Protein 5LBJ (pdb70)

Radius of gyration: 15.3 Å; Cα contacts (8 Å, |Δi|>4): 0; chains: 1; bounding box: 52×8×7 Å

Organism: Escherichia coli (strain K12) (NCBI:txid83333)

InterPro domains:
  IPR025253 Type I toxin-antitoxin system, toxin Ldr [PF13940] (1-35)

Structure (mmCIF, N/CA/C/O backbone):
data_5LBJ
#
_entry.id   5LBJ
#
loop_
_atom_site.group_PDB
_atom_site.id
_atom_site.type_symbol
_atom_site.label_atom_id
_atom_site.label_alt_id
_atom_site.label_comp_id
_atom_site.label_asym_id
_atom_site.label_entity_id
_atom_site.label_seq_id
_atom_site.pdbx_PDB_ins_code
_atom_site.Cartn_x
_atom_site.Cartn_y
_atom_site.Cartn_z
_atom_site.occupancy
_atom_site.B_iso_or_equiv
_atom_site.auth_seq_id
_atom_site.auth_comp_id
_atom_site.auth_asym_id
_atom_site.auth_atom_id
_atom_site.pdbx_PDB_model_num
ATOM 1 N N . MET A 1 1 ? -27.785 -0.320 3.428 1.00 0.00 1 MET A N 1
ATOM 2 C CA . MET A 1 1 ? -26.352 -0.032 3.159 1.00 0.00 1 MET A CA 1
ATOM 3 C C . MET A 1 1 ? -26.075 -0.014 1.659 1.00 0.00 1 MET A C 1
ATOM 4 O O . MET A 1 1 ? -26.759 -0.683 0.883 1.00 0.00 1 MET A O 1
ATOM 20 N N . THR A 1 2 ? -25.067 0.755 1.258 1.00 0.00 2 THR A N 1
ATOM 21 C CA . THR A 1 2 ? -24.699 0.864 -0.149 1.00 0.00 2 THR A CA 1
ATOM 22 C C . THR A 1 2 ? -23.329 0.260 -0.414 1.00 0.00 2 THR A C 1
ATOM 23 O O . THR A 1 2 ? -22.343 0.616 0.232 1.00 0.00 2 THR A O 1
ATOM 34 N N . PHE A 1 3 ? -23.277 -0.655 -1.374 1.00 0.00 3 PHE A N 1
ATOM 35 C CA . PHE A 1 3 ? -22.031 -1.312 -1.738 1.00 0.00 3 PHE A CA 1
ATOM 36 C C . PHE A 1 3 ? -21.033 -0.303 -2.294 1.00 0.00 3 PHE A C 1
ATOM 37 O O . PHE A 1 3 ? -19.826 -0.441 -2.105 1.00 0.00 3 PHE A O 1
ATOM 54 N N . ALA A 1 4 ? -21.548 0.711 -2.985 1.00 0.00 4 ALA A N 1
ATOM 55 C CA . ALA A 1 4 ? -20.701 1.745 -3.566 1.00 0.00 4 ALA A CA 1
ATOM 56 C C . ALA A 1 4 ? -20.086 2.619 -2.480 1.00 0.00 4 ALA A C 1
ATOM 57 O O . ALA A 1 4 ? -18.901 2.951 -2.534 1.00 0.00 4 ALA A O 1
ATOM 64 N N . GLU A 1 5 ? -20.897 2.989 -1.492 1.00 0.00 5 GLU A N 1
ATOM 65 C CA . GLU A 1 5 ? -20.423 3.817 -0.390 1.00 0.00 5 GLU A CA 1
ATOM 66 C C . GLU A 1 5 ? -19.392 3.060 0.436 1.00 0.00 5 GLU A C 1
ATOM 67 O O . GLU A 1 5 ? -18.485 3.656 1.017 1.00 0.00 5 GLU A O 1
ATOM 79 N N . LEU A 1 6 ? -19.541 1.740 0.482 1.00 0.00 6 LEU A N 1
ATOM 80 C CA . LEU A 1 6 ? -18.617 0.894 1.223 1.00 0.00 6 LEU A CA 1
ATOM 81 C C . LEU A 1 6 ? -17.489 0.431 0.312 1.00 0.00 6 LEU A C 1
ATOM 82 O O . LEU A 1 6 ? -16.474 -0.081 0.776 1.00 0.00 6 LEU A O 1
ATOM 98 N N . GLY A 1 7 ? -17.674 0.628 -0.990 1.00 0.00 7 GLY A N 1
ATOM 99 C CA . GLY A 1 7 ? -16.668 0.222 -1.953 1.00 0.00 7 GLY A CA 1
ATOM 100 C C . GLY A 1 7 ? -15.410 1.062 -1.872 1.00 0.00 7 GLY A C 1
ATOM 101 O O . GLY A 1 7 ? -14.302 0.531 -1.897 1.00 0.00 7 GLY A O 1
ATOM 105 N N . MET A 1 8 ? -15.581 2.376 -1.778 1.00 0.00 8 MET A N 1
ATOM 106 C CA . MET A 1 8 ? -14.447 3.289 -1.695 1.00 0.00 8 MET A CA 1
ATOM 107 C C . MET A 1 8 ? -13.743 3.166 -0.348 1.00 0.00 8 MET A C 1
ATOM 108 O O . MET A 1 8 ? -12.515 3.175 -0.278 1.00 0.00 8 MET A O 1
ATOM 122 N N . ALA A 1 9 ? -14.524 3.056 0.720 1.00 0.00 9 ALA A N 1
ATOM 123 C CA . ALA A 1 9 ? -13.968 2.928 2.061 1.00 0.00 9 ALA A CA 1
ATOM 124 C C . ALA A 1 9 ? -13.227 1.605 2.217 1.00 0.00 9 ALA A C 1
ATOM 125 O O . ALA A 1 9 ? -12.141 1.553 2.795 1.00 0.00 9 ALA A O 1
ATOM 132 N N . PHE A 1 10 ? -13.825 0.538 1.699 1.00 0.00 10 PHE A N 1
ATOM 133 C CA . PHE A 1 10 ? -13.232 -0.793 1.774 1.00 0.00 10 PHE A CA 1
ATOM 134 C C . PHE A 1 10 ? -11.994 -0.897 0.884 1.00 0.00 10 PHE A C 1
ATOM 135 O O . PHE A 1 10 ? 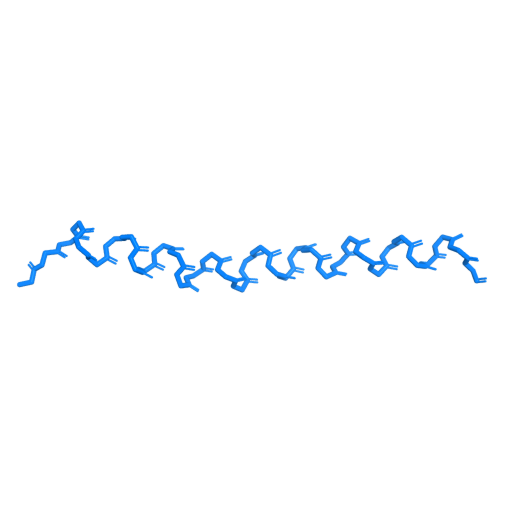-10.979 -1.462 1.289 1.00 0.00 10 PHE A O 1
ATOM 152 N N . TRP A 1 11 ? -12.082 -0.355 -0.328 1.00 0.00 11 TRP A N 1
ATOM 153 C CA . TRP A 1 11 ? -10.960 -0.399 -1.261 1.00 0.00 11 TRP A CA 1
ATOM 154 C C . TRP A 1 11 ? -9.785 0.419 -0.741 1.00 0.00 11 TRP A C 1
ATOM 155 O O . TRP A 1 11 ? -8.636 -0.011 -0.822 1.00 0.00 11 TRP A O 1
ATOM 176 N N . HIS A 1 12 ? -10.079 1.600 -0.210 1.00 0.00 12 HIS A N 1
ATOM 177 C CA . HIS A 1 12 ? -9.044 2.474 0.329 1.00 0.00 12 HIS A CA 1
ATOM 178 C C . HIS A 1 12 ? -8.422 1.869 1.583 1.00 0.00 12 HIS A C 1
ATOM 179 O O . HIS A 1 12 ? -7.210 1.948 1.788 1.00 0.00 12 HIS A O 1
ATOM 193 N N . ASP A 1 13 ? -9.262 1.266 2.422 1.00 0.00 13 ASP A N 1
ATOM 194 C CA . ASP A 1 13 ? -8.797 0.652 3.660 1.00 0.00 13 ASP A CA 1
ATOM 195 C C . ASP A 1 13 ? -7.900 -0.548 3.377 1.00 0.00 13 ASP A C 1
ATOM 196 O O . ASP A 1 13 ? -6.869 -0.724 4.022 1.00 0.00 13 ASP A O 1
ATOM 205 N N . LEU A 1 14 ? -8.300 -1.375 2.415 1.00 0.00 14 LEU A N 1
ATOM 206 C CA . LEU A 1 14 ? -7.515 -2.550 2.051 1.00 0.00 14 LEU A CA 1
ATOM 207 C C . LEU A 1 14 ? -6.270 -2.141 1.276 1.00 0.00 14 LEU A C 1
ATOM 208 O O . LEU A 1 14 ? -5.239 -2.806 1.344 1.00 0.00 14 LEU A O 1
ATOM 224 N N . ALA A 1 15 ? -6.378 -1.042 0.538 1.00 0.00 15 ALA A N 1
ATOM 225 C CA . ALA A 1 15 ? -5.268 -0.537 -0.260 1.00 0.00 15 ALA A CA 1
ATOM 226 C C . ALA A 1 15 ? -4.159 0.028 0.619 1.00 0.00 15 ALA A C 1
ATOM 227 O O . ALA A 1 15 ? -2.984 -0.068 0.278 1.00 0.00 15 ALA A O 1
ATOM 234 N N . ALA A 1 16 ? -4.538 0.633 1.742 1.00 0.00 16 ALA A N 1
ATOM 235 C CA . ALA A 1 16 ? -3.566 1.225 2.657 1.00 0.00 16 ALA A CA 1
ATOM 236 C C . ALA A 1 16 ? -2.415 0.259 2.971 1.00 0.00 16 ALA A C 1
ATOM 237 O O . ALA A 1 16 ? -1.251 0.603 2.766 1.00 0.00 16 ALA A O 1
ATOM 244 N N . PRO A 1 17 ? -2.710 -0.963 3.471 1.00 0.00 17 PRO A N 1
ATOM 245 C CA . PRO A 1 17 ? -1.669 -1.948 3.789 1.00 0.00 17 PRO A CA 1
ATOM 246 C C . PRO A 1 17 ? -1.043 -2.563 2.539 1.00 0.00 17 PRO A C 1
ATOM 247 O O . PRO A 1 17 ? 0.101 -3.016 2.568 1.00 0.00 17 PRO A O 1
ATOM 258 N N . VAL A 1 18 ? -1.799 -2.575 1.444 1.00 0.00 18 VAL A N 1
ATOM 259 C CA . VAL A 1 18 ? -1.313 -3.136 0.187 1.00 0.00 18 VAL A CA 1
ATOM 260 C C . VAL A 1 18 ? -0.208 -2.266 -0.406 1.00 0.00 18 VAL A C 1
ATOM 261 O O . VAL A 1 18 ? 0.855 -2.760 -0.781 1.00 0.00 18 VAL A O 1
ATOM 274 N N . ILE A 1 19 ? -0.471 -0.967 -0.480 1.00 0.00 19 ILE A N 1
ATOM 275 C CA . ILE A 1 19 ? 0.487 -0.010 -1.018 1.00 0.00 19 ILE A CA 1
ATOM 276 C C . ILE A 1 19 ? 1.669 0.169 -0.073 1.00 0.00 19 ILE A C 1
ATOM 277 O O . ILE A 1 19 ? 2.822 0.199 -0.502 1.00 0.00 19 ILE A O 1
ATOM 293 N N . ALA A 1 20 ? 1.371 0.290 1.217 1.00 0.00 20 ALA A N 1
ATOM 294 C CA . ALA A 1 20 ? 2.404 0.470 2.229 1.00 0.00 20 ALA A CA 1
ATOM 295 C C . ALA A 1 20 ? 3.305 -0.756 2.319 1.00 0.00 20 ALA A C 1
ATOM 296 O O . ALA A 1 20 ? 4.510 -0.636 2.542 1.00 0.00 20 ALA A O 1
ATOM 303 N N . GLY A 1 21 ? 2.715 -1.935 2.142 1.00 0.00 21 GLY A N 1
ATOM 304 C CA . GLY A 1 21 ? 3.484 -3.166 2.206 1.00 0.00 21 GLY A CA 1
ATOM 305 C C . GLY A 1 21 ? 4.464 -3.292 1.058 1.00 0.00 21 GLY A C 1
ATOM 306 O O . GLY A 1 21 ? 5.625 -3.650 1.259 1.00 0.00 21 GLY A O 1
ATOM 310 N N . ILE A 1 22 ? 3.993 -3.000 -0.150 1.00 0.00 22 ILE A N 1
ATOM 311 C CA . ILE A 1 22 ? 4.834 -3.072 -1.338 1.00 0.00 22 ILE A CA 1
ATOM 312 C C . ILE A 1 22 ? 5.903 -1.983 -1.306 1.00 0.00 22 ILE A C 1
ATOM 313 O O . ILE A 1 22 ? 7.039 -2.198 -1.733 1.00 0.00 22 ILE A O 1
ATOM 329 N N . LEU A 1 23 ? 5.529 -0.815 -0.793 1.00 0.00 23 LEU A N 1
ATOM 330 C CA . LEU A 1 23 ? 6.448 0.314 -0.697 1.00 0.00 23 LEU A CA 1
ATOM 331 C C . LEU A 1 23 ? 7.585 0.006 0.270 1.00 0.00 23 LEU A C 1
ATOM 332 O O . LEU A 1 23 ? 8.719 0.438 0.068 1.00 0.00 23 LEU A O 1
ATOM 348 N N . ALA A 1 24 ? 7.272 -0.743 1.323 1.00 0.00 24 ALA A N 1
ATOM 349 C CA . ALA A 1 24 ? 8.267 -1.108 2.324 1.00 0.00 24 ALA A CA 1
ATOM 350 C C . ALA A 1 24 ? 9.422 -1.880 1.695 1.00 0.00 24 ALA A C 1
ATOM 351 O O . ALA A 1 24 ? 10.589 -1.590 1.955 1.00 0.00 24 ALA A O 1
ATOM 358 N N . SER A 1 25 ? 9.088 -2.861 0.862 1.00 0.00 25 SER A N 1
ATOM 359 C CA . SER A 1 25 ? 10.097 -3.677 0.195 1.00 0.00 25 SER A CA 1
ATOM 360 C C . SER A 1 25 ? 10.972 -2.823 -0.717 1.00 0.00 25 SER A C 1
ATOM 361 O O . SER A 1 25 ? 12.179 -3.040 -0.814 1.00 0.00 25 SER A O 1
ATOM 369 N N . MET A 1 26 ? 10.356 -1.850 -1.382 1.00 0.00 26 MET A N 1
ATOM 370 C CA . MET A 1 26 ? 11.080 -0.963 -2.287 1.00 0.00 26 MET A CA 1
ATOM 371 C C . MET A 1 26 ? 12.092 -0.111 -1.528 1.00 0.00 26 MET A C 1
ATOM 372 O O . MET A 1 26 ? 13.253 -0.009 -1.923 1.00 0.00 26 MET A O 1
ATOM 386 N N . ILE A 1 27 ? 11.640 0.498 -0.437 1.00 0.00 27 ILE A N 1
ATOM 387 C CA . ILE A 1 27 ? 12.500 1.345 0.380 1.00 0.00 27 ILE A CA 1
ATOM 388 C C . ILE A 1 27 ? 13.685 0.560 0.934 1.00 0.00 27 ILE A C 1
ATOM 389 O O . ILE A 1 27 ? 14.817 1.043 0.921 1.00 0.00 27 ILE A O 1
ATOM 405 N N . VAL A 1 28 ? 13.421 -0.651 1.420 1.00 0.00 28 VAL A N 1
ATOM 406 C CA . VAL A 1 28 ? 14.477 -1.494 1.970 1.00 0.00 28 VAL A CA 1
ATOM 407 C C . VAL A 1 28 ? 15.479 -1.885 0.888 1.00 0.00 28 VAL A C 1
ATOM 408 O O . VAL A 1 28 ? 16.689 -1.856 1.111 1.00 0.00 28 VAL A O 1
ATOM 421 N N . ASN A 1 29 ? 14.964 -2.248 -0.283 1.00 0.00 29 ASN A N 1
ATOM 422 C CA . ASN A 1 29 ? 15.813 -2.640 -1.403 1.00 0.00 29 ASN A CA 1
ATOM 423 C C . ASN A 1 29 ? 16.754 -1.504 -1.789 1.00 0.00 29 ASN A C 1
ATOM 424 O O . ASN A 1 29 ? 17.925 -1.730 -2.096 1.00 0.00 29 ASN A O 1
ATOM 435 N N . TRP A 1 30 ? 16.230 -0.283 -1.768 1.00 0.00 30 TRP A N 1
ATOM 436 C CA . TRP A 1 30 ? 17.016 0.898 -2.104 1.00 0.00 30 TRP A CA 1
ATOM 437 C C . TRP A 1 30 ? 18.138 1.101 -1.089 1.00 0.00 30 TRP A C 1
ATOM 438 O O . TRP A 1 30 ? 19.289 1.331 -1.460 1.00 0.00 30 TRP A O 1
ATOM 459 N N . LEU A 1 31 ? 17.794 1.014 0.192 1.00 0.00 31 LEU A N 1
ATOM 460 C CA . LEU A 1 31 ? 18.771 1.185 1.262 1.00 0.00 31 LEU A CA 1
ATOM 461 C C . LEU A 1 31 ? 19.838 0.094 1.215 1.00 0.00 31 LEU A C 1
ATOM 462 O O . LEU A 1 31 ? 20.986 0.320 1.597 1.00 0.00 31 LEU A O 1
ATOM 478 N N . ASN A 1 32 ? 19.451 -1.091 0.746 1.00 0.00 32 ASN A N 1
ATOM 479 C CA . ASN A 1 32 ? 20.381 -2.212 0.647 1.00 0.00 32 ASN A CA 1
ATOM 480 C C . ASN A 1 32 ? 21.444 -1.929 -0.407 1.00 0.00 32 ASN A C 1
ATOM 481 O O . ASN A 1 32 ? 22.529 -2.510 -0.384 1.00 0.00 32 ASN A O 1
ATOM 492 N N . LYS A 1 33 ? 21.118 -1.031 -1.331 1.00 0.00 33 LYS A N 1
ATOM 493 C CA . LYS A 1 33 ? 22.037 -0.658 -2.398 1.00 0.00 33 LYS A CA 1
ATOM 494 C C . LYS A 1 33 ? 23.031 0.391 -1.908 1.00 0.00 33 LYS A C 1
ATOM 495 O O . LYS A 1 33 ? 24.140 0.503 -2.432 1.00 0.00 33 LYS A O 1
ATOM 514 N N . ARG A 1 34 ? 22.626 1.159 -0.901 1.00 0.00 34 ARG A N 1
ATOM 515 C CA . ARG A 1 34 ? 23.481 2.202 -0.346 1.00 0.00 34 ARG A CA 1
ATOM 516 C C . ARG A 1 34 ? 24.624 1.602 0.468 1.00 0.00 34 ARG A C 1
ATOM 517 O O . ARG A 1 34 ? 25.626 2.268 0.728 1.00 0.00 34 ARG A O 1
ATOM 538 N N . LYS A 1 35 ? 24.465 0.341 0.868 1.00 0.00 35 LYS A N 1
ATOM 539 C CA . LYS A 1 35 ? 25.480 -0.351 1.660 1.00 0.00 35 LYS A CA 1
ATOM 540 C C . LYS A 1 35 ? 25.771 0.402 2.955 1.00 0.00 35 LYS A C 1
ATOM 541 O O . LYS A 1 35 ? 26.699 1.238 2.959 1.00 0.00 35 LYS A O 1
ATOM 561 N N . MET A 1 1 ? -28.026 -1.460 2.225 1.00 0.00 1 MET A N 2
ATOM 562 C CA . MET A 1 1 ? -26.724 -0.750 2.126 1.00 0.00 1 MET A CA 2
ATOM 563 C C . MET A 1 1 ? -26.239 -0.708 0.681 1.00 0.00 1 MET A C 2
ATOM 564 O O . MET A 1 1 ? -26.550 -1.595 -0.114 1.00 0.00 1 MET A O 2
ATOM 580 N N 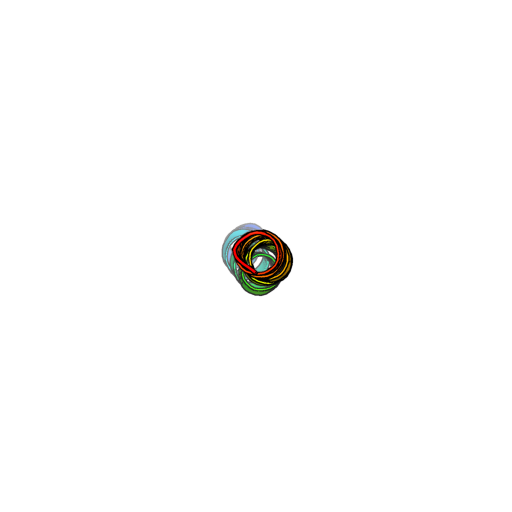. THR A 1 2 ? -25.478 0.329 0.349 1.00 0.00 2 THR A N 2
ATOM 581 C CA . THR A 1 2 ? -24.950 0.489 -0.999 1.00 0.00 2 THR A CA 2
ATOM 582 C C . THR A 1 2 ? -23.548 -0.095 -1.119 1.00 0.00 2 THR A C 2
ATOM 583 O O . THR A 1 2 ? -22.650 0.259 -0.355 1.00 0.00 2 THR A O 2
ATOM 594 N N . PHE A 1 3 ? -23.368 -0.993 -2.082 1.00 0.00 3 PHE A N 2
ATOM 595 C CA . PHE A 1 3 ? -22.074 -1.624 -2.306 1.00 0.00 3 PHE A CA 2
ATOM 596 C C . PHE A 1 3 ? -21.040 -0.588 -2.732 1.00 0.00 3 PHE A C 2
ATOM 597 O O . PHE A 1 3 ? -19.861 -0.699 -2.396 1.00 0.00 3 PHE A O 2
ATOM 614 N N . ALA A 1 4 ? -21.492 0.419 -3.474 1.00 0.00 4 ALA A N 2
ATOM 615 C CA . ALA A 1 4 ? -20.609 1.479 -3.942 1.00 0.00 4 ALA A CA 2
ATOM 616 C C . ALA A 1 4 ? -20.112 2.320 -2.773 1.00 0.00 4 ALA A C 2
ATOM 617 O O . ALA A 1 4 ? -18.940 2.695 -2.718 1.00 0.00 4 ALA A O 2
ATOM 624 N N . GLU A 1 5 ? -21.013 2.614 -1.839 1.00 0.00 5 GLU A N 2
ATOM 625 C CA . GLU A 1 5 ? -20.662 3.401 -0.664 1.00 0.00 5 GLU A CA 2
ATOM 626 C C . GLU A 1 5 ? -19.640 2.655 0.184 1.00 0.00 5 GLU A C 2
ATOM 627 O O . GLU A 1 5 ? -18.755 3.262 0.787 1.00 0.00 5 GLU A O 2
ATOM 639 N N . LEU A 1 6 ? -19.768 1.332 0.222 1.00 0.00 6 LEU A N 2
ATOM 640 C CA . LEU A 1 6 ? -18.849 0.500 0.987 1.00 0.00 6 LEU A CA 2
ATOM 641 C C . LEU A 1 6 ? -17.630 0.155 0.142 1.00 0.00 6 LEU A C 2
ATOM 642 O O . LEU A 1 6 ? -16.621 -0.324 0.656 1.00 0.00 6 LEU A O 2
ATOM 658 N N . GLY A 1 7 ? -17.731 0.413 -1.158 1.00 0.00 7 GLY A N 2
ATOM 659 C CA . GLY A 1 7 ? -16.633 0.123 -2.060 1.00 0.00 7 GLY A CA 2
ATOM 660 C C . GLY A 1 7 ? -15.433 1.016 -1.822 1.00 0.00 7 GLY A C 2
ATOM 661 O O . GLY A 1 7 ? -14.303 0.539 -1.766 1.00 0.00 7 GLY A O 2
ATOM 665 N N . MET A 1 8 ? -15.679 2.314 -1.679 1.00 0.00 8 MET A N 2
ATOM 666 C CA . MET A 1 8 ? -14.606 3.277 -1.453 1.00 0.00 8 MET A CA 2
ATOM 667 C C . MET A 1 8 ? -13.967 3.084 -0.081 1.00 0.00 8 MET A C 2
ATOM 668 O O . MET A 1 8 ? -12.744 3.052 0.041 1.00 0.00 8 MET A O 2
ATOM 682 N N . ALA A 1 9 ? -14.797 2.958 0.948 1.00 0.00 9 ALA A N 2
ATOM 683 C CA . ALA A 1 9 ? -14.305 2.774 2.309 1.00 0.00 9 ALA A CA 2
ATOM 684 C C . ALA A 1 9 ? -13.496 1.486 2.438 1.00 0.00 9 ALA A C 2
ATOM 685 O O . ALA A 1 9 ? -12.423 1.474 3.042 1.00 0.00 9 ALA A O 2
ATOM 692 N N . PHE A 1 10 ? -14.018 0.408 1.866 1.00 0.00 10 PHE A N 2
ATOM 693 C CA . PHE A 1 10 ? -13.353 -0.890 1.917 1.00 0.00 10 PHE A CA 2
ATOM 694 C C . PHE A 1 10 ? -12.075 -0.892 1.081 1.00 0.00 10 PHE A C 2
ATOM 695 O O . PHE A 1 10 ? -11.049 -1.419 1.509 1.00 0.00 10 PHE A O 2
ATOM 712 N N . TRP A 1 11 ? -12.139 -0.305 -0.110 1.00 0.00 11 TRP A N 2
ATOM 713 C CA . TRP A 1 11 ? -10.975 -0.248 -0.987 1.00 0.00 11 TRP A CA 2
ATOM 714 C C . TRP A 1 11 ? -9.867 0.598 -0.372 1.00 0.00 11 TRP A C 2
ATOM 715 O O . TRP A 1 11 ? -8.691 0.246 -0.450 1.00 0.00 11 TRP A O 2
ATOM 736 N N . HIS A 1 12 ? -10.249 1.715 0.236 1.00 0.00 12 HIS A N 2
ATOM 737 C CA . HIS A 1 12 ? -9.286 2.609 0.869 1.00 0.00 12 HIS A CA 2
ATOM 738 C C . HIS A 1 12 ? -8.661 1.955 2.098 1.00 0.00 12 HIS A C 2
ATOM 739 O O . HIS A 1 12 ? -7.462 2.089 2.341 1.00 0.00 12 HIS A O 2
ATOM 753 N N . ASP A 1 13 ? -9.483 1.249 2.870 1.00 0.00 13 ASP A N 2
ATOM 754 C CA . ASP A 1 13 ? -9.011 0.580 4.077 1.00 0.00 13 ASP A CA 2
ATOM 755 C C . ASP A 1 13 ? -8.058 -0.562 3.739 1.00 0.00 13 ASP A C 2
ATOM 756 O O . ASP A 1 13 ? -7.030 -0.733 4.392 1.00 0.00 13 ASP A O 2
ATOM 765 N N . LEU A 1 14 ? -8.404 -1.344 2.719 1.00 0.00 14 LEU A N 2
ATOM 766 C CA . LEU A 1 14 ? -7.565 -2.463 2.302 1.00 0.00 14 LEU A CA 2
ATOM 767 C C . LEU A 1 14 ? -6.315 -1.968 1.584 1.00 0.00 14 LEU A C 2
ATOM 768 O O . LEU A 1 14 ? -5.268 -2.610 1.633 1.00 0.00 14 LEU A O 2
ATOM 784 N N . ALA A 1 15 ? -6.434 -0.828 0.911 1.00 0.00 15 ALA A N 2
ATOM 785 C CA . ALA A 1 15 ? -5.315 -0.251 0.172 1.00 0.00 15 ALA A CA 2
ATOM 786 C C . ALA A 1 15 ? -4.236 0.285 1.107 1.00 0.00 15 ALA A C 2
ATOM 787 O O . ALA A 1 15 ? -3.050 0.216 0.793 1.00 0.00 15 ALA A O 2
ATOM 794 N N . ALA A 1 16 ? -4.652 0.824 2.249 1.00 0.00 16 ALA A N 2
ATOM 795 C CA . ALA A 1 16 ? -3.714 1.385 3.220 1.00 0.00 16 ALA A CA 2
ATOM 796 C C . ALA A 1 16 ? -2.536 0.437 3.489 1.00 0.00 16 ALA A C 2
ATOM 797 O O . ALA A 1 16 ? -1.380 0.836 3.345 1.00 0.00 16 ALA A O 2
ATOM 804 N N . PRO A 1 17 ? -2.800 -0.829 3.883 1.00 0.00 17 PRO A N 2
ATOM 805 C CA . PRO A 1 17 ? -1.735 -1.805 4.151 1.00 0.00 17 PRO A CA 2
ATOM 806 C C . PRO A 1 17 ? -1.064 -2.309 2.874 1.00 0.00 17 PRO A C 2
ATOM 807 O O . PRO A 1 17 ? 0.088 -2.743 2.898 1.00 0.00 17 PRO A O 2
ATOM 818 N N . VAL A 1 18 ? -1.792 -2.250 1.763 1.00 0.00 18 VAL A N 2
ATOM 819 C CA . VAL A 1 18 ? -1.270 -2.708 0.478 1.00 0.00 18 VAL A CA 2
ATOM 820 C C . VAL A 1 18 ? -0.181 -1.774 -0.043 1.00 0.00 18 VAL A C 2
ATOM 821 O O . VAL A 1 18 ? 0.890 -2.221 -0.455 1.00 0.00 18 VAL A O 2
ATOM 834 N N . ILE A 1 19 ? -0.464 -0.478 -0.022 1.00 0.00 19 ILE A N 2
ATOM 835 C CA . ILE A 1 19 ? 0.479 0.526 -0.494 1.00 0.00 19 ILE A CA 2
ATOM 836 C C . ILE A 1 19 ? 1.672 0.652 0.446 1.00 0.00 19 ILE A C 2
ATOM 837 O O . ILE A 1 19 ? 2.813 0.782 0.002 1.00 0.00 19 ILE A O 2
ATOM 853 N N . ALA A 1 20 ? 1.401 0.615 1.747 1.00 0.00 20 ALA A N 2
ATOM 854 C CA . ALA A 1 20 ? 2.453 0.727 2.750 1.00 0.00 20 ALA A CA 2
ATOM 855 C C . ALA A 1 20 ? 3.410 -0.458 2.682 1.00 0.00 20 ALA A C 2
ATOM 856 O O . ALA A 1 20 ? 4.611 -0.312 2.911 1.00 0.00 20 ALA A O 2
ATOM 863 N N . GLY A 1 21 ? 2.871 -1.633 2.367 1.00 0.00 21 GLY A N 2
ATOM 864 C CA . GLY A 1 21 ? 3.695 -2.825 2.277 1.00 0.00 21 GLY A CA 2
ATOM 865 C C . GLY A 1 21 ? 4.651 -2.782 1.102 1.00 0.00 21 GLY A C 2
ATOM 866 O O . GLY A 1 21 ? 5.832 -3.103 1.241 1.00 0.00 21 GLY A O 2
ATOM 870 N N . ILE A 1 22 ? 4.141 -2.385 -0.059 1.00 0.00 22 ILE A N 2
ATOM 871 C CA . ILE A 1 22 ? 4.956 -2.299 -1.264 1.00 0.00 22 ILE A CA 2
ATOM 872 C C . ILE A 1 22 ? 5.985 -1.177 -1.154 1.00 0.00 22 ILE A C 2
ATOM 873 O O . ILE A 1 22 ? 7.123 -1.322 -1.601 1.00 0.00 22 ILE A O 2
ATOM 889 N N . LEU A 1 23 ? 5.579 -0.062 -0.554 1.00 0.00 23 LEU A N 2
ATOM 890 C CA . LEU A 1 23 ? 6.467 1.083 -0.389 1.00 0.00 23 LEU A CA 2
ATOM 891 C C . LEU A 1 23 ? 7.655 0.717 0.492 1.00 0.00 23 LEU A C 2
ATOM 892 O O . LEU A 1 23 ? 8.778 1.159 0.252 1.00 0.00 23 LEU A O 2
ATOM 908 N N . ALA A 1 24 ? 7.398 -0.091 1.514 1.00 0.00 24 ALA A N 2
ATOM 909 C CA . ALA A 1 24 ? 8.447 -0.524 2.425 1.00 0.00 24 ALA A CA 2
ATOM 910 C C . ALA A 1 24 ? 9.489 -1.359 1.691 1.00 0.00 24 ALA A C 2
ATOM 911 O O . ALA A 1 24 ? 10.680 -1.278 1.986 1.00 0.00 24 ALA A O 2
ATOM 918 N N . SER A 1 25 ? 9.032 -2.157 0.731 1.00 0.00 25 SER A N 2
ATOM 919 C CA . SER A 1 25 ? 9.929 -3.002 -0.047 1.00 0.00 25 SER A CA 2
ATOM 920 C C . SER A 1 25 ? 10.923 -2.154 -0.830 1.00 0.00 25 SER A C 2
ATOM 921 O O . SER A 1 25 ? 12.124 -2.416 -0.810 1.00 0.00 25 SER A O 2
ATOM 929 N N . MET A 1 26 ? 10.415 -1.128 -1.510 1.00 0.00 26 MET A N 2
ATOM 930 C CA . MET A 1 26 ? 11.261 -0.242 -2.302 1.00 0.00 26 MET A CA 2
ATOM 931 C C . MET A 1 26 ? 12.333 0.409 -1.433 1.00 0.00 26 MET A C 2
ATOM 932 O O . MET A 1 26 ? 13.482 0.551 -1.853 1.00 0.00 26 MET A O 2
ATOM 946 N N . ILE A 1 27 ? 11.952 0.805 -0.221 1.00 0.00 27 ILE A N 2
ATOM 947 C CA . ILE A 1 27 ? 12.889 1.433 0.702 1.00 0.00 27 ILE A CA 2
ATOM 948 C C . ILE A 1 27 ? 14.004 0.464 1.080 1.00 0.00 27 ILE A C 2
ATOM 949 O O . ILE A 1 27 ? 15.179 0.831 1.092 1.00 0.00 27 ILE A O 2
ATOM 965 N N . VAL A 1 28 ? 13.628 -0.773 1.389 1.00 0.00 28 VAL A N 2
ATOM 966 C CA . VAL A 1 28 ? 14.602 -1.793 1.761 1.00 0.00 28 VAL A CA 2
ATOM 967 C C . VAL A 1 28 ? 15.561 -2.088 0.610 1.00 0.00 28 VAL A C 2
ATOM 968 O O . VAL A 1 28 ? 16.772 -2.163 0.808 1.00 0.00 28 VAL A O 2
ATOM 981 N N . ASN A 1 29 ? 15.014 -2.249 -0.593 1.00 0.00 29 ASN A N 2
ATOM 982 C CA . ASN A 1 29 ? 15.831 -2.538 -1.770 1.00 0.00 29 ASN A CA 2
ATOM 983 C C . ASN A 1 29 ? 16.837 -1.421 -2.029 1.00 0.00 29 ASN A C 2
ATOM 984 O O . ASN A 1 29 ? 17.978 -1.678 -2.413 1.00 0.00 29 ASN A O 2
ATOM 995 N N . TRP A 1 30 ? 16.407 -0.182 -1.816 1.00 0.00 30 TRP A N 2
ATOM 996 C CA . TRP A 1 30 ? 17.271 0.974 -2.030 1.00 0.00 30 TRP A CA 2
ATOM 997 C C . TRP A 1 30 ? 18.425 0.991 -1.029 1.00 0.00 30 TRP A C 2
ATOM 998 O O . TRP A 1 30 ? 19.585 1.135 -1.409 1.00 0.00 30 TRP A O 2
ATOM 1019 N N . LEU A 1 31 ? 18.098 0.848 0.249 1.00 0.00 31 LEU A N 2
ATOM 1020 C CA . LEU A 1 31 ? 19.107 0.845 1.302 1.00 0.00 31 LEU A CA 2
ATOM 1021 C C . LEU A 1 31 ? 20.046 -0.355 1.178 1.00 0.00 31 LEU A C 2
ATOM 1022 O O . LEU A 1 31 ? 21.218 -0.279 1.548 1.00 0.00 31 LEU A O 2
ATOM 1038 N N . ASN A 1 32 ? 19.522 -1.460 0.654 1.00 0.00 32 ASN A N 2
ATOM 1039 C CA . ASN A 1 32 ? 20.303 -2.686 0.496 1.00 0.00 32 ASN A CA 2
ATOM 1040 C C . ASN A 1 32 ? 21.294 -2.600 -0.666 1.00 0.00 32 ASN A C 2
ATOM 1041 O O . ASN A 1 32 ? 22.225 -3.401 -0.746 1.00 0.00 32 ASN A O 2
ATOM 1052 N N . LYS A 1 33 ? 21.099 -1.638 -1.566 1.00 0.00 33 LYS A N 2
ATOM 1053 C CA . LYS A 1 33 ? 21.990 -1.495 -2.716 1.00 0.00 33 LYS A CA 2
ATOM 1054 C C . LYS A 1 33 ? 23.004 -0.374 -2.502 1.00 0.00 33 LYS A C 2
ATOM 1055 O O . LYS A 1 33 ? 24.105 -0.412 -3.050 1.00 0.00 33 LYS A O 2
ATOM 1074 N N . ARG A 1 34 ? 22.630 0.621 -1.704 1.00 0.00 34 ARG A N 2
ATOM 1075 C CA . ARG A 1 34 ? 23.516 1.746 -1.428 1.00 0.00 34 ARG A CA 2
ATOM 1076 C C . ARG A 1 34 ? 24.498 1.405 -0.310 1.00 0.00 34 ARG A C 2
ATOM 1077 O O . ARG A 1 34 ? 25.098 2.295 0.294 1.00 0.00 34 ARG A O 2
ATOM 1098 N N . LYS A 1 35 ? 24.660 0.112 -0.043 1.00 0.00 35 LYS A N 2
ATOM 1099 C CA . LYS A 1 35 ? 25.569 -0.346 1.001 1.00 0.00 35 LYS A CA 2
ATOM 1100 C C . LYS A 1 35 ? 27.016 0.013 0.667 1.00 0.00 35 LYS A C 2
ATOM 1101 O O . LYS A 1 35 ? 27.628 -0.692 -0.163 1.00 0.00 35 LYS A O 2
ATOM 1121 N N . MET A 1 1 ? 27.127 -2.361 -1.662 1.00 0.00 1 MET A N 3
ATOM 1122 C CA . MET A 1 1 ? 26.033 -1.363 -1.793 1.00 0.00 1 MET A CA 3
ATOM 1123 C C . MET A 1 1 ? 25.545 -0.906 -0.422 1.00 0.00 1 MET A C 3
ATOM 1124 O O . MET A 1 1 ? 25.522 -1.684 0.531 1.00 0.00 1 MET A O 3
ATOM 1140 N N . THR A 1 2 ? 25.156 0.361 -0.334 1.00 0.00 2 THR A N 3
ATOM 1141 C CA . THR A 1 2 ? 24.671 0.928 0.919 1.00 0.00 2 THR A CA 3
ATOM 1142 C C . THR A 1 2 ? 23.247 0.484 1.217 1.00 0.00 2 THR A C 3
ATOM 1143 O O . THR A 1 2 ? 22.353 0.624 0.382 1.00 0.00 2 THR A O 3
ATOM 1154 N N . PHE A 1 3 ? 23.045 -0.053 2.415 1.00 0.00 3 PHE A N 3
ATOM 1155 C CA . PHE A 1 3 ? 21.730 -0.514 2.836 1.00 0.00 3 PHE A CA 3
ATOM 1156 C C . PHE A 1 3 ? 20.751 0.651 2.916 1.00 0.00 3 PHE A C 3
ATOM 1157 O O . PHE A 1 3 ? 19.562 0.493 2.645 1.00 0.00 3 PHE A O 3
ATOM 1174 N N . ALA A 1 4 ? 21.261 1.819 3.295 1.00 0.00 4 ALA A N 3
ATOM 1175 C CA . ALA A 1 4 ? 20.435 3.014 3.407 1.00 0.00 4 ALA A CA 3
ATOM 1176 C C . ALA A 1 4 ? 19.912 3.439 2.041 1.00 0.00 4 ALA A C 3
ATOM 1177 O O . ALA A 1 4 ? 18.768 3.877 1.910 1.00 0.00 4 ALA A O 3
ATOM 1184 N N . GLU A 1 5 ? 20.760 3.309 1.025 1.00 0.00 5 GLU A N 3
ATOM 1185 C CA . GLU A 1 5 ? 20.385 3.669 -0.337 1.00 0.00 5 GLU A CA 3
ATOM 1186 C C . GLU A 1 5 ? 19.351 2.693 -0.884 1.00 0.00 5 GLU A C 3
ATOM 1187 O O . GLU A 1 5 ? 18.366 3.098 -1.503 1.00 0.00 5 GLU A O 3
ATOM 1199 N N . LEU A 1 6 ? 19.580 1.405 -0.651 1.00 0.00 6 LEU A N 3
ATOM 1200 C CA . LEU A 1 6 ? 18.663 0.373 -1.118 1.00 0.00 6 LEU A CA 3
ATOM 1201 C C . LEU A 1 6 ? 17.462 0.267 -0.186 1.00 0.00 6 LEU A C 3
ATOM 1202 O O . LEU A 1 6 ? 16.455 -0.348 -0.525 1.00 0.00 6 LEU A O 3
ATOM 1218 N N . GLY A 1 7 ? 17.571 0.890 0.983 1.00 0.00 7 GLY A N 3
ATOM 1219 C CA . GLY A 1 7 ? 16.490 0.849 1.950 1.00 0.00 7 GLY A CA 3
ATOM 1220 C C . GLY A 1 7 ? 15.269 1.625 1.501 1.00 0.00 7 GLY A C 3
ATOM 1221 O O . GLY A 1 7 ? 14.147 1.134 1.600 1.00 0.00 7 GLY A O 3
ATOM 1225 N N . MET A 1 8 ? 15.487 2.839 1.007 1.00 0.00 8 MET A N 3
ATOM 1226 C CA . MET A 1 8 ? 14.390 3.684 0.548 1.00 0.00 8 MET A CA 3
ATOM 1227 C C . MET A 1 8 ? 13.766 3.134 -0.731 1.00 0.00 8 MET A C 3
ATOM 1228 O O . MET A 1 8 ? 12.545 3.080 -0.858 1.00 0.00 8 MET A O 3
ATOM 1242 N N . ALA A 1 9 ? 14.609 2.729 -1.674 1.00 0.00 9 ALA A N 3
ATOM 1243 C CA . ALA A 1 9 ? 14.133 2.183 -2.941 1.00 0.00 9 ALA A CA 3
ATOM 1244 C C . ALA A 1 9 ? 13.344 0.896 -2.725 1.00 0.00 9 ALA A C 3
ATOM 1245 O O . ALA A 1 9 ? 12.281 0.700 -3.314 1.00 0.00 9 ALA A O 3
ATOM 1252 N N . PHE A 1 10 ? 13.876 0.023 -1.877 1.00 0.00 10 PHE A N 3
ATOM 1253 C CA . PHE A 1 10 ? 13.233 -1.252 -1.577 1.00 0.00 10 PHE A CA 3
ATOM 1254 C C . PHE A 1 10 ? 11.948 -1.050 -0.778 1.00 0.00 10 PHE A C 3
ATOM 1255 O O . PHE A 1 10 ? 10.934 -1.689 -1.055 1.00 0.00 10 PHE A O 3
ATOM 1272 N N . TRP A 1 11 ? 11.993 -0.166 0.216 1.00 0.00 11 TRP A N 3
ATOM 1273 C CA . TRP A 1 11 ? 10.819 0.105 1.042 1.00 0.00 11 TRP A CA 3
ATOM 1274 C C . TRP A 1 11 ? 9.704 0.738 0.220 1.00 0.00 11 TRP A C 3
ATOM 1275 O O . TRP A 1 11 ? 8.536 0.377 0.361 1.00 0.00 11 TRP A O 3
ATOM 1296 N N . HIS A 1 12 ? 10.071 1.682 -0.636 1.00 0.00 12 HIS A N 3
ATOM 1297 C CA . HIS A 1 12 ? 9.103 2.366 -1.484 1.00 0.00 12 HIS A CA 3
ATOM 1298 C C . HIS A 1 12 ? 8.516 1.411 -2.518 1.00 0.00 12 HIS A C 3
ATOM 1299 O O . HIS A 1 12 ? 7.321 1.453 -2.808 1.00 0.00 12 HIS A O 3
ATOM 1313 N N . ASP A 1 13 ? 9.367 0.549 -3.070 1.00 0.00 13 ASP A N 3
ATOM 1314 C CA . ASP A 1 13 ? 8.938 -0.412 -4.079 1.00 0.00 13 ASP A CA 3
ATOM 1315 C C . ASP A 1 13 ? 8.020 -1.478 -3.484 1.00 0.00 13 ASP A C 3
ATOM 1316 O O . ASP A 1 13 ? 7.015 -1.844 -4.091 1.00 0.00 13 ASP A O 3
ATOM 1325 N N . LEU A 1 14 ? 8.371 -1.978 -2.301 1.00 0.00 14 LEU A N 3
ATOM 1326 C CA . LEU A 1 14 ? 7.567 -3.003 -1.639 1.00 0.00 14 LEU A CA 3
ATOM 1327 C C . LEU A 1 14 ? 6.279 -2.412 -1.080 1.00 0.00 14 LEU A C 3
ATOM 1328 O O . LEU A 1 14 ? 5.260 -3.094 -1.001 1.00 0.00 14 LEU A O 3
ATOM 1344 N N . ALA A 1 15 ? 6.334 -1.144 -0.690 1.00 0.00 15 ALA A N 3
ATOM 1345 C CA . ALA A 1 15 ? 5.174 -0.464 -0.127 1.00 0.00 15 ALA A CA 3
ATOM 1346 C C . ALA A 1 15 ? 4.102 -0.213 -1.181 1.00 0.00 15 ALA A C 3
ATOM 1347 O O . ALA A 1 15 ? 2.912 -0.257 -0.883 1.00 0.00 15 ALA A O 3
ATOM 1354 N N . ALA A 1 16 ? 4.531 0.061 -2.410 1.00 0.00 16 ALA A N 3
ATOM 1355 C CA . ALA A 1 16 ? 3.603 0.333 -3.505 1.00 0.00 16 ALA A CA 3
ATOM 1356 C C . ALA A 1 16 ? 2.482 -0.716 -3.582 1.00 0.00 16 ALA A C 3
ATOM 1357 O O . ALA A 1 16 ? 1.304 -0.359 -3.553 1.00 0.00 16 ALA A O 3
ATOM 1364 N N . PRO A 1 17 ? 2.819 -2.022 -3.680 1.00 0.00 17 PRO A N 3
ATOM 1365 C CA . PRO A 1 17 ? 1.811 -3.090 -3.751 1.00 0.00 17 PRO A CA 3
ATOM 1366 C C . PRO A 1 17 ? 1.107 -3.321 -2.415 1.00 0.00 17 PRO A C 3
ATOM 1367 O O . PRO A 1 17 ? -0.030 -3.793 -2.375 1.00 0.00 17 PRO A O 3
ATOM 1378 N N . VAL A 1 18 ? 1.790 -2.984 -1.326 1.00 0.00 18 VAL A N 3
ATOM 1379 C CA . VAL A 1 18 ? 1.240 -3.162 0.015 1.00 0.00 18 VAL A CA 3
ATOM 1380 C C . VAL A 1 18 ? 0.097 -2.185 0.278 1.00 0.00 18 VAL A C 3
ATOM 1381 O O . VAL A 1 18 ? -0.967 -2.573 0.762 1.00 0.00 18 VAL A O 3
ATOM 1394 N N . ILE A 1 19 ? 0.327 -0.919 -0.044 1.00 0.00 19 ILE A N 3
ATOM 1395 C CA . ILE A 1 19 ? -0.670 0.124 0.157 1.00 0.00 19 ILE A CA 3
ATOM 1396 C C . ILE A 1 19 ? -1.837 -0.036 -0.810 1.00 0.00 19 ILE A C 3
ATOM 1397 O O . ILE A 1 19 ? -2.996 0.129 -0.432 1.00 0.00 19 ILE A O 3
ATOM 1413 N N . ALA A 1 20 ? -1.521 -0.352 -2.061 1.00 0.00 20 ALA A N 3
ATOM 1414 C CA . ALA A 1 20 ? -2.542 -0.532 -3.085 1.00 0.00 20 ALA A CA 3
ATOM 1415 C C . ALA A 1 20 ? -3.475 -1.684 -2.729 1.00 0.00 20 ALA A C 3
ATOM 1416 O O . ALA A 1 20 ? -4.677 -1.626 -2.991 1.00 0.00 20 ALA A O 3
ATOM 1423 N N . GLY A 1 21 ? -2.913 -2.730 -2.128 1.00 0.00 21 GLY A N 3
ATOM 1424 C CA . GLY A 1 21 ? -3.710 -3.880 -1.741 1.00 0.00 21 GLY A CA 3
ATOM 1425 C C . GLY A 1 21 ? -4.676 -3.559 -0.618 1.00 0.00 21 GLY A C 3
ATOM 1426 O O . GLY A 1 21 ? -5.847 -3.932 -0.672 1.00 0.00 21 GLY A O 3
ATOM 1430 N N . ILE A 1 22 ? -4.182 -2.863 0.403 1.00 0.00 22 ILE A N 3
ATOM 1431 C CA . ILE A 1 22 ? -5.011 -2.484 1.541 1.00 0.00 22 ILE A CA 3
ATOM 1432 C C . ILE A 1 22 ? -6.060 -1.457 1.128 1.00 0.00 22 ILE A C 3
ATOM 1433 O O . ILE A 1 22 ? -7.191 -1.478 1.613 1.00 0.00 22 ILE A O 3
ATOM 1449 N N . LEU A 1 23 ? -5.674 -0.559 0.226 1.00 0.00 23 LEU A N 3
ATOM 1450 C CA . LEU A 1 23 ? -6.579 0.477 -0.256 1.00 0.00 23 LEU A CA 3
ATOM 1451 C C . LEU A 1 23 ? -7.777 -0.150 -0.955 1.00 0.00 23 LEU A C 3
ATOM 1452 O O . LEU A 1 23 ? -8.906 0.318 -0.813 1.00 0.00 23 LEU A O 3
ATOM 1468 N N . ALA A 1 24 ? -7.522 -1.217 -1.705 1.00 0.00 24 ALA A N 3
ATOM 1469 C CA . ALA A 1 24 ? -8.578 -1.919 -2.421 1.00 0.00 24 ALA A CA 3
ATOM 1470 C C . ALA A 1 24 ? -9.611 -2.476 -1.449 1.00 0.00 24 ALA A C 3
ATOM 1471 O O . ALA A 1 24 ? -10.806 -2.495 -1.743 1.00 0.00 24 ALA A O 3
ATOM 1478 N N . SER A 1 25 ? -9.143 -2.929 -0.290 1.00 0.00 25 SER A N 3
ATOM 1479 C CA . SER A 1 25 ? -10.028 -3.478 0.730 1.00 0.00 25 SER A CA 3
ATOM 1480 C C . SER A 1 25 ? -10.971 -2.400 1.252 1.00 0.00 25 SER A C 3
ATOM 1481 O O . SER A 1 25 ? -12.145 -2.661 1.509 1.00 0.00 25 SER A O 3
ATOM 1489 N N . MET A 1 26 ? -10.445 -1.189 1.407 1.00 0.00 26 MET A N 3
ATOM 1490 C CA . MET A 1 26 ? -11.240 -0.068 1.895 1.00 0.00 26 MET A CA 3
ATOM 1491 C C . MET A 1 26 ? -12.264 0.366 0.855 1.00 0.00 26 MET A C 3
ATOM 1492 O O . MET A 1 26 ? -13.386 0.727 1.197 1.00 0.00 26 MET A O 3
ATOM 1506 N N . ILE A 1 27 ? -11.875 0.343 -0.414 1.00 0.00 27 ILE A N 3
ATOM 1507 C CA . ILE A 1 27 ? -12.792 0.721 -1.479 1.00 0.00 27 ILE A CA 3
ATOM 1508 C C . ILE A 1 27 ? -13.991 -0.215 -1.478 1.00 0.00 27 ILE A C 3
ATOM 1509 O O . ILE A 1 27 ? -15.133 0.213 -1.650 1.00 0.00 27 ILE A O 3
ATOM 1525 N N . VAL A 1 28 ? -13.717 -1.500 -1.281 1.00 0.00 28 VAL A N 3
ATOM 1526 C CA . VAL A 1 28 ? -14.765 -2.509 -1.239 1.00 0.00 28 VAL A CA 3
ATOM 1527 C C . VAL A 1 28 ? -15.636 -2.349 0.006 1.00 0.00 28 VAL A C 3
ATOM 1528 O O . VAL A 1 28 ? -16.858 -2.245 -0.094 1.00 0.00 28 VAL A O 3
ATOM 1541 N N . ASN A 1 29 ? -15.001 -2.329 1.178 1.00 0.00 29 ASN A N 3
ATOM 1542 C CA . ASN A 1 29 ? -15.730 -2.192 2.435 1.00 0.00 29 ASN A CA 3
ATOM 1543 C C . ASN A 1 29 ? -16.510 -0.881 2.476 1.00 0.00 29 ASN A C 3
ATOM 1544 O O . ASN A 1 29 ? -17.534 -0.780 3.152 1.00 0.00 29 ASN A O 3
ATOM 1555 N N . TRP A 1 30 ? -16.023 0.120 1.748 1.00 0.00 30 TRP A N 3
ATOM 1556 C CA . TRP A 1 30 ? -16.688 1.416 1.690 1.00 0.00 30 TRP A CA 3
ATOM 1557 C C . TRP A 1 30 ? -17.988 1.305 0.900 1.00 0.00 30 TRP A C 3
ATOM 1558 O O . TRP A 1 30 ? -19.046 1.731 1.361 1.00 0.00 30 TRP A O 3
ATOM 1579 N N . LEU A 1 31 ? -17.896 0.734 -0.297 1.00 0.00 31 LEU A N 3
ATOM 1580 C CA . LEU A 1 31 ? -19.065 0.549 -1.147 1.00 0.00 31 LEU A CA 3
ATOM 1581 C C . LEU A 1 31 ? -20.055 -0.418 -0.505 1.00 0.00 31 LEU A C 3
ATOM 1582 O O . LEU A 1 31 ? -21.261 -0.338 -0.741 1.00 0.00 31 LEU A O 3
ATOM 1598 N N . ASN A 1 32 ? -19.532 -1.331 0.310 1.00 0.00 32 ASN A N 3
ATOM 1599 C CA . ASN A 1 32 ? -20.360 -2.328 0.982 1.00 0.00 32 ASN A CA 3
ATOM 1600 C C . ASN A 1 32 ? -21.290 -1.690 2.011 1.00 0.00 32 ASN A C 3
ATOM 1601 O O . ASN A 1 32 ? -22.449 -2.085 2.137 1.00 0.00 32 ASN A O 3
ATOM 1612 N N . LYS A 1 33 ? -20.780 -0.706 2.748 1.00 0.00 33 LYS A N 3
ATOM 1613 C CA . LYS A 1 33 ? -21.576 -0.034 3.770 1.00 0.00 33 LYS A CA 3
ATOM 1614 C C . LYS A 1 33 ? -22.602 0.908 3.146 1.00 0.00 33 LYS A C 3
ATOM 1615 O O . LYS A 1 33 ? -23.698 1.081 3.679 1.00 0.00 33 LYS A O 3
ATOM 1634 N N . ARG A 1 34 ? -22.247 1.515 2.016 1.00 0.00 34 ARG A N 3
ATOM 1635 C CA . ARG A 1 34 ? -23.150 2.436 1.332 1.00 0.00 34 ARG A CA 3
ATOM 1636 C C . ARG A 1 34 ? -23.999 1.699 0.302 1.00 0.00 34 ARG A C 3
ATOM 1637 O O . ARG A 1 34 ? -24.848 2.298 -0.359 1.00 0.00 34 ARG A O 3
ATOM 1658 N N . LYS A 1 35 ? -23.763 0.396 0.174 1.00 0.00 35 LYS A N 3
ATOM 1659 C CA . LYS A 1 35 ? -24.504 -0.433 -0.772 1.00 0.00 35 LYS A CA 3
ATOM 1660 C C . LYS A 1 35 ? -24.376 0.107 -2.194 1.00 0.00 35 LYS A C 3
ATOM 1661 O O . LYS A 1 35 ? -25.238 0.913 -2.602 1.00 0.00 35 LYS A O 3
ATOM 1681 N N . MET A 1 1 ? 26.373 -1.132 -3.510 1.00 0.00 1 MET A N 4
ATOM 1682 C CA . MET A 1 1 ? 25.632 0.071 -3.049 1.00 0.00 1 MET A CA 4
ATOM 1683 C C . MET A 1 1 ? 25.498 0.084 -1.530 1.00 0.00 1 MET A C 4
ATOM 1684 O O . MET A 1 1 ? 26.041 -0.780 -0.841 1.00 0.00 1 MET A O 4
ATOM 1700 N N . THR A 1 2 ? 24.771 1.071 -1.016 1.00 0.00 2 THR A N 4
ATOM 1701 C CA . THR A 1 2 ? 24.565 1.205 0.421 1.00 0.00 2 THR A CA 4
ATOM 1702 C C . THR A 1 2 ? 23.226 0.620 0.845 1.00 0.00 2 THR A C 4
ATOM 1703 O O . THR A 1 2 ? 22.212 0.814 0.174 1.00 0.00 2 THR A O 4
ATOM 1714 N N . PHE A 1 3 ? 23.230 -0.097 1.963 1.00 0.00 3 PHE A N 4
ATOM 1715 C CA . PHE A 1 3 ? 22.016 -0.707 2.480 1.00 0.00 3 PHE A CA 4
ATOM 1716 C C . PHE A 1 3 ? 20.998 0.361 2.861 1.00 0.00 3 PHE A C 4
ATOM 1717 O O . PHE A 1 3 ? 19.793 0.164 2.713 1.00 0.00 3 PHE A O 4
ATOM 1734 N N . ALA A 1 4 ? 21.492 1.493 3.354 1.00 0.00 4 ALA A N 4
ATOM 1735 C CA . ALA A 1 4 ? 20.624 2.596 3.749 1.00 0.00 4 ALA A CA 4
ATOM 1736 C C . ALA A 1 4 ? 19.985 3.240 2.525 1.00 0.00 4 ALA A C 4
ATOM 1737 O O . ALA A 1 4 ? 18.805 3.591 2.539 1.00 0.00 4 ALA A O 4
ATOM 1744 N N . GLU A 1 5 ? 20.776 3.392 1.466 1.00 0.00 5 GLU A N 4
ATOM 1745 C CA . GLU A 1 5 ? 20.293 3.990 0.227 1.00 0.00 5 GLU A CA 4
ATOM 1746 C C . GLU A 1 5 ? 19.318 3.057 -0.485 1.00 0.00 5 GLU A C 4
ATOM 1747 O O . GLU A 1 5 ? 18.382 3.510 -1.143 1.00 0.00 5 GLU A O 4
ATOM 1759 N N . LEU A 1 6 ? 19.543 1.753 -0.350 1.00 0.00 6 LEU A N 4
ATOM 1760 C CA . LEU A 1 6 ? 18.680 0.761 -0.981 1.00 0.00 6 LEU A CA 4
ATOM 1761 C C . LEU A 1 6 ? 17.531 0.385 -0.054 1.00 0.00 6 LEU A C 4
ATOM 1762 O O . LEU A 1 6 ? 16.553 -0.222 -0.479 1.00 0.00 6 LEU A O 4
ATOM 1778 N N . GLY A 1 7 ? 17.649 0.770 1.212 1.00 0.00 7 GLY A N 4
ATOM 1779 C CA . GLY A 1 7 ? 16.614 0.460 2.179 1.00 0.00 7 GLY A CA 4
ATOM 1780 C C . GLY A 1 7 ? 15.333 1.223 1.919 1.00 0.00 7 GLY A C 4
ATOM 1781 O O . GLY A 1 7 ? 14.247 0.648 1.942 1.00 0.00 7 GLY A O 4
ATOM 1785 N N . MET A 1 8 ? 15.460 2.521 1.669 1.00 0.00 8 MET A N 4
ATOM 1786 C CA . MET A 1 8 ? 14.302 3.364 1.404 1.00 0.00 8 MET A CA 4
ATOM 1787 C C . MET A 1 8 ? 13.707 3.057 0.034 1.00 0.00 8 MET A C 4
ATOM 1788 O O . MET A 1 8 ? 12.491 2.968 -0.116 1.00 0.00 8 MET A O 4
ATOM 1802 N N . ALA A 1 9 ? 14.572 2.895 -0.962 1.00 0.00 9 ALA A N 4
ATOM 1803 C CA . ALA A 1 9 ? 14.127 2.595 -2.319 1.00 0.00 9 ALA A CA 4
ATOM 1804 C C . ALA A 1 9 ? 13.395 1.258 -2.375 1.00 0.00 9 ALA A C 4
ATOM 1805 O O . ALA A 1 9 ? 12.338 1.141 -2.994 1.00 0.00 9 ALA A O 4
ATOM 1812 N N . PHE A 1 10 ? 13.969 0.252 -1.723 1.00 0.00 10 PHE A N 4
ATOM 1813 C CA . PHE A 1 10 ? 13.382 -1.083 -1.693 1.00 0.00 10 PHE A CA 4
ATOM 1814 C C . PHE A 1 10 ? 12.096 -1.104 -0.870 1.00 0.00 10 PHE A C 4
ATOM 1815 O O . PHE A 1 10 ? 11.085 -1.653 -1.306 1.00 0.00 10 PHE A O 4
ATOM 1832 N N . TRP A 1 11 ? 12.134 -0.508 0.320 1.00 0.00 11 TRP A N 4
ATOM 1833 C CA . TRP A 1 11 ? 10.959 -0.473 1.184 1.00 0.00 11 TRP A CA 4
ATOM 1834 C C . TRP A 1 11 ? 9.810 0.281 0.524 1.00 0.00 11 TRP A C 4
ATOM 1835 O O . TRP A 1 11 ? 8.658 -0.145 0.595 1.00 0.00 11 TRP A O 4
ATOM 1856 N N . HIS A 1 12 ? 10.127 1.399 -0.118 1.00 0.00 12 HIS A N 4
ATOM 1857 C CA . HIS A 1 12 ? 9.115 2.205 -0.792 1.00 0.00 12 HIS A CA 4
ATOM 1858 C C . HIS A 1 12 ? 8.544 1.465 -1.997 1.00 0.00 12 HIS A C 4
ATOM 1859 O O . HIS A 1 12 ? 7.340 1.512 -2.252 1.00 0.00 12 HIS A O 4
ATOM 1873 N N . ASP A 1 13 ? 9.414 0.783 -2.734 1.00 0.00 13 ASP A N 4
ATOM 1874 C CA . ASP A 1 13 ? 8.994 0.040 -3.915 1.00 0.00 13 ASP A CA 4
ATOM 1875 C C . ASP A 1 13 ? 8.071 -1.116 -3.539 1.00 0.00 13 ASP A C 4
ATOM 1876 O O . ASP A 1 13 ? 7.065 -1.354 -4.205 1.00 0.00 13 ASP A O 4
ATOM 1885 N N . LEU A 1 14 ? 8.422 -1.837 -2.477 1.00 0.00 14 LEU A N 4
ATOM 1886 C CA . LEU A 1 14 ? 7.610 -2.961 -2.019 1.00 0.00 14 LEU A CA 4
ATOM 1887 C C . LEU A 1 14 ? 6.341 -2.475 -1.329 1.00 0.00 14 LEU A C 4
ATOM 1888 O O . LEU A 1 14 ? 5.312 -3.144 -1.365 1.00 0.00 14 LEU A O 4
ATOM 1904 N N . ALA A 1 15 ? 6.426 -1.311 -0.696 1.00 0.00 15 ALA A N 4
ATOM 1905 C CA . ALA A 1 15 ? 5.288 -0.736 0.012 1.00 0.00 15 ALA A CA 4
ATOM 1906 C C . ALA A 1 15 ? 4.210 -0.248 -0.950 1.00 0.00 15 ALA A C 4
ATOM 1907 O O . ALA A 1 15 ? 3.022 -0.331 -0.648 1.00 0.00 15 ALA A O 4
ATOM 1914 N N . ALA A 1 16 ? 4.629 0.269 -2.103 1.00 0.00 16 ALA A N 4
ATOM 1915 C CA . ALA A 1 16 ? 3.692 0.782 -3.100 1.00 0.00 16 ALA A CA 4
ATOM 1916 C C . ALA A 1 16 ? 2.547 -0.206 -3.369 1.00 0.00 16 ALA A C 4
ATOM 1917 O O . ALA A 1 16 ? 1.378 0.162 -3.254 1.00 0.00 16 ALA A O 4
ATOM 1924 N N . PRO A 1 17 ? 2.854 -1.472 -3.730 1.00 0.00 17 PRO A N 4
ATOM 1925 C CA . PRO A 1 17 ? 1.821 -2.483 -3.996 1.00 0.00 17 PRO A CA 4
ATOM 1926 C C . PRO A 1 17 ? 1.134 -2.967 -2.722 1.00 0.00 17 PRO A C 4
ATOM 1927 O O . PRO A 1 17 ? -0.010 -3.422 -2.757 1.00 0.00 17 PRO A O 4
ATOM 1938 N N . VAL A 1 18 ? 1.838 -2.865 -1.598 1.00 0.00 18 VAL A N 4
ATOM 1939 C CA . VAL A 1 18 ? 1.302 -3.299 -0.311 1.00 0.00 18 VAL A CA 4
ATOM 1940 C C . VAL A 1 18 ? 0.176 -2.381 0.157 1.00 0.00 18 VAL A C 4
ATOM 1941 O O . VAL A 1 18 ? -0.894 -2.843 0.553 1.00 0.00 18 VAL A O 4
ATOM 1954 N N . ILE A 1 19 ? 0.427 -1.079 0.102 1.00 0.00 19 ILE A N 4
ATOM 1955 C CA . ILE A 1 19 ? -0.551 -0.085 0.524 1.00 0.00 19 ILE A CA 4
ATOM 1956 C C . ILE A 1 19 ? -1.730 -0.023 -0.443 1.00 0.00 19 ILE A C 4
ATOM 1957 O O . ILE A 1 19 ? -2.883 0.077 -0.023 1.00 0.00 19 ILE A O 4
ATOM 1973 N N . ALA A 1 20 ? -1.433 -0.085 -1.737 1.00 0.00 20 ALA A N 4
ATOM 1974 C CA . ALA A 1 20 ? -2.467 -0.034 -2.765 1.00 0.00 20 ALA A CA 4
ATOM 1975 C C . ALA A 1 20 ? -3.399 -1.238 -2.671 1.00 0.00 20 ALA A C 4
ATOM 1976 O O . ALA A 1 20 ? -4.611 -1.111 -2.844 1.00 0.00 20 ALA A O 4
ATOM 1983 N N . GLY A 1 21 ? -2.825 -2.406 -2.398 1.00 0.00 21 GLY A N 4
ATOM 1984 C CA . GLY A 1 21 ? -3.620 -3.616 -2.285 1.00 0.00 21 GLY A CA 4
ATOM 1985 C C . GLY A 1 21 ? -4.621 -3.544 -1.148 1.00 0.00 21 GLY A C 4
ATOM 1986 O O . GLY A 1 21 ? -5.787 -3.904 -1.314 1.00 0.00 21 GLY A O 4
ATOM 1990 N N . ILE A 1 22 ? -4.164 -3.079 0.011 1.00 0.00 22 ILE A N 4
ATOM 1991 C CA . ILE A 1 22 ? -5.024 -2.952 1.181 1.00 0.00 22 ILE A CA 4
ATOM 1992 C C . ILE A 1 22 ? -6.070 -1.863 0.966 1.00 0.00 22 ILE A C 4
ATOM 1993 O O . ILE A 1 22 ? -7.212 -1.984 1.410 1.00 0.00 22 ILE A O 4
ATOM 2009 N N . LEU A 1 23 ? -5.666 -0.798 0.281 1.00 0.00 23 LEU A N 4
ATOM 2010 C CA . LEU A 1 23 ? -6.558 0.319 0.000 1.00 0.00 23 LEU A CA 4
ATOM 2011 C C . LEU A 1 23 ? -7.734 -0.132 -0.858 1.00 0.00 23 LEU A C 4
ATOM 2012 O O . LEU A 1 23 ? -8.853 0.356 -0.702 1.00 0.00 23 LEU A O 4
ATOM 2028 N N . ALA A 1 24 ? -7.471 -1.069 -1.763 1.00 0.00 24 ALA A N 4
ATOM 2029 C CA . ALA A 1 24 ? -8.502 -1.590 -2.651 1.00 0.00 24 ALA A CA 4
ATOM 2030 C C . ALA A 1 24 ? -9.622 -2.256 -1.860 1.00 0.00 24 ALA A C 4
ATOM 2031 O O . ALA A 1 24 ? -10.802 -2.013 -2.112 1.00 0.00 24 ALA A O 4
ATOM 2038 N N . SER A 1 25 ? -9.243 -3.097 -0.904 1.00 0.00 25 SER A N 4
ATOM 2039 C CA . SER A 1 25 ? -10.213 -3.797 -0.071 1.00 0.00 25 SER A CA 4
ATOM 2040 C C . SER A 1 25 ? -11.081 -2.802 0.691 1.00 0.00 25 SER A C 4
ATOM 2041 O O . SER A 1 25 ? -12.262 -3.049 0.929 1.00 0.00 25 SER A O 4
ATOM 2049 N N . MET A 1 26 ? -10.482 -1.678 1.073 1.00 0.00 26 MET A N 4
ATOM 2050 C CA . MET A 1 26 ? -11.198 -0.640 1.805 1.00 0.00 26 MET A CA 4
ATOM 2051 C C . MET A 1 26 ? -12.212 0.054 0.907 1.00 0.00 26 MET A C 4
ATOM 2052 O O . MET A 1 26 ? -13.345 0.304 1.312 1.00 0.00 26 MET A O 4
ATOM 2066 N N . ILE A 1 27 ? -11.798 0.370 -0.313 1.00 0.00 27 ILE A N 4
ATOM 2067 C CA . ILE A 1 27 ? -12.686 1.026 -1.260 1.00 0.00 27 ILE A CA 4
ATOM 2068 C C . ILE A 1 27 ? -13.904 0.152 -1.525 1.00 0.00 27 ILE A C 4
ATOM 2069 O O . ILE A 1 27 ? -15.030 0.645 -1.604 1.00 0.00 27 ILE A O 4
ATOM 2085 N N . VAL A 1 28 ? -13.670 -1.150 -1.658 1.00 0.00 28 VAL A N 4
ATOM 2086 C CA . VAL A 1 28 ? -14.751 -2.095 -1.898 1.00 0.00 28 VAL A CA 4
ATOM 2087 C C . VAL A 1 28 ? -15.656 -2.211 -0.675 1.00 0.00 28 VAL A C 4
ATOM 2088 O O . VAL A 1 28 ? -16.880 -2.179 -0.796 1.00 0.00 28 VAL A O 4
ATOM 2101 N N . ASN A 1 29 ? -15.048 -2.343 0.505 1.00 0.00 29 ASN A N 4
ATOM 2102 C CA . ASN A 1 29 ? -15.814 -2.472 1.740 1.00 0.00 29 ASN A CA 4
ATOM 2103 C C . ASN A 1 29 ? -16.646 -1.218 1.991 1.00 0.00 29 ASN A C 4
ATOM 2104 O O . ASN A 1 29 ? -17.692 -1.272 2.638 1.00 0.00 29 ASN A O 4
ATOM 2115 N N . TRP A 1 30 ? -16.171 -0.090 1.471 1.00 0.00 30 TRP A N 4
ATOM 2116 C CA . TRP A 1 30 ? -16.869 1.180 1.624 1.00 0.00 30 TRP A CA 4
ATOM 2117 C C . TRP A 1 30 ? -18.147 1.193 0.788 1.00 0.00 30 TRP A C 4
ATOM 2118 O O . TRP A 1 30 ? -19.224 1.516 1.285 1.00 0.00 30 TRP A O 4
ATOM 2139 N N . LEU A 1 31 ? -18.013 0.846 -0.487 1.00 0.00 31 LEU A N 4
ATOM 2140 C CA . LEU A 1 31 ? -19.152 0.802 -1.396 1.00 0.00 31 LEU A CA 4
ATOM 2141 C C . LEU A 1 31 ? -20.152 -0.279 -0.989 1.00 0.00 31 LEU A C 4
ATOM 2142 O O . LEU A 1 31 ? -21.350 -0.157 -1.243 1.00 0.00 31 LEU A O 4
ATOM 2158 N N . ASN A 1 32 ? -19.648 -1.334 -0.354 1.00 0.00 32 ASN A N 4
ATOM 2159 C CA . ASN A 1 32 ? -20.489 -2.449 0.074 1.00 0.00 32 ASN A CA 4
ATOM 2160 C C . ASN A 1 32 ? -21.391 -2.067 1.246 1.00 0.00 32 ASN A C 4
ATOM 2161 O O . ASN A 1 32 ? -22.553 -2.470 1.298 1.00 0.00 32 ASN A O 4
ATOM 2172 N N . LYS A 1 33 ? -20.855 -1.291 2.184 1.00 0.00 33 LYS A N 4
ATOM 2173 C CA . LYS A 1 33 ? -21.619 -0.880 3.360 1.00 0.00 33 LYS A CA 4
ATOM 2174 C C . LYS A 1 33 ? -22.549 0.291 3.049 1.00 0.00 33 LYS A C 4
ATOM 2175 O O . LYS A 1 33 ? -23.681 0.336 3.535 1.00 0.00 33 LYS A O 4
ATOM 2194 N N . ARG A 1 34 ? -22.075 1.239 2.244 1.00 0.00 34 ARG A N 4
ATOM 2195 C CA . ARG A 1 34 ? -22.883 2.403 1.889 1.00 0.00 34 ARG A CA 4
ATOM 2196 C C . ARG A 1 34 ? -24.014 2.010 0.944 1.00 0.00 34 ARG A C 4
ATOM 2197 O O . ARG A 1 34 ? -25.141 2.484 1.090 1.00 0.00 34 ARG A O 4
ATOM 2218 N N . LYS A 1 35 ? -23.699 1.132 -0.012 1.00 0.00 35 LYS A N 4
ATOM 2219 C CA . LYS A 1 35 ? -24.671 0.648 -0.997 1.00 0.00 35 LYS A CA 4
ATOM 2220 C C . LYS A 1 35 ? -25.707 1.715 -1.351 1.00 0.00 35 LYS A C 4
ATOM 2221 O O . LYS A 1 35 ? -26.825 1.667 -0.795 1.00 0.00 35 LYS A O 4
ATOM 2241 N N . MET A 1 1 ? -26.599 -1.536 3.398 1.00 0.00 1 MET A N 5
ATOM 2242 C CA . MET A 1 1 ? -25.563 -0.531 3.045 1.00 0.00 1 MET A CA 5
ATOM 2243 C C . MET A 1 1 ? -25.222 -0.611 1.562 1.00 0.00 1 MET A C 5
ATOM 2244 O O . MET A 1 1 ? -25.125 -1.699 0.994 1.00 0.00 1 MET A O 5
ATOM 2260 N N . THR A 1 2 ? -25.042 0.549 0.940 1.00 0.00 2 THR A N 5
ATOM 2261 C CA . THR A 1 2 ? -24.714 0.617 -0.478 1.00 0.00 2 THR A CA 5
ATOM 2262 C C . THR A 1 2 ? -23.351 0.000 -0.760 1.00 0.00 2 THR A C 5
ATOM 2263 O O . THR A 1 2 ? -22.357 0.344 -0.121 1.00 0.00 2 THR A O 5
ATOM 2274 N N . PHE A 1 3 ? -23.315 -0.917 -1.719 1.00 0.00 3 PHE A N 5
ATOM 2275 C CA . PHE A 1 3 ? -22.077 -1.585 -2.094 1.00 0.00 3 PHE A CA 5
ATOM 2276 C C . PHE A 1 3 ? -21.077 -0.585 -2.664 1.00 0.00 3 PHE A C 5
ATOM 2277 O O . PHE A 1 3 ? -19.868 -0.731 -2.488 1.00 0.00 3 PHE A O 5
ATOM 2294 N N . ALA A 1 4 ? -21.593 0.428 -3.355 1.00 0.00 4 ALA A N 5
ATOM 2295 C CA . ALA A 1 4 ? -20.748 1.456 -3.949 1.00 0.00 4 ALA A CA 5
ATOM 2296 C C . ALA A 1 4 ? -20.127 2.338 -2.872 1.00 0.00 4 ALA A C 5
ATOM 2297 O O . ALA A 1 4 ? -18.954 2.703 -2.954 1.00 0.00 4 ALA A O 5
ATOM 2304 N N . GLU A 1 5 ? -20.923 2.678 -1.862 1.00 0.00 5 GLU A N 5
ATOM 2305 C CA . GLU A 1 5 ? -20.450 3.516 -0.767 1.00 0.00 5 GLU A CA 5
ATOM 2306 C C . GLU A 1 5 ? -19.446 2.760 0.095 1.00 0.00 5 GLU A C 5
ATOM 2307 O O . GLU A 1 5 ? -18.466 3.333 0.571 1.00 0.00 5 GLU A O 5
ATOM 2319 N N . LEU A 1 6 ? -19.696 1.468 0.291 1.00 0.00 6 LEU A N 5
ATOM 2320 C CA . LEU A 1 6 ? -18.808 0.633 1.088 1.00 0.00 6 LEU A CA 5
ATOM 2321 C C . LEU A 1 6 ? -17.621 0.181 0.250 1.00 0.00 6 LEU A C 5
ATOM 2322 O O . LEU A 1 6 ? -16.629 -0.319 0.775 1.00 0.00 6 LEU A O 5
ATOM 2338 N N . GLY A 1 7 ? -17.730 0.373 -1.060 1.00 0.00 7 GLY A N 5
ATOM 2339 C CA . GLY A 1 7 ? -16.664 -0.023 -1.959 1.00 0.00 7 GLY A CA 5
ATOM 2340 C C . GLY A 1 7 ? -15.429 0.844 -1.821 1.00 0.00 7 GLY A C 5
ATOM 2341 O O . GLY A 1 7 ? -14.316 0.334 -1.730 1.00 0.00 7 GLY A O 5
ATOM 2345 N N . MET A 1 8 ? -15.626 2.158 -1.801 1.00 0.00 8 MET A N 5
ATOM 2346 C CA . MET A 1 8 ? -14.515 3.096 -1.684 1.00 0.00 8 MET A CA 5
ATOM 2347 C C . MET A 1 8 ? -13.878 3.040 -0.298 1.00 0.00 8 MET A C 5
ATOM 2348 O O . MET A 1 8 ? -12.655 3.017 -0.172 1.00 0.00 8 MET A O 5
ATOM 2362 N N . ALA A 1 9 ? -14.709 3.022 0.738 1.00 0.00 9 ALA A N 5
ATOM 2363 C CA . ALA A 1 9 ? -14.215 2.966 2.111 1.00 0.00 9 ALA A CA 5
ATOM 2364 C C . ALA A 1 9 ? -13.424 1.686 2.358 1.00 0.00 9 ALA A C 5
ATOM 2365 O O . ALA A 1 9 ? -12.347 1.714 2.954 1.00 0.00 9 ALA A O 5
ATOM 2372 N N . PHE A 1 10 ? -13.967 0.566 1.894 1.00 0.00 10 PHE A N 5
ATOM 2373 C CA . PHE A 1 10 ? -13.322 -0.732 2.062 1.00 0.00 10 PHE A CA 5
ATOM 2374 C C . PHE A 1 10 ? -12.055 -0.837 1.215 1.00 0.00 10 PHE A C 5
ATOM 2375 O O . PHE A 1 10 ? -11.016 -1.283 1.700 1.00 0.00 10 PHE A O 5
ATOM 2392 N N . TRP A 1 11 ? -12.144 -0.429 -0.047 1.00 0.00 11 TRP A N 5
ATOM 2393 C CA . TRP A 1 11 ? -10.994 -0.485 -0.944 1.00 0.00 11 TRP A CA 5
ATOM 2394 C C . TRP A 1 11 ? -9.856 0.389 -0.431 1.00 0.00 11 TRP A C 5
ATOM 2395 O O . TRP A 1 11 ? -8.690 0.004 -0.498 1.00 0.00 11 TRP A O 5
ATOM 2416 N N . HIS A 1 12 ? -10.201 1.563 0.083 1.00 0.00 12 HIS A N 5
ATOM 2417 C CA . HIS A 1 12 ? -9.203 2.486 0.611 1.00 0.00 12 HIS A CA 5
ATOM 2418 C C . HIS A 1 12 ? -8.559 1.924 1.875 1.00 0.00 12 HIS A C 5
ATOM 2419 O O . HIS A 1 12 ? -7.352 2.052 2.077 1.00 0.00 12 HIS A O 5
ATOM 2433 N N . ASP A 1 13 ? -9.373 1.300 2.722 1.00 0.00 13 ASP A N 5
ATOM 2434 C CA . ASP A 1 13 ? -8.880 0.725 3.969 1.00 0.00 13 ASP A CA 5
ATOM 2435 C C . ASP A 1 13 ? -7.948 -0.455 3.709 1.00 0.00 13 ASP A C 5
ATOM 2436 O O . ASP A 1 13 ? -6.910 -0.584 4.357 1.00 0.00 13 ASP A O 5
ATOM 2445 N N . LEU A 1 14 ? -8.324 -1.319 2.770 1.00 0.00 14 LEU A N 5
ATOM 2446 C CA . LEU A 1 14 ? -7.507 -2.481 2.436 1.00 0.00 14 LEU A CA 5
ATOM 2447 C C . LEU A 1 14 ? -6.272 -2.069 1.644 1.00 0.00 14 LEU A C 5
ATOM 2448 O O . LEU A 1 14 ? -5.228 -2.710 1.731 1.00 0.00 14 LEU A O 5
ATOM 2464 N N . ALA A 1 15 ? -6.404 -0.999 0.866 1.00 0.00 15 ALA A N 5
ATOM 2465 C CA . ALA A 1 15 ? -5.302 -0.505 0.048 1.00 0.00 15 ALA A CA 5
ATOM 2466 C C . ALA A 1 15 ? -4.203 0.120 0.900 1.00 0.00 15 ALA A C 5
ATOM 2467 O O . ALA A 1 15 ? -3.025 0.015 0.569 1.00 0.00 15 ALA A O 5
ATOM 2474 N N . ALA A 1 16 ? -4.593 0.777 1.989 1.00 0.00 16 ALA A N 5
ATOM 2475 C CA . ALA A 1 16 ? -3.632 1.428 2.876 1.00 0.00 16 ALA A CA 5
ATOM 2476 C C . ALA A 1 16 ? -2.460 0.500 3.227 1.00 0.00 16 ALA A C 5
ATOM 2477 O O . ALA A 1 16 ? -1.302 0.865 3.019 1.00 0.00 16 ALA A O 5
ATOM 2484 N N . PRO A 1 17 ? -2.730 -0.712 3.763 1.00 0.00 17 PRO A N 5
ATOM 2485 C CA . PRO A 1 17 ? -1.670 -1.666 4.116 1.00 0.00 17 PRO A CA 5
ATOM 2486 C C . PRO A 1 17 ? -1.021 -2.304 2.889 1.00 0.00 17 PRO A C 5
ATOM 2487 O O . PRO A 1 17 ? 0.150 -2.683 2.922 1.00 0.00 17 PRO A O 5
ATOM 2498 N N . VAL A 1 18 ? -1.789 -2.420 1.808 1.00 0.00 18 VAL A N 5
ATOM 2499 C CA . VAL A 1 18 ? -1.290 -3.017 0.573 1.00 0.00 18 VAL A CA 5
ATOM 2500 C C . VAL A 1 18 ? -0.205 -2.148 -0.056 1.00 0.00 18 VAL A C 5
ATOM 2501 O O . VAL A 1 18 ? 0.848 -2.641 -0.459 1.00 0.00 18 VAL A O 5
ATOM 2514 N N . ILE A 1 19 ? -0.477 -0.852 -0.134 1.00 0.00 19 ILE A N 5
ATOM 2515 C CA . ILE A 1 19 ? 0.459 0.103 -0.710 1.00 0.00 19 ILE A CA 5
ATOM 2516 C C . ILE A 1 19 ? 1.673 0.293 0.192 1.00 0.00 19 ILE A C 5
ATOM 2517 O O . ILE A 1 19 ? 2.810 0.308 -0.277 1.00 0.00 19 ILE A O 5
ATOM 2533 N N . ALA A 1 20 ? 1.421 0.439 1.489 1.00 0.00 20 ALA A N 5
ATOM 2534 C CA . ALA A 1 20 ? 2.490 0.628 2.462 1.00 0.00 20 ALA A CA 5
ATOM 2535 C C . ALA A 1 20 ? 3.459 -0.550 2.449 1.00 0.00 20 ALA A C 5
ATOM 2536 O O . ALA A 1 20 ? 4.663 -0.378 2.643 1.00 0.00 20 ALA A O 5
ATOM 2543 N N . GLY A 1 21 ? 2.925 -1.746 2.216 1.00 0.00 21 GLY A N 5
ATOM 2544 C CA . GLY A 1 21 ? 3.756 -2.936 2.182 1.00 0.00 21 GLY A CA 5
ATOM 2545 C C . GLY A 1 21 ? 4.697 -2.952 0.994 1.00 0.00 21 GLY A C 5
ATOM 2546 O O . GLY A 1 21 ? 5.881 -3.260 1.136 1.00 0.00 21 GLY A O 5
ATOM 2550 N N . ILE A 1 22 ? 4.170 -2.619 -0.180 1.00 0.00 22 ILE A N 5
ATOM 2551 C CA . ILE A 1 22 ? 4.969 -2.593 -1.399 1.00 0.00 22 ILE A CA 5
ATOM 2552 C C . ILE A 1 22 ? 5.997 -1.469 -1.351 1.00 0.00 22 ILE A C 5
ATOM 2553 O O . ILE A 1 22 ? 7.137 -1.636 -1.784 1.00 0.00 22 ILE A O 5
ATOM 2569 N N . LEU A 1 23 ? 5.584 -0.323 -0.821 1.00 0.00 23 LEU A N 5
ATOM 2570 C CA . LEU A 1 23 ? 6.465 0.833 -0.712 1.00 0.00 23 LEU A CA 5
ATOM 2571 C C . LEU A 1 23 ? 7.612 0.546 0.248 1.00 0.00 23 LEU A C 5
ATOM 2572 O O . LEU A 1 23 ? 8.752 0.943 0.007 1.00 0.00 23 LEU A O 5
ATOM 2588 N N . ALA A 1 24 ? 7.300 -0.148 1.338 1.00 0.00 24 ALA A N 5
ATOM 2589 C CA . ALA A 1 24 ? 8.305 -0.496 2.333 1.00 0.00 24 ALA A CA 5
ATOM 2590 C C . ALA A 1 24 ? 9.372 -1.395 1.726 1.00 0.00 24 ALA A C 5
ATOM 2591 O O . ALA A 1 24 ? 10.559 -1.249 2.013 1.00 0.00 24 ALA A O 5
ATOM 2598 N N . SER A 1 25 ? 8.938 -2.326 0.882 1.00 0.00 25 SER A N 5
ATOM 2599 C CA . SER A 1 25 ? 9.853 -3.248 0.223 1.00 0.00 25 SER A CA 5
ATOM 2600 C C . SER A 1 25 ? 10.811 -2.489 -0.688 1.00 0.00 25 SER A C 5
ATOM 2601 O O . SER A 1 25 ? 11.973 -2.867 -0.836 1.00 0.00 25 SER A O 5
ATOM 2609 N N . MET A 1 26 ? 10.312 -1.419 -1.299 1.00 0.00 26 MET A N 5
ATOM 2610 C CA . MET A 1 26 ? 11.123 -0.600 -2.191 1.00 0.00 26 MET A CA 5
ATOM 2611 C C . MET A 1 26 ? 12.176 0.173 -1.406 1.00 0.00 26 MET A C 5
ATOM 2612 O O . MET A 1 26 ? 13.330 0.260 -1.821 1.00 0.00 26 MET A O 5
ATOM 2626 N N . ILE A 1 27 ? 11.774 0.740 -0.274 1.00 0.00 27 ILE A N 5
ATOM 2627 C CA . ILE A 1 27 ? 12.702 1.490 0.561 1.00 0.00 27 ILE A CA 5
ATOM 2628 C C . ILE A 1 27 ? 13.837 0.586 1.022 1.00 0.00 27 ILE A C 5
ATOM 2629 O O . ILE A 1 27 ? 14.999 0.992 1.049 1.00 0.00 27 ILE A O 5
ATOM 2645 N N . VAL A 1 28 ? 13.488 -0.644 1.387 1.00 0.00 28 VAL A N 5
ATOM 2646 C CA . VAL A 1 28 ? 14.476 -1.615 1.837 1.00 0.00 28 VAL A CA 5
ATOM 2647 C C . VAL A 1 28 ? 15.387 -2.043 0.690 1.00 0.00 28 VAL A C 5
ATOM 2648 O O . VAL A 1 28 ? 16.596 -2.185 0.871 1.00 0.00 28 VAL A O 5
ATOM 2661 N N . ASN A 1 29 ? 14.807 -2.248 -0.493 1.00 0.00 29 ASN A N 5
ATOM 2662 C CA . ASN A 1 29 ? 15.591 -2.662 -1.652 1.00 0.00 29 ASN A CA 5
ATOM 2663 C C . ASN A 1 29 ? 16.577 -1.566 -2.044 1.00 0.00 29 ASN A C 5
ATOM 2664 O O . ASN A 1 29 ? 17.643 -1.840 -2.595 1.00 0.00 29 ASN A O 5
ATOM 2675 N N . TRP A 1 30 ? 16.208 -0.322 -1.751 1.00 0.00 30 TRP A N 5
ATOM 2676 C CA . TRP A 1 30 ? 17.056 0.824 -2.051 1.00 0.00 30 TRP A CA 5
ATOM 2677 C C . TRP A 1 30 ? 18.271 0.845 -1.129 1.00 0.00 30 TRP A C 5
ATOM 2678 O O . TRP A 1 30 ? 19.407 0.968 -1.584 1.00 0.00 30 TRP A O 5
ATOM 2699 N N . LEU A 1 31 ? 18.019 0.729 0.171 1.00 0.00 31 LEU A N 5
ATOM 2700 C CA . LEU A 1 31 ? 19.087 0.721 1.164 1.00 0.00 31 LEU A CA 5
ATOM 2701 C C . LEU A 1 31 ? 19.992 -0.493 0.982 1.00 0.00 31 LEU A C 5
ATOM 2702 O O . LEU A 1 31 ? 21.177 -0.454 1.313 1.00 0.00 31 LEU A O 5
ATOM 2718 N N . ASN A 1 32 ? 19.419 -1.570 0.451 1.00 0.00 32 ASN A N 5
ATOM 2719 C CA . ASN A 1 32 ? 20.161 -2.806 0.229 1.00 0.00 32 ASN A CA 5
ATOM 2720 C C . ASN A 1 32 ? 21.111 -2.691 -0.962 1.00 0.00 32 ASN A C 5
ATOM 2721 O O . ASN A 1 32 ? 22.071 -3.454 -1.070 1.00 0.00 32 ASN A O 5
ATOM 2732 N N . LYS A 1 33 ? 20.844 -1.741 -1.855 1.00 0.00 33 LYS A N 5
ATOM 2733 C CA . LYS A 1 33 ? 21.685 -1.555 -3.035 1.00 0.00 33 LYS A CA 5
ATOM 2734 C C . LYS A 1 33 ? 22.641 -0.377 -2.857 1.00 0.00 33 LYS A C 5
ATOM 2735 O O . LYS A 1 33 ? 23.451 -0.088 -3.738 1.00 0.00 33 LYS A O 5
ATOM 2754 N N . ARG A 1 34 ? 22.546 0.298 -1.716 1.00 0.00 34 ARG A N 5
ATOM 2755 C CA . ARG A 1 34 ? 23.407 1.441 -1.433 1.00 0.00 34 ARG A CA 5
ATOM 2756 C C . ARG A 1 34 ? 24.111 1.276 -0.089 1.00 0.00 34 ARG A C 5
ATOM 2757 O O . ARG A 1 34 ? 24.811 2.179 0.369 1.00 0.00 34 ARG A O 5
ATOM 2778 N N . LYS A 1 35 ? 23.921 0.115 0.535 1.00 0.00 35 LYS A N 5
ATOM 2779 C CA . LYS A 1 35 ? 24.530 -0.172 1.831 1.00 0.00 35 LYS A CA 5
ATOM 2780 C C . LYS A 1 35 ? 24.097 0.852 2.876 1.00 0.00 35 LYS A C 5
ATOM 2781 O O . LYS A 1 35 ? 24.826 1.849 3.066 1.00 0.00 35 LYS A O 5
ATOM 2801 N N . MET A 1 1 ? -27.895 -1.185 2.648 1.00 0.00 1 MET A N 6
ATOM 2802 C CA . MET A 1 1 ? -26.455 -0.891 2.431 1.00 0.00 1 MET A CA 6
ATOM 2803 C C . MET A 1 1 ? -26.170 -0.634 0.954 1.00 0.00 1 MET A C 6
ATOM 2804 O O . MET A 1 1 ? -26.860 -1.155 0.078 1.00 0.00 1 MET A O 6
ATOM 2820 N N . THR A 1 2 ? -25.148 0.174 0.688 1.00 0.00 2 THR A N 6
ATOM 2821 C CA . THR A 1 2 ? -24.767 0.506 -0.680 1.00 0.00 2 THR A CA 6
ATOM 2822 C C . THR A 1 2 ? -23.379 -0.019 -1.015 1.00 0.00 2 THR A C 6
ATOM 2823 O O . THR A 1 2 ? -22.409 0.257 -0.308 1.00 0.00 2 THR A O 6
ATOM 2834 N N . PHE A 1 3 ? -23.294 -0.779 -2.100 1.00 0.00 3 PHE A N 6
ATOM 2835 C CA . PHE A 1 3 ? -22.030 -1.345 -2.543 1.00 0.00 3 PHE A CA 6
ATOM 2836 C C . PHE A 1 3 ? -21.050 -0.246 -2.940 1.00 0.00 3 PHE A C 6
ATOM 2837 O O . PHE A 1 3 ? -19.842 -0.377 -2.744 1.00 0.00 3 PHE A O 6
ATOM 2854 N N . ALA A 1 4 ? -21.579 0.837 -3.502 1.00 0.00 4 ALA A N 6
ATOM 2855 C CA . ALA A 1 4 ? -20.750 1.960 -3.922 1.00 0.00 4 ALA A CA 6
ATOM 2856 C C . ALA A 1 4 ? -20.163 2.683 -2.716 1.00 0.00 4 ALA A C 6
ATOM 2857 O O . ALA A 1 4 ? -18.989 3.054 -2.713 1.00 0.00 4 ALA A O 6
ATOM 2864 N N . GLU A 1 5 ? -20.987 2.878 -1.691 1.00 0.00 5 GLU A N 6
ATOM 2865 C CA . GLU A 1 5 ? -20.546 3.552 -0.476 1.00 0.00 5 GLU A CA 6
ATOM 2866 C C . GLU A 1 5 ? -19.531 2.699 0.276 1.00 0.00 5 GLU A C 6
ATOM 2867 O O . GLU A 1 5 ? -18.593 3.221 0.880 1.00 0.00 5 GLU A O 6
ATOM 2879 N N . LEU A 1 6 ? -19.723 1.383 0.236 1.00 0.00 6 LEU A N 6
ATOM 2880 C CA . LEU A 1 6 ? -18.818 0.460 0.911 1.00 0.00 6 LEU A CA 6
ATOM 2881 C C . LEU A 1 6 ? -17.631 0.132 0.017 1.00 0.00 6 LEU A C 6
ATOM 2882 O O . LEU A 1 6 ? -16.631 -0.416 0.474 1.00 0.00 6 LEU A O 6
ATOM 2898 N N . GLY A 1 7 ? -17.745 0.485 -1.258 1.00 0.00 7 GLY A N 6
ATOM 2899 C CA . GLY A 1 7 ? -16.674 0.214 -2.198 1.00 0.00 7 GLY A CA 6
ATOM 2900 C C . GLY A 1 7 ? -15.441 1.052 -1.936 1.00 0.00 7 GLY A C 6
ATOM 2901 O O . GLY A 1 7 ? -14.334 0.526 -1.845 1.00 0.00 7 GLY A O 6
ATOM 2905 N N . MET A 1 8 ? -15.631 2.361 -1.813 1.00 0.00 8 MET A N 6
ATOM 2906 C CA . MET A 1 8 ? -14.522 3.274 -1.566 1.00 0.00 8 MET A CA 6
ATOM 2907 C C . MET A 1 8 ? -13.940 3.066 -0.172 1.00 0.00 8 MET A C 6
ATOM 2908 O O . MET A 1 8 ? -12.725 3.115 0.014 1.00 0.00 8 MET A O 6
ATOM 2922 N N . ALA A 1 9 ? -14.810 2.834 0.804 1.00 0.00 9 ALA A N 6
ATOM 2923 C CA . ALA A 1 9 ? -14.376 2.619 2.180 1.00 0.00 9 ALA A CA 6
ATOM 2924 C C . ALA A 1 9 ? -13.574 1.327 2.306 1.00 0.00 9 ALA A C 6
ATOM 2925 O O . ALA A 1 9 ? -12.524 1.296 2.948 1.00 0.00 9 ALA A O 6
ATOM 2932 N N . PHE A 1 10 ? -14.080 0.264 1.691 1.00 0.00 10 PHE A N 6
ATOM 2933 C CA . PHE A 1 10 ? -13.420 -1.037 1.730 1.00 0.00 10 PHE A CA 6
ATOM 2934 C C . PHE A 1 10 ? -12.121 -1.024 0.925 1.00 0.00 10 PHE A C 6
ATOM 2935 O O . PHE A 1 10 ? -11.103 -1.549 1.373 1.00 0.00 10 PHE A O 6
ATOM 2952 N N . TRP A 1 11 ? -12.161 -0.427 -0.263 1.00 0.00 11 TRP A N 6
ATOM 2953 C CA . TRP A 1 11 ? -10.978 -0.355 -1.114 1.00 0.00 11 TRP A CA 6
ATOM 2954 C C . TRP A 1 11 ? -9.875 0.469 -0.458 1.00 0.00 11 TRP A C 6
ATOM 2955 O O . TRP A 1 11 ? -8.703 0.103 -0.510 1.00 0.00 11 TRP A O 6
ATOM 2976 N N . HIS A 1 12 ? -10.256 1.584 0.155 1.00 0.00 12 HIS A N 6
ATOM 2977 C CA . HIS A 1 12 ? -9.295 2.453 0.825 1.00 0.00 12 HIS A CA 6
ATOM 2978 C C . HIS A 1 12 ? -8.717 1.774 2.062 1.00 0.00 12 HIS A C 6
ATOM 2979 O O . HIS A 1 12 ? -7.522 1.880 2.339 1.00 0.00 12 HIS A O 6
ATOM 2993 N N . ASP A 1 13 ? -9.574 1.078 2.802 1.00 0.00 13 ASP A N 6
ATOM 2994 C CA . ASP A 1 13 ? -9.152 0.386 4.014 1.00 0.00 13 ASP A CA 6
ATOM 2995 C C . ASP A 1 13 ? -8.184 -0.748 3.692 1.00 0.00 13 ASP A C 6
ATOM 2996 O O . ASP A 1 13 ? -7.184 -0.932 4.385 1.00 0.00 13 ASP A O 6
ATOM 3005 N N . LEU A 1 14 ? -8.486 -1.511 2.643 1.00 0.00 14 LEU A N 6
ATOM 3006 C CA . LEU A 1 14 ? -7.630 -2.620 2.237 1.00 0.00 14 LEU A CA 6
ATOM 3007 C C . LEU A 1 14 ? -6.356 -2.107 1.577 1.00 0.00 14 LEU A C 6
ATOM 3008 O O . LEU A 1 14 ? -5.308 -2.743 1.655 1.00 0.00 14 LEU A O 6
ATOM 3024 N N . ALA A 1 15 ? -6.460 -0.956 0.925 1.00 0.00 15 ALA A N 6
ATOM 3025 C CA . ALA A 1 15 ? -5.323 -0.356 0.239 1.00 0.00 15 ALA A CA 6
ATOM 3026 C C . ALA A 1 15 ? -4.277 0.159 1.223 1.00 0.00 15 ALA A C 6
ATOM 3027 O O . ALA A 1 15 ? -3.083 0.110 0.945 1.00 0.00 15 ALA A O 6
ATOM 3034 N N . ALA A 1 16 ? -4.733 0.660 2.367 1.00 0.00 16 ALA A N 6
ATOM 3035 C CA . ALA A 1 16 ? -3.831 1.195 3.385 1.00 0.00 16 ALA A CA 6
ATOM 3036 C C . ALA A 1 16 ? -2.670 0.236 3.687 1.00 0.00 16 ALA A C 6
ATOM 3037 O O . ALA A 1 16 ? -1.507 0.628 3.584 1.00 0.00 16 ALA A O 6
ATOM 3044 N N . PRO A 1 17 ? -2.952 -1.031 4.063 1.00 0.00 17 PRO A N 6
ATOM 3045 C CA . PRO A 1 17 ? -1.899 -2.012 4.361 1.00 0.00 17 PRO A CA 6
ATOM 3046 C C . PRO A 1 17 ? -1.175 -2.490 3.106 1.00 0.00 17 PRO A C 6
ATOM 3047 O O . PRO A 1 17 ? -0.024 -2.920 3.169 1.00 0.00 17 PRO A O 6
ATOM 3058 N N . VAL A 1 18 ? -1.859 -2.412 1.969 1.00 0.00 18 VAL A N 6
ATOM 3059 C CA . VAL A 1 18 ? -1.286 -2.842 0.700 1.00 0.00 18 VAL A CA 6
ATOM 3060 C C . VAL A 1 18 ? -0.182 -1.892 0.246 1.00 0.00 18 VAL A C 6
ATOM 3061 O O . VAL A 1 18 ? 0.902 -2.322 -0.145 1.00 0.00 18 VAL A O 6
ATOM 3074 N N . ILE A 1 19 ? -0.471 -0.598 0.304 1.00 0.00 19 ILE A N 6
ATOM 3075 C CA . ILE A 1 19 ? 0.482 0.426 -0.102 1.00 0.00 19 ILE A CA 6
ATOM 3076 C C . ILE A 1 19 ? 1.644 0.522 0.879 1.00 0.00 19 ILE A C 6
ATOM 3077 O O . ILE A 1 19 ? 2.792 0.705 0.478 1.00 0.00 19 ILE A O 6
ATOM 3093 N N . ALA A 1 20 ? 1.336 0.400 2.165 1.00 0.00 20 ALA A N 6
ATOM 3094 C CA . ALA A 1 20 ? 2.352 0.478 3.208 1.00 0.00 20 ALA A CA 6
ATOM 3095 C C . ALA A 1 20 ? 3.350 -0.671 3.100 1.00 0.00 20 ALA A C 6
ATOM 3096 O O . ALA A 1 20 ? 4.559 -0.463 3.200 1.00 0.00 20 ALA A O 6
ATOM 3103 N N . GLY A 1 21 ? 2.837 -1.881 2.895 1.00 0.00 21 GLY A N 6
ATOM 3104 C CA . GLY A 1 21 ? 3.700 -3.044 2.781 1.00 0.00 21 GLY A CA 6
ATOM 3105 C C . GLY A 1 21 ? 4.620 -2.972 1.578 1.00 0.00 21 GLY A C 6
ATOM 3106 O O . GLY A 1 21 ? 5.815 -3.249 1.685 1.00 0.00 21 GLY A O 6
ATOM 3110 N N . ILE A 1 22 ? 4.064 -2.599 0.430 1.00 0.00 22 ILE A N 6
ATOM 3111 C CA . ILE A 1 22 ? 4.843 -2.488 -0.798 1.00 0.00 22 ILE A CA 6
ATOM 3112 C C . ILE A 1 22 ? 5.832 -1.332 -0.708 1.00 0.00 22 ILE A C 6
ATOM 3113 O O . ILE A 1 22 ? 6.949 -1.415 -1.222 1.00 0.00 22 ILE A O 6
ATOM 3129 N N . LEU A 1 23 ? 5.413 -0.255 -0.053 1.00 0.00 23 LEU A N 6
ATOM 3130 C CA . LEU A 1 23 ? 6.261 0.918 0.113 1.00 0.00 23 LEU A CA 6
ATOM 3131 C C . LEU A 1 23 ? 7.520 0.557 0.890 1.00 0.00 23 LEU A C 6
ATOM 3132 O O . LEU A 1 23 ? 8.608 1.054 0.601 1.00 0.00 23 LEU A O 6
ATOM 3148 N N . ALA A 1 24 ? 7.358 -0.313 1.881 1.00 0.00 24 ALA A N 6
ATOM 3149 C CA . ALA A 1 24 ? 8.474 -0.755 2.704 1.00 0.00 24 ALA A CA 6
ATOM 3150 C C . ALA A 1 24 ? 9.486 -1.537 1.875 1.00 0.00 24 ALA A C 6
ATOM 3151 O O . ALA A 1 24 ? 10.695 -1.400 2.062 1.00 0.00 24 ALA A O 6
ATOM 3158 N N . SER A 1 25 ? 8.982 -2.356 0.957 1.00 0.00 25 SER A N 6
ATOM 3159 C CA . SER A 1 25 ? 9.839 -3.162 0.095 1.00 0.00 25 SER A CA 6
ATOM 3160 C C . SER A 1 25 ? 10.727 -2.276 -0.772 1.00 0.00 25 SER A C 6
ATOM 3161 O O . SER A 1 25 ? 11.873 -2.624 -1.057 1.00 0.00 25 SER A O 6
ATOM 3169 N N . MET A 1 26 ? 10.192 -1.134 -1.192 1.00 0.00 26 MET A N 6
ATOM 3170 C CA . MET A 1 26 ? 10.944 -0.204 -2.026 1.00 0.00 26 MET A CA 6
ATOM 3171 C C . MET A 1 26 ? 12.065 0.453 -1.230 1.00 0.00 26 MET A C 6
ATOM 3172 O O . MET A 1 26 ? 13.176 0.621 -1.731 1.00 0.00 26 MET A O 6
ATOM 3186 N N . ILE A 1 27 ? 11.771 0.831 0.010 1.00 0.00 27 ILE A N 6
ATOM 3187 C CA . ILE A 1 27 ? 12.775 1.453 0.862 1.00 0.00 27 ILE A CA 6
ATOM 3188 C C . ILE A 1 27 ? 13.922 0.483 1.111 1.00 0.00 27 ILE A C 6
ATOM 3189 O O . ILE A 1 27 ? 15.091 0.865 1.081 1.00 0.00 27 ILE A O 6
ATOM 3205 N N . VAL A 1 28 ? 13.577 -0.778 1.351 1.00 0.00 28 VAL A N 6
ATOM 3206 C CA . VAL A 1 28 ? 14.579 -1.806 1.594 1.00 0.00 28 VAL A CA 6
ATOM 3207 C C . VAL A 1 28 ? 15.409 -2.065 0.341 1.00 0.00 28 VAL A C 6
ATOM 3208 O O . VAL A 1 28 ? 16.631 -2.191 0.415 1.00 0.00 28 VAL A O 6
ATOM 3221 N N . ASN A 1 29 ? 14.743 -2.142 -0.811 1.00 0.00 29 ASN A N 6
ATOM 3222 C CA . ASN A 1 29 ? 15.438 -2.387 -2.069 1.00 0.00 29 ASN A CA 6
ATOM 3223 C C . ASN A 1 29 ? 16.422 -1.258 -2.357 1.00 0.00 29 ASN A C 6
ATOM 3224 O O . ASN A 1 29 ? 17.440 -1.457 -3.021 1.00 0.00 29 ASN A O 6
ATOM 3235 N N . TRP A 1 30 ? 16.106 -0.070 -1.847 1.00 0.00 30 TRP A N 6
ATOM 3236 C CA . TRP A 1 30 ? 16.955 1.099 -2.029 1.00 0.00 30 TRP A CA 6
ATOM 3237 C C . TRP A 1 30 ? 18.237 0.969 -1.211 1.00 0.00 30 TRP A C 6
ATOM 3238 O O . TRP A 1 30 ? 19.337 1.153 -1.733 1.00 0.00 30 TRP A O 6
ATOM 3259 N N . LEU A 1 31 ? 18.091 0.655 0.075 1.00 0.00 31 LEU A N 6
ATOM 3260 C CA . LEU A 1 31 ? 19.242 0.492 0.954 1.00 0.00 31 LEU A CA 6
ATOM 3261 C C . LEU A 1 31 ? 20.111 -0.677 0.504 1.00 0.00 31 LEU A C 6
ATOM 3262 O O . LEU A 1 31 ? 21.319 -0.689 0.741 1.00 0.00 31 LEU A O 6
ATOM 3278 N N . ASN A 1 32 ? 19.491 -1.658 -0.144 1.00 0.00 32 ASN A N 6
ATOM 3279 C CA . ASN A 1 32 ? 20.220 -2.824 -0.627 1.00 0.00 32 ASN A CA 6
ATOM 3280 C C . ASN A 1 32 ? 21.208 -2.414 -1.711 1.00 0.00 32 ASN A C 6
ATOM 3281 O O . ASN A 1 32 ? 22.092 -3.184 -2.089 1.00 0.00 32 ASN A O 6
ATOM 3292 N N . LYS A 1 33 ? 21.046 -1.192 -2.207 1.00 0.00 33 LYS A N 6
ATOM 3293 C CA . LYS A 1 33 ? 21.928 -0.655 -3.232 1.00 0.00 33 LYS A CA 6
ATOM 3294 C C . LYS A 1 33 ? 23.076 0.103 -2.575 1.00 0.00 33 LYS A C 6
ATOM 3295 O O . LYS A 1 33 ? 24.163 0.226 -3.141 1.00 0.00 33 LYS A O 6
ATOM 3314 N N . ARG A 1 34 ? 22.821 0.606 -1.368 1.00 0.00 34 ARG A N 6
ATOM 3315 C CA . ARG A 1 34 ? 23.826 1.345 -0.614 1.00 0.00 34 ARG A CA 6
ATOM 3316 C C . ARG A 1 34 ? 24.180 0.615 0.680 1.00 0.00 34 ARG A C 6
ATOM 3317 O O . ARG A 1 34 ? 23.742 0.997 1.765 1.00 0.00 34 ARG A O 6
ATOM 3338 N N . LYS A 1 35 ? 24.974 -0.445 0.554 1.00 0.00 35 LYS A N 6
ATOM 3339 C CA . LYS A 1 35 ? 25.387 -1.230 1.712 1.00 0.00 35 LYS A CA 6
ATOM 3340 C C . LYS A 1 35 ? 26.684 -0.684 2.308 1.00 0.00 35 LYS A C 6
ATOM 3341 O O . LYS A 1 35 ? 26.639 0.406 2.916 1.00 0.00 35 LYS A O 6
ATOM 3361 N N . MET A 1 1 ? 27.796 -0.631 3.032 1.00 0.00 1 MET A N 7
ATOM 3362 C CA . MET A 1 1 ? 26.337 -0.774 2.794 1.00 0.00 1 MET A CA 7
ATOM 3363 C C . MET A 1 1 ? 26.035 -0.845 1.302 1.00 0.00 1 MET A C 7
ATOM 3364 O O . MET A 1 1 ? 26.765 -0.287 0.483 1.00 0.00 1 MET A O 7
ATOM 3380 N N . THR A 1 2 ? 24.955 -1.537 0.957 1.00 0.00 2 THR A N 7
ATOM 3381 C CA . THR A 1 2 ? 24.554 -1.684 -0.436 1.00 0.00 2 THR A CA 7
ATOM 3382 C C . THR A 1 2 ? 23.224 -0.991 -0.701 1.00 0.00 2 THR A C 7
ATOM 3383 O O . THR A 1 2 ? 22.227 -1.254 -0.027 1.00 0.00 2 THR A O 7
ATOM 3394 N N . PHE A 1 3 ? 23.220 -0.103 -1.689 1.00 0.00 3 PHE A N 7
ATOM 3395 C CA . PHE A 1 3 ? 22.018 0.635 -2.053 1.00 0.00 3 PHE A CA 7
ATOM 3396 C C . PHE A 1 3 ? 20.934 -0.310 -2.559 1.00 0.00 3 PHE A C 7
ATOM 3397 O O . PHE A 1 3 ? 19.744 -0.069 -2.359 1.00 0.00 3 PHE A O 7
ATOM 3414 N N . ALA A 1 4 ? 21.355 -1.383 -3.222 1.00 0.00 4 ALA A N 7
ATOM 3415 C CA . ALA A 1 4 ? 20.420 -2.367 -3.753 1.00 0.00 4 ALA A CA 7
ATOM 3416 C C . ALA A 1 4 ? 19.751 -3.144 -2.626 1.00 0.00 4 ALA A C 7
ATOM 3417 O O . ALA A 1 4 ? 18.549 -3.406 -2.668 1.00 0.00 4 ALA A O 7
ATOM 3424 N N . GLU A 1 5 ? 20.538 -3.508 -1.616 1.00 0.00 5 GLU A N 7
ATOM 3425 C CA . GLU A 1 5 ? 20.017 -4.251 -0.475 1.00 0.00 5 GLU A CA 7
ATOM 3426 C C . GLU A 1 5 ? 19.072 -3.380 0.344 1.00 0.00 5 GLU A C 7
ATOM 3427 O O . GLU A 1 5 ? 18.067 -3.861 0.869 1.00 0.00 5 GLU A O 7
ATOM 3439 N N . LEU A 1 6 ? 19.403 -2.096 0.451 1.00 0.00 6 LEU A N 7
ATOM 3440 C CA . LEU A 1 6 ? 18.576 -1.156 1.196 1.00 0.00 6 LEU A CA 7
ATOM 3441 C C . LEU A 1 6 ? 17.453 -0.634 0.312 1.00 0.00 6 LEU A C 7
ATOM 3442 O O . LEU A 1 6 ? 16.497 -0.033 0.794 1.00 0.00 6 LEU A O 7
ATOM 3458 N N . GLY A 1 7 ? 17.574 -0.884 -0.988 1.00 0.00 7 GLY A N 7
ATOM 3459 C CA . GLY A 1 7 ? 16.568 -0.432 -1.928 1.00 0.00 7 GLY A CA 7
ATOM 3460 C C . GLY A 1 7 ? 15.263 -1.185 -1.790 1.00 0.00 7 GLY A C 7
ATOM 3461 O O . GLY A 1 7 ? 14.198 -0.578 -1.715 1.00 0.00 7 GLY A O 7
ATOM 3465 N N . MET A 1 8 ? 15.343 -2.509 -1.754 1.00 0.00 8 MET A N 7
ATOM 3466 C CA . MET A 1 8 ? 14.152 -3.340 -1.628 1.00 0.00 8 MET A CA 7
ATOM 3467 C C . MET A 1 8 ? 13.494 -3.154 -0.266 1.00 0.00 8 MET A C 7
ATOM 3468 O O . MET A 1 8 ? 12.274 -3.051 -0.169 1.00 0.00 8 MET A O 7
ATOM 3482 N N . ALA A 1 9 ? 14.307 -3.109 0.783 1.00 0.00 9 ALA A N 7
ATOM 3483 C CA . ALA A 1 9 ? 13.794 -2.937 2.137 1.00 0.00 9 ALA A CA 7
ATOM 3484 C C . ALA A 1 9 ? 13.138 -1.570 2.310 1.00 0.00 9 ALA A C 7
ATOM 3485 O O . ALA A 1 9 ? 12.061 -1.458 2.895 1.00 0.00 9 ALA A O 7
ATOM 3492 N N . PHE A 1 10 ? 13.795 -0.534 1.799 1.00 0.00 10 PHE A N 7
ATOM 3493 C CA . PHE A 1 10 ? 13.279 0.828 1.895 1.00 0.00 10 PHE A CA 7
ATOM 3494 C C . PHE A 1 10 ? 12.037 1.008 1.024 1.00 0.00 10 PHE A C 7
ATOM 3495 O O . PHE A 1 10 ? 11.066 1.639 1.441 1.00 0.00 10 PHE A O 7
ATOM 3512 N N . TRP A 1 11 ? 12.073 0.454 -0.184 1.00 0.00 11 TRP A N 7
ATOM 3513 C CA . TRP A 1 11 ? 10.945 0.558 -1.102 1.00 0.00 11 TRP A CA 7
ATOM 3514 C C . TRP A 1 11 ? 9.733 -0.191 -0.562 1.00 0.00 11 TRP A C 7
ATOM 3515 O O . TRP A 1 11 ? 8.605 0.288 -0.657 1.00 0.00 11 TRP A O 7
ATOM 3536 N N . HIS A 1 12 ? 9.972 -1.370 0.000 1.00 0.00 12 HIS A N 7
ATOM 3537 C CA . HIS A 1 12 ? 8.899 -2.178 0.564 1.00 0.00 12 HIS A CA 7
ATOM 3538 C C . HIS A 1 12 ? 8.315 -1.511 1.803 1.00 0.00 12 HIS A C 7
ATOM 3539 O O . HIS A 1 12 ? 7.102 -1.522 2.014 1.00 0.00 12 HIS A O 7
ATOM 3553 N N . ASP A 1 13 ? 9.189 -0.930 2.620 1.00 0.00 13 ASP A N 7
ATOM 3554 C CA . ASP A 1 13 ? 8.764 -0.262 3.842 1.00 0.00 13 ASP A CA 7
ATOM 3555 C C . ASP A 1 13 ? 7.941 0.984 3.527 1.00 0.00 13 ASP A C 7
ATOM 3556 O O . ASP A 1 13 ? 6.924 1.238 4.168 1.00 0.00 13 ASP A O 7
ATOM 3565 N N . LEU A 1 14 ? 8.387 1.761 2.541 1.00 0.00 14 LEU A N 7
ATOM 3566 C CA . LEU A 1 14 ? 7.672 2.971 2.149 1.00 0.00 14 LEU A CA 7
ATOM 3567 C C . LEU A 1 14 ? 6.399 2.618 1.394 1.00 0.00 14 LEU A C 7
ATOM 3568 O O . LEU A 1 14 ? 5.412 3.346 1.453 1.00 0.00 14 LEU A O 7
ATOM 3584 N N . ALA A 1 15 ? 6.434 1.496 0.685 1.00 0.00 15 ALA A N 7
ATOM 3585 C CA . ALA A 1 15 ? 5.285 1.039 -0.086 1.00 0.00 15 ALA A CA 7
ATOM 3586 C C . ALA A 1 15 ? 4.153 0.573 0.822 1.00 0.00 15 ALA A C 7
ATOM 3587 O O . ALA A 1 15 ? 2.982 0.739 0.494 1.00 0.00 15 ALA A O 7
ATOM 3594 N N . ALA A 1 16 ? 4.510 -0.021 1.958 1.00 0.00 16 ALA A N 7
ATOM 3595 C CA . ALA A 1 16 ? 3.519 -0.524 2.906 1.00 0.00 16 ALA A CA 7
ATOM 3596 C C . ALA A 1 16 ? 2.415 0.508 3.179 1.00 0.00 16 ALA A C 7
ATOM 3597 O O . ALA A 1 16 ? 1.235 0.211 2.988 1.00 0.00 16 ALA A O 7
ATOM 3604 N N . PRO A 1 17 ? 2.769 1.736 3.624 1.00 0.00 17 PRO A N 7
ATOM 3605 C CA . PRO A 1 17 ? 1.777 2.784 3.900 1.00 0.00 17 PRO A CA 7
ATOM 3606 C C . PRO A 1 17 ? 1.161 3.353 2.626 1.00 0.00 17 PRO A C 7
ATOM 3607 O O . PRO A 1 17 ? 0.049 3.882 2.645 1.00 0.00 17 PRO A O 7
ATOM 3618 N N . VAL A 1 18 ? 1.890 3.242 1.519 1.00 0.00 18 VAL A N 7
ATOM 3619 C CA . VAL A 1 18 ? 1.415 3.745 0.234 1.00 0.00 18 VAL A CA 7
ATOM 3620 C C . VAL A 1 18 ? 0.254 2.900 -0.282 1.00 0.00 18 VAL A C 7
ATOM 3621 O O . VAL A 1 18 ? -0.781 3.426 -0.690 1.00 0.00 18 VAL A O 7
ATOM 3634 N N . ILE A 1 19 ? 0.444 1.587 -0.259 1.00 0.00 19 ILE A N 7
ATOM 3635 C CA . ILE A 1 19 ? -0.570 0.648 -0.716 1.00 0.00 19 ILE A CA 7
ATOM 3636 C C . ILE A 1 19 ? -1.752 0.600 0.247 1.00 0.00 19 ILE A C 7
ATOM 3637 O O . ILE A 1 19 ? -2.902 0.488 -0.174 1.00 0.00 19 ILE A O 7
ATOM 3653 N N . ALA A 1 20 ? -1.457 0.682 1.541 1.00 0.00 20 ALA A N 7
ATOM 3654 C CA . ALA A 1 20 ? -2.491 0.641 2.570 1.00 0.00 20 ALA A CA 7
ATOM 3655 C C . ALA A 1 20 ? -3.459 1.812 2.437 1.00 0.00 20 ALA A C 7
ATOM 3656 O O . ALA A 1 20 ? -4.670 1.645 2.586 1.00 0.00 20 ALA A O 7
ATOM 3663 N N . GLY A 1 21 ? -2.922 2.997 2.161 1.00 0.00 21 GLY A N 7
ATOM 3664 C CA . GLY A 1 21 ? -3.761 4.174 2.017 1.00 0.00 21 GLY A CA 7
ATOM 3665 C C . GLY A 1 21 ? -4.712 4.063 0.842 1.00 0.00 21 GLY A C 7
ATOM 3666 O O . GLY A 1 21 ? -5.899 4.366 0.963 1.00 0.00 21 GLY A O 7
ATOM 3670 N N . ILE A 1 22 ? -4.188 3.625 -0.298 1.00 0.00 22 ILE A N 7
ATOM 3671 C CA . ILE A 1 22 ? -4.997 3.465 -1.500 1.00 0.00 22 ILE A CA 7
ATOM 3672 C C . ILE A 1 22 ? -5.992 2.321 -1.336 1.00 0.00 22 ILE A C 7
ATOM 3673 O O . ILE A 1 22 ? -7.123 2.392 -1.816 1.00 0.00 22 ILE A O 7
ATOM 3689 N N . LEU A 1 23 ? -5.557 1.269 -0.649 1.00 0.00 23 LEU A N 7
ATOM 3690 C CA . LEU A 1 23 ? -6.395 0.098 -0.418 1.00 0.00 23 LEU A CA 7
ATOM 3691 C C . LEU A 1 23 ? -7.584 0.442 0.472 1.00 0.00 23 LEU A C 7
ATOM 3692 O O . LEU A 1 23 ? -8.675 -0.101 0.300 1.00 0.00 23 LEU A O 7
ATOM 3708 N N . ALA A 1 24 ? -7.366 1.343 1.424 1.00 0.00 24 ALA A N 7
ATOM 3709 C CA . ALA A 1 24 ? -8.423 1.760 2.337 1.00 0.00 24 ALA A CA 7
ATOM 3710 C C . ALA A 1 24 ? -9.595 2.359 1.569 1.00 0.00 24 ALA A C 7
ATOM 3711 O O . ALA A 1 24 ? -10.752 2.029 1.826 1.00 0.00 24 ALA A O 7
ATOM 3718 N N . SER A 1 25 ? -9.283 3.238 0.623 1.00 0.00 25 SER A N 7
ATOM 3719 C CA . SER A 1 25 ? -10.307 3.882 -0.192 1.00 0.00 25 SER A CA 7
ATOM 3720 C C . SER A 1 25 ? -11.094 2.842 -0.980 1.00 0.00 25 SER A C 7
ATOM 3721 O O . SER A 1 25 ? -12.285 3.012 -1.236 1.00 0.00 25 SER A O 7
ATOM 3729 N N . MET A 1 26 ? -10.416 1.763 -1.358 1.00 0.00 26 MET A N 7
ATOM 3730 C CA . MET A 1 26 ? -11.046 0.687 -2.113 1.00 0.00 26 MET A CA 7
ATOM 3731 C C . MET A 1 26 ? -12.054 -0.059 -1.246 1.00 0.00 26 MET A C 7
ATOM 3732 O O . MET A 1 26 ? -13.164 -0.359 -1.686 1.00 0.00 26 MET A O 7
ATOM 3746 N N . ILE A 1 27 ? -11.658 -0.357 -0.011 1.00 0.00 27 ILE A N 7
ATOM 3747 C CA . ILE A 1 27 ? -12.528 -1.063 0.921 1.00 0.00 27 ILE A CA 7
ATOM 3748 C C . ILE A 1 27 ? -13.773 -0.239 1.229 1.00 0.00 27 ILE A C 7
ATOM 3749 O O . ILE A 1 27 ? -14.884 -0.768 1.270 1.00 0.00 27 ILE A O 7
ATOM 3765 N N . VAL A 1 28 ? -13.580 1.060 1.445 1.00 0.00 28 VAL A N 7
ATOM 3766 C CA . VAL A 1 28 ? -14.692 1.955 1.743 1.00 0.00 28 VAL A CA 7
ATOM 3767 C C . VAL A 1 28 ? -15.641 2.055 0.554 1.00 0.00 28 VAL A C 7
ATOM 3768 O O . VAL A 1 28 ? -16.859 1.979 0.712 1.00 0.00 28 VAL A O 7
ATOM 3781 N N . ASN A 1 29 ? -15.073 2.227 -0.637 1.00 0.00 29 ASN A N 7
ATOM 3782 C CA . ASN A 1 29 ? -15.869 2.333 -1.855 1.00 0.00 29 ASN A CA 7
ATOM 3783 C C . ASN A 1 29 ? -16.719 1.084 -2.053 1.00 0.00 29 ASN A C 7
ATOM 3784 O O . ASN A 1 29 ? -17.879 1.166 -2.459 1.00 0.00 29 ASN A O 7
ATOM 3795 N N . TRP A 1 30 ? -16.132 -0.072 -1.763 1.00 0.00 30 TRP A N 7
ATOM 3796 C CA . TRP A 1 30 ? -16.829 -1.345 -1.899 1.00 0.00 30 TRP A CA 7
ATOM 3797 C C . TRP A 1 30 ? -17.994 -1.425 -0.917 1.00 0.00 30 TRP A C 7
ATOM 3798 O O . TRP A 1 30 ? -19.107 -1.799 -1.286 1.00 0.00 30 TRP A O 7
ATOM 3819 N N . LEU A 1 31 ? -17.725 -1.074 0.334 1.00 0.00 31 LEU A N 7
ATOM 3820 C CA . LEU A 1 31 ? -18.745 -1.104 1.373 1.00 0.00 31 LEU A CA 7
ATOM 3821 C C . LEU A 1 31 ? -19.870 -0.123 1.065 1.00 0.00 31 LEU A C 7
ATOM 3822 O O . LEU A 1 31 ? -21.014 -0.329 1.470 1.00 0.00 31 LEU A O 7
ATOM 3838 N N . ASN A 1 32 ? -19.536 0.945 0.347 1.00 0.00 32 ASN A N 7
ATOM 3839 C CA . ASN A 1 32 ? -20.519 1.960 -0.015 1.00 0.00 32 ASN A CA 7
ATOM 3840 C C . ASN A 1 32 ? -21.505 1.423 -1.047 1.00 0.00 32 ASN A C 7
ATOM 3841 O O . ASN A 1 32 ? -22.615 1.936 -1.184 1.00 0.00 32 ASN A O 7
ATOM 3852 N N . LYS A 1 33 ? -21.092 0.389 -1.773 1.00 0.00 33 LYS A N 7
ATOM 3853 C CA . LYS A 1 33 ? -21.939 -0.219 -2.790 1.00 0.00 33 LYS A CA 7
ATOM 3854 C C . LYS A 1 33 ? -22.863 -1.271 -2.186 1.00 0.00 33 LYS A C 7
ATOM 3855 O O . LYS A 1 33 ? -24.066 -1.280 -2.451 1.00 0.00 33 LYS A O 7
ATOM 3874 N N . ARG A 1 34 ? -22.295 -2.156 -1.372 1.00 0.00 34 ARG A N 7
ATOM 3875 C CA . ARG A 1 34 ? -23.069 -3.221 -0.741 1.00 0.00 34 ARG A CA 7
ATOM 3876 C C . ARG A 1 34 ? -23.911 -2.688 0.418 1.00 0.00 34 ARG A C 7
ATOM 3877 O O . ARG A 1 34 ? -24.268 -3.435 1.329 1.00 0.00 34 ARG A O 7
ATOM 3898 N N . LYS A 1 35 ? -24.230 -1.398 0.374 1.00 0.00 35 LYS A N 7
ATOM 3899 C CA . LYS A 1 35 ? -25.032 -0.768 1.417 1.00 0.00 35 LYS A CA 7
ATOM 3900 C C . LYS A 1 35 ? -26.372 -1.481 1.587 1.00 0.00 35 LYS A C 7
ATOM 3901 O O . LYS A 1 35 ? -26.468 -2.349 2.479 1.00 0.00 35 LYS A O 7
ATOM 3921 N N . MET A 1 1 ? -27.196 -1.279 3.814 1.00 0.00 1 MET A N 8
ATOM 3922 C CA . MET A 1 1 ? -26.243 -0.289 3.249 1.00 0.00 1 MET A CA 8
ATOM 3923 C C . MET A 1 1 ? -25.965 -0.579 1.778 1.00 0.00 1 MET A C 8
ATOM 3924 O O . MET A 1 1 ? -26.362 -1.620 1.254 1.00 0.00 1 MET A O 8
ATOM 3940 N N . THR A 1 2 ? -25.282 0.350 1.116 1.00 0.00 2 THR A N 8
ATOM 3941 C CA . THR A 1 2 ? -24.953 0.197 -0.296 1.00 0.00 2 THR A CA 8
ATOM 3942 C C . THR A 1 2 ? -23.537 -0.328 -0.483 1.00 0.00 2 THR A C 8
ATOM 3943 O O . THR A 1 2 ? -22.598 0.144 0.158 1.00 0.00 2 THR A O 8
ATOM 3954 N N . PHE A 1 3 ? -23.394 -1.310 -1.365 1.00 0.00 3 PHE A N 8
ATOM 3955 C CA . PHE A 1 3 ? -22.096 -1.902 -1.648 1.00 0.00 3 PHE A CA 8
ATOM 3956 C C . PHE A 1 3 ? -21.156 -0.871 -2.261 1.00 0.00 3 PHE A C 8
ATOM 3957 O O . PHE A 1 3 ? -19.947 -0.907 -2.032 1.00 0.00 3 PHE A O 8
ATOM 3974 N N . ALA A 1 4 ? -21.718 0.045 -3.046 1.00 0.00 4 ALA A N 8
ATOM 3975 C CA . ALA A 1 4 ? -20.926 1.090 -3.685 1.00 0.00 4 ALA A CA 8
ATOM 3976 C C . ALA A 1 4 ? -20.382 2.066 -2.648 1.00 0.00 4 ALA A C 8
ATOM 3977 O O . ALA A 1 4 ? -19.227 2.485 -2.723 1.00 0.00 4 ALA A O 8
ATOM 3984 N N . GLU A 1 5 ? -21.223 2.424 -1.682 1.00 0.00 5 GLU A N 8
ATOM 3985 C CA . GLU A 1 5 ? -20.824 3.346 -0.626 1.00 0.00 5 GLU A CA 8
ATOM 3986 C C . GLU A 1 5 ? -19.741 2.723 0.247 1.00 0.00 5 GLU A C 8
ATOM 3987 O O . GLU A 1 5 ? -18.848 3.416 0.735 1.00 0.00 5 GLU A O 8
ATOM 3999 N N . LEU A 1 6 ? -19.828 1.410 0.440 1.00 0.00 6 LEU A N 8
ATOM 4000 C CA . LEU A 1 6 ? -18.850 0.691 1.248 1.00 0.00 6 LEU A CA 8
ATOM 4001 C C . LEU A 1 6 ? -17.681 0.234 0.386 1.00 0.00 6 LEU A C 8
ATOM 4002 O O . LEU A 1 6 ? -16.635 -0.158 0.897 1.00 0.00 6 LEU A O 8
ATOM 4018 N N . GLY A 1 7 ? -17.864 0.307 -0.928 1.00 0.00 7 GLY A N 8
ATOM 4019 C CA . GLY A 1 7 ? -16.824 -0.111 -1.849 1.00 0.00 7 GLY A CA 8
ATOM 4020 C C . GLY A 1 7 ? -15.608 0.791 -1.815 1.00 0.00 7 GLY A C 8
ATOM 4021 O O . GLY A 1 7 ? -14.475 0.313 -1.842 1.00 0.00 7 GLY A O 8
ATOM 4025 N N . MET A 1 8 ? -15.839 2.097 -1.755 1.00 0.00 8 MET A N 8
ATOM 4026 C CA . MET A 1 8 ? -14.749 3.066 -1.725 1.00 0.00 8 MET A CA 8
ATOM 4027 C C . MET A 1 8 ? -14.017 3.037 -0.388 1.00 0.00 8 MET A C 8
ATOM 4028 O O . MET A 1 8 ? -12.793 2.942 -0.347 1.00 0.00 8 MET A O 8
ATOM 4042 N N . ALA A 1 9 ? -14.771 3.120 0.702 1.00 0.00 9 ALA A N 8
ATOM 4043 C CA . ALA A 1 9 ? -14.185 3.106 2.037 1.00 0.00 9 ALA A CA 8
ATOM 4044 C C . ALA A 1 9 ? -13.392 1.825 2.276 1.00 0.00 9 ALA A C 8
ATOM 4045 O O . ALA A 1 9 ? -12.304 1.853 2.854 1.00 0.00 9 ALA A O 8
ATOM 4052 N N . PHE A 1 10 ? -13.946 0.703 1.830 1.00 0.00 10 PHE A N 8
ATOM 4053 C CA . PHE A 1 10 ? -13.298 -0.596 1.988 1.00 0.00 10 PHE A CA 8
ATOM 4054 C C . PHE A 1 10 ? -12.056 -0.705 1.106 1.00 0.00 10 PHE A C 8
ATOM 4055 O O . PHE A 1 10 ? -10.997 -1.128 1.568 1.00 0.00 10 PHE A O 8
ATOM 4072 N N . TRP A 1 11 ? -12.188 -0.328 -0.164 1.00 0.00 11 TRP A N 8
ATOM 4073 C CA . TRP A 1 11 ? -11.065 -0.390 -1.096 1.00 0.00 11 TRP A CA 8
ATOM 4074 C C . TRP A 1 11 ? -9.925 0.514 -0.643 1.00 0.00 11 TRP A C 8
ATOM 4075 O O . TRP A 1 11 ? -8.756 0.145 -0.732 1.00 0.00 11 TRP A O 8
ATOM 4096 N N . HIS A 1 12 ? -10.275 1.699 -0.162 1.00 0.00 12 HIS A N 8
ATOM 4097 C CA . HIS A 1 12 ? -9.284 2.659 0.308 1.00 0.00 12 HIS A CA 8
ATOM 4098 C C . HIS A 1 12 ? -8.599 2.156 1.575 1.00 0.00 12 HIS A C 8
ATOM 4099 O O . HIS A 1 12 ? -7.391 2.322 1.745 1.00 0.00 12 HIS A O 8
ATOM 4113 N N . ASP A 1 13 ? -9.379 1.543 2.461 1.00 0.00 13 ASP A N 8
ATOM 4114 C CA . ASP A 1 13 ? -8.849 1.022 3.715 1.00 0.00 13 ASP A CA 8
ATOM 4115 C C . ASP A 1 13 ? -7.910 -0.157 3.476 1.00 0.00 13 ASP A C 8
ATOM 4116 O O . ASP A 1 13 ? -6.855 -0.251 4.101 1.00 0.00 13 ASP A O 8
ATOM 4125 N N . LEU A 1 14 ? -8.299 -1.058 2.576 1.00 0.00 14 LEU A N 8
ATOM 4126 C CA . LEU A 1 14 ? -7.477 -2.225 2.266 1.00 0.00 14 LEU A CA 8
ATOM 4127 C C . LEU A 1 14 ? -6.259 -1.824 1.446 1.00 0.00 14 LEU A C 8
ATOM 4128 O O . LEU A 1 14 ? -5.209 -2.454 1.535 1.00 0.00 14 LEU A O 8
ATOM 4144 N N . ALA A 1 15 ? -6.411 -0.776 0.645 1.00 0.00 15 ALA A N 8
ATOM 4145 C CA . ALA A 1 15 ? -5.327 -0.291 -0.198 1.00 0.00 15 ALA A CA 8
ATOM 4146 C C . ALA A 1 15 ? -4.220 0.355 0.629 1.00 0.00 15 ALA A C 8
ATOM 4147 O O . ALA A 1 15 ? -3.046 0.254 0.284 1.00 0.00 15 ALA A O 8
ATOM 4154 N N . ALA A 1 16 ? -4.602 1.024 1.714 1.00 0.00 16 ALA A N 8
ATOM 4155 C CA . ALA A 1 16 ? -3.636 1.697 2.581 1.00 0.00 16 ALA A CA 8
ATOM 4156 C C . ALA A 1 16 ? -2.444 0.791 2.926 1.00 0.00 16 ALA A C 8
ATOM 4157 O O . ALA A 1 16 ? -1.297 1.169 2.691 1.00 0.00 16 ALA A O 8
ATOM 4164 N N . PRO A 1 17 ? -2.687 -0.416 3.486 1.00 0.00 17 PRO A N 8
ATOM 4165 C CA . PRO A 1 17 ? -1.605 -1.347 3.837 1.00 0.00 17 PRO A CA 8
ATOM 4166 C C . PRO A 1 17 ? -0.952 -1.968 2.606 1.00 0.00 17 PRO A C 8
ATOM 4167 O O . PRO A 1 17 ? 0.210 -2.373 2.645 1.00 0.00 17 PRO A O 8
ATOM 4178 N N . VAL A 1 18 ? -1.707 -2.038 1.513 1.00 0.00 18 VAL A N 8
ATOM 4179 C CA . VAL A 1 18 ? -1.206 -2.610 0.269 1.00 0.00 18 VAL A CA 8
ATOM 4180 C C . VAL A 1 18 ? -0.145 -1.708 -0.354 1.00 0.00 18 VAL A C 8
ATOM 4181 O O . VAL A 1 18 ? 0.926 -2.168 -0.748 1.00 0.00 18 VAL A O 8
ATOM 4194 N N . ILE A 1 19 ? -0.456 -0.420 -0.436 1.00 0.00 19 ILE A N 8
ATOM 4195 C CA . ILE A 1 19 ? 0.456 0.562 -1.004 1.00 0.00 19 ILE A CA 8
ATOM 4196 C C . ILE A 1 19 ? 1.656 0.779 -0.090 1.00 0.00 19 ILE A C 8
ATOM 4197 O O . ILE A 1 19 ? 2.780 0.967 -0.556 1.00 0.00 19 ILE A O 8
ATOM 4213 N N . ALA A 1 20 ? 1.407 0.754 1.217 1.00 0.00 20 ALA A N 8
ATOM 4214 C CA . ALA A 1 20 ? 2.465 0.942 2.202 1.00 0.00 20 ALA A CA 8
ATOM 4215 C C . ALA A 1 20 ? 3.428 -0.238 2.191 1.00 0.00 20 ALA A C 8
ATOM 4216 O O . ALA A 1 20 ? 4.632 -0.071 2.389 1.00 0.00 20 ALA A O 8
ATOM 4223 N N . GLY A 1 21 ? 2.890 -1.431 1.959 1.00 0.00 21 GLY A N 8
ATOM 4224 C CA . GLY A 1 21 ? 3.716 -2.623 1.919 1.00 0.00 21 GLY A CA 8
ATOM 4225 C C . GLY A 1 21 ? 4.655 -2.629 0.730 1.00 0.00 21 GLY A C 8
ATOM 4226 O O . GLY A 1 21 ? 5.839 -2.940 0.866 1.00 0.00 21 GLY A O 8
ATOM 4230 N N . ILE A 1 22 ? 4.125 -2.283 -0.440 1.00 0.00 22 ILE A N 8
ATOM 4231 C CA . ILE A 1 22 ? 4.924 -2.242 -1.658 1.00 0.00 22 ILE A CA 8
ATOM 4232 C C . ILE A 1 22 ? 5.945 -1.113 -1.594 1.00 0.00 22 ILE A C 8
ATOM 4233 O O . ILE A 1 22 ? 7.071 -1.252 -2.073 1.00 0.00 22 ILE A O 8
ATOM 4249 N N . LEU A 1 23 ? 5.542 0.006 -0.999 1.00 0.00 23 LEU A N 8
ATOM 4250 C CA . LEU A 1 23 ? 6.419 1.162 -0.866 1.00 0.00 23 LEU A CA 8
ATOM 4251 C C . LEU A 1 23 ? 7.598 0.836 0.043 1.00 0.00 23 LEU A C 8
ATOM 4252 O O . LEU A 1 23 ? 8.723 1.274 -0.200 1.00 0.00 23 LEU A O 8
ATOM 4268 N N . ALA A 1 24 ? 7.331 0.063 1.090 1.00 0.00 24 ALA A N 8
ATOM 4269 C CA . ALA A 1 24 ? 8.368 -0.331 2.034 1.00 0.00 24 ALA A CA 8
ATOM 4270 C C . ALA A 1 24 ? 9.418 -1.200 1.351 1.00 0.00 24 ALA A C 8
ATOM 4271 O O . ALA A 1 24 ? 10.613 -1.070 1.616 1.00 0.00 24 ALA A O 8
ATOM 4278 N N . SER A 1 25 ? 8.961 -2.084 0.469 1.00 0.00 25 SER A N 8
ATOM 4279 C CA . SER A 1 25 ? 9.857 -2.978 -0.257 1.00 0.00 25 SER A CA 8
ATOM 4280 C C . SER A 1 25 ? 10.832 -2.188 -1.121 1.00 0.00 25 SER A C 8
ATOM 4281 O O . SER A 1 25 ? 11.999 -2.557 -1.251 1.00 0.00 25 SER A O 8
ATOM 4289 N N . MET A 1 26 ? 10.349 -1.097 -1.707 1.00 0.00 26 MET A N 8
ATOM 4290 C CA . MET A 1 26 ? 11.184 -0.259 -2.559 1.00 0.00 26 MET A CA 8
ATOM 4291 C C . MET A 1 26 ? 12.251 0.459 -1.739 1.00 0.00 26 MET A C 8
ATOM 4292 O O . MET A 1 26 ? 13.382 0.633 -2.194 1.00 0.00 26 MET A O 8
ATOM 4306 N N . ILE A 1 27 ? 11.885 0.875 -0.528 1.00 0.00 27 ILE A N 8
ATOM 4307 C CA . ILE A 1 27 ? 12.817 1.569 0.354 1.00 0.00 27 ILE A CA 8
ATOM 4308 C C . ILE A 1 27 ? 13.920 0.629 0.827 1.00 0.00 27 ILE A C 8
ATOM 4309 O O . ILE A 1 27 ? 15.094 0.999 0.856 1.00 0.00 27 ILE A O 8
ATOM 4325 N N . VAL A 1 28 ? 13.535 -0.589 1.198 1.00 0.00 28 VAL A N 8
ATOM 4326 C CA . VAL A 1 28 ? 14.494 -1.582 1.667 1.00 0.00 28 VAL A CA 8
ATOM 4327 C C . VAL A 1 28 ? 15.457 -1.976 0.552 1.00 0.00 28 VAL A C 8
ATOM 4328 O O . VAL A 1 28 ? 16.657 -2.121 0.779 1.00 0.00 28 VAL A O 8
ATOM 4341 N N . ASN A 1 29 ? 14.920 -2.148 -0.653 1.00 0.00 29 ASN A N 8
ATOM 4342 C CA . ASN A 1 29 ? 15.731 -2.520 -1.807 1.00 0.00 29 ASN A CA 8
ATOM 4343 C C . ASN A 1 29 ? 16.806 -1.471 -2.072 1.00 0.00 29 ASN A C 8
ATOM 4344 O O . ASN A 1 29 ? 17.963 -1.804 -2.331 1.00 0.00 29 ASN A O 8
ATOM 4355 N N . TRP A 1 30 ? 16.413 -0.203 -2.006 1.00 0.00 30 TRP A N 8
ATOM 4356 C CA . TRP A 1 30 ? 17.338 0.901 -2.232 1.00 0.00 30 TRP A CA 8
ATOM 4357 C C . TRP A 1 30 ? 18.432 0.919 -1.168 1.00 0.00 30 TRP A C 8
ATOM 4358 O O . TRP A 1 30 ? 19.613 1.069 -1.480 1.00 0.00 30 TRP A O 8
ATOM 4379 N N . LEU A 1 31 ? 18.028 0.769 0.089 1.00 0.00 31 LEU A N 8
ATOM 4380 C CA . LEU A 1 31 ? 18.971 0.767 1.201 1.00 0.00 31 LEU A CA 8
ATOM 4381 C C . LEU A 1 31 ? 19.947 -0.399 1.089 1.00 0.00 31 LEU A C 8
ATOM 4382 O O . LEU A 1 31 ? 21.101 -0.297 1.505 1.00 0.00 31 LEU A O 8
ATOM 4398 N N . ASN A 1 32 ? 19.475 -1.507 0.525 1.00 0.00 32 ASN A N 8
ATOM 4399 C CA . ASN A 1 32 ? 20.309 -2.691 0.353 1.00 0.00 32 ASN A CA 8
ATOM 4400 C C . ASN A 1 32 ? 21.414 -2.430 -0.664 1.00 0.00 32 ASN A C 8
ATOM 4401 O O . ASN A 1 32 ? 22.401 -3.163 -0.727 1.00 0.00 32 ASN A O 8
ATOM 4412 N N . LYS A 1 33 ? 21.240 -1.380 -1.461 1.00 0.00 33 LYS A N 8
ATOM 4413 C CA . LYS A 1 33 ? 22.221 -1.018 -2.476 1.00 0.00 33 LYS A CA 8
ATOM 4414 C C . LYS A 1 33 ? 23.294 -0.107 -1.886 1.00 0.00 33 LYS A C 8
ATOM 4415 O O . LYS A 1 33 ? 24.462 -0.183 -2.266 1.00 0.00 33 LYS A O 8
ATOM 4434 N N . ARG A 1 34 ? 22.889 0.753 -0.955 1.00 0.00 34 ARG A N 8
ATOM 4435 C CA . ARG A 1 34 ? 23.819 1.673 -0.311 1.00 0.00 34 ARG A CA 8
ATOM 4436 C C . ARG A 1 34 ? 24.376 1.066 0.973 1.00 0.00 34 ARG A C 8
ATOM 4437 O O . ARG A 1 34 ? 24.812 1.783 1.874 1.00 0.00 34 ARG A O 8
ATOM 4458 N N . LYS A 1 35 ? 24.365 -0.262 1.042 1.00 0.00 35 LYS A N 8
ATOM 4459 C CA . LYS A 1 35 ? 24.864 -0.976 2.213 1.00 0.00 35 LYS A CA 8
ATOM 4460 C C . LYS A 1 35 ? 26.327 -0.631 2.487 1.00 0.00 35 LYS A C 8
ATOM 4461 O O . LYS A 1 35 ? 27.208 -1.154 1.773 1.00 0.00 35 LYS A O 8
ATOM 4481 N N . MET A 1 1 ? -26.509 0.433 -4.786 1.00 0.00 1 MET A N 9
ATOM 4482 C CA . MET A 1 1 ? -25.535 -0.408 -4.044 1.00 0.00 1 MET A CA 9
ATOM 4483 C C . MET A 1 1 ? -25.354 0.100 -2.618 1.00 0.00 1 MET A C 9
ATOM 4484 O O . MET A 1 1 ? -25.495 1.294 -2.351 1.00 0.00 1 MET A O 9
ATOM 4500 N N . THR A 1 2 ? -25.042 -0.815 -1.708 1.00 0.00 2 THR A N 9
ATOM 4501 C CA . THR A 1 2 ? -24.842 -0.465 -0.307 1.00 0.00 2 THR A CA 9
ATOM 4502 C C . THR A 1 2 ? -23.484 0.186 -0.084 1.00 0.00 2 THR A C 9
ATOM 4503 O O . THR A 1 2 ? -22.455 -0.335 -0.515 1.00 0.00 2 THR A O 9
ATOM 4514 N N . PHE A 1 3 ? -23.491 1.329 0.593 1.00 0.00 3 PHE A N 9
ATOM 4515 C CA . PHE A 1 3 ? -22.262 2.055 0.880 1.00 0.00 3 PHE A CA 9
ATOM 4516 C C . PHE A 1 3 ? -21.350 1.236 1.787 1.00 0.00 3 PHE A C 9
ATOM 4517 O O . PHE A 1 3 ? -20.126 1.294 1.668 1.00 0.00 3 PHE A O 9
ATOM 4534 N N . ALA A 1 4 ? -21.954 0.475 2.697 1.00 0.00 4 ALA A N 9
ATOM 4535 C CA . ALA A 1 4 ? -21.195 -0.359 3.621 1.00 0.00 4 ALA A CA 9
ATOM 4536 C C . ALA A 1 4 ? -20.535 -1.521 2.889 1.00 0.00 4 ALA A C 9
ATOM 4537 O O . ALA A 1 4 ? -19.376 -1.849 3.144 1.00 0.00 4 ALA A O 9
ATOM 4544 N N . GLU A 1 5 ? -21.281 -2.142 1.980 1.00 0.00 5 GLU A N 9
ATOM 4545 C CA . GLU A 1 5 ? -20.761 -3.263 1.208 1.00 0.00 5 GLU A CA 9
ATOM 4546 C C . GLU A 1 5 ? -19.663 -2.796 0.262 1.00 0.00 5 GLU A C 9
ATOM 4547 O O . GLU A 1 5 ? -18.724 -3.537 -0.029 1.00 0.00 5 GLU A O 9
ATOM 4559 N N . LEU A 1 6 ? -19.787 -1.561 -0.214 1.00 0.00 6 LEU A N 9
ATOM 4560 C CA . LEU A 1 6 ? -18.800 -0.991 -1.123 1.00 0.00 6 LEU A CA 9
ATOM 4561 C C . LEU A 1 6 ? -17.692 -0.305 -0.336 1.00 0.00 6 LEU A C 9
ATOM 4562 O O . LEU A 1 6 ? -16.638 0.015 -0.880 1.00 0.00 6 LEU A O 9
ATOM 4578 N N . GLY A 1 7 ? -17.935 -0.096 0.954 1.00 0.00 7 GLY A N 9
ATOM 4579 C CA . GLY A 1 7 ? -16.950 0.554 1.798 1.00 0.00 7 GLY A CA 9
ATOM 4580 C C . GLY A 1 7 ? -15.704 -0.285 1.987 1.00 0.00 7 GLY A C 9
ATOM 4581 O O . GLY A 1 7 ? -14.589 0.205 1.823 1.00 0.00 7 GLY A O 9
ATOM 4585 N N . MET A 1 8 ? -15.896 -1.552 2.332 1.00 0.00 8 MET A N 9
ATOM 4586 C CA . MET A 1 8 ? -14.779 -2.463 2.550 1.00 0.00 8 MET A CA 9
ATOM 4587 C C . MET A 1 8 ? -14.057 -2.774 1.242 1.00 0.00 8 MET A C 9
ATOM 4588 O O . MET A 1 8 ? -12.829 -2.767 1.187 1.00 0.00 8 MET A O 9
ATOM 4602 N N . ALA A 1 9 ? -14.825 -3.047 0.193 1.00 0.00 9 ALA A N 9
ATOM 4603 C CA . ALA A 1 9 ? -14.255 -3.360 -1.113 1.00 0.00 9 ALA A CA 9
ATOM 4604 C C . ALA A 1 9 ? -13.436 -2.189 -1.650 1.00 0.00 9 ALA A C 9
ATOM 4605 O O . ALA A 1 9 ? -12.327 -2.371 -2.152 1.00 0.00 9 ALA A O 9
ATOM 4612 N N . PHE A 1 10 ? -13.995 -0.989 -1.537 1.00 0.00 10 PHE A N 9
ATOM 4613 C CA . PHE A 1 10 ? -13.328 0.221 -2.010 1.00 0.00 10 PHE A CA 9
ATOM 4614 C C . PHE A 1 10 ? -12.111 0.555 -1.150 1.00 0.00 10 PHE A C 9
ATOM 4615 O O . PHE A 1 10 ? -11.038 0.848 -1.675 1.00 0.00 10 PHE A O 9
ATOM 4632 N N . TRP A 1 11 ? -12.282 0.517 0.169 1.00 0.00 11 TRP A N 9
ATOM 4633 C CA . TRP A 1 11 ? -11.186 0.819 1.085 1.00 0.00 11 TRP A CA 9
ATOM 4634 C C . TRP A 1 11 ? -10.026 -0.151 0.894 1.00 0.00 11 TRP A C 9
ATOM 4635 O O . TRP A 1 11 ? -8.864 0.250 0.914 1.00 0.00 11 TRP A O 9
ATOM 4656 N N . HIS A 1 12 ? -10.348 -1.425 0.708 1.00 0.00 12 HIS A N 9
ATOM 4657 C CA . HIS A 1 12 ? -9.328 -2.448 0.509 1.00 0.00 12 HIS A CA 9
ATOM 4658 C C . HIS A 1 12 ? -8.618 -2.257 -0.827 1.00 0.00 12 HIS A C 9
ATOM 4659 O O . HIS A 1 12 ? -7.402 -2.421 -0.923 1.00 0.00 12 HIS A O 9
ATOM 4673 N N . ASP A 1 13 ? -9.385 -1.907 -1.857 1.00 0.00 13 ASP A N 9
ATOM 4674 C CA . ASP A 1 13 ? -8.827 -1.702 -3.188 1.00 0.00 13 ASP A CA 9
ATOM 4675 C C . ASP A 1 13 ? -7.903 -0.488 -3.223 1.00 0.00 13 ASP A C 9
ATOM 4676 O O . ASP A 1 13 ? -6.834 -0.537 -3.830 1.00 0.00 13 ASP A O 9
ATOM 4685 N N . LEU A 1 14 ? -8.319 0.601 -2.579 1.00 0.00 14 LEU A N 9
ATOM 4686 C CA . LEU A 1 14 ? -7.509 1.815 -2.544 1.00 0.00 14 LEU A CA 9
ATOM 4687 C C . LEU A 1 14 ? -6.313 1.632 -1.623 1.00 0.00 14 LEU A C 9
ATOM 4688 O O . LEU A 1 14 ? -5.259 2.226 -1.834 1.00 0.00 14 LEU A O 9
ATOM 4704 N N . ALA A 1 15 ? -6.488 0.807 -0.598 1.00 0.00 15 ALA A N 9
ATOM 4705 C CA . ALA A 1 15 ? -5.425 0.544 0.362 1.00 0.00 15 ALA A CA 9
ATOM 4706 C C . ALA A 1 15 ? -4.292 -0.257 -0.267 1.00 0.00 15 ALA A C 9
ATOM 4707 O O . ALA A 1 15 ? -3.129 -0.070 0.080 1.00 0.00 15 ALA A O 9
ATOM 4714 N N . ALA A 1 16 ? -4.639 -1.157 -1.185 1.00 0.00 16 ALA A N 9
ATOM 4715 C CA . ALA A 1 16 ? -3.645 -1.996 -1.849 1.00 0.00 16 ALA A CA 9
ATOM 4716 C C . ALA A 1 16 ? -2.455 -1.174 -2.367 1.00 0.00 16 ALA A C 9
ATOM 4717 O O . ALA A 1 16 ? -1.311 -1.462 -2.016 1.00 0.00 16 ALA A O 9
ATOM 4724 N N . PRO A 1 17 ? -2.693 -0.141 -3.208 1.00 0.00 17 PRO A N 9
ATOM 4725 C CA . PRO A 1 17 ? -1.611 0.699 -3.738 1.00 0.00 17 PRO A CA 9
ATOM 4726 C C . PRO A 1 17 ? -1.002 1.608 -2.673 1.00 0.00 17 PRO A C 9
ATOM 4727 O O . PRO A 1 17 ? 0.155 2.015 -2.781 1.00 0.00 17 PRO A O 9
ATOM 4738 N N . VAL A 1 18 ? -1.788 1.923 -1.646 1.00 0.00 18 VAL A N 9
ATOM 4739 C CA . VAL A 1 18 ? -1.323 2.784 -0.562 1.00 0.00 18 VAL A CA 9
ATOM 4740 C C . VAL A 1 18 ? -0.255 2.078 0.267 1.00 0.00 18 VAL A C 9
ATOM 4741 O O . VAL A 1 18 ? 0.805 2.639 0.545 1.00 0.00 18 VAL A O 9
ATOM 4754 N N . ILE A 1 19 ? -0.548 0.843 0.655 1.00 0.00 19 ILE A N 9
ATOM 4755 C CA . ILE A 1 19 ? 0.372 0.044 1.451 1.00 0.00 19 ILE A CA 9
ATOM 4756 C C . ILE A 1 19 ? 1.588 -0.369 0.629 1.00 0.00 19 ILE A C 9
ATOM 4757 O O . ILE A 1 19 ? 2.722 -0.307 1.104 1.00 0.00 19 ILE A O 9
ATOM 4773 N N . ALA A 1 20 ? 1.340 -0.791 -0.608 1.00 0.00 20 ALA A N 9
ATOM 4774 C CA . ALA A 1 20 ? 2.412 -1.211 -1.503 1.00 0.00 20 ALA A CA 9
ATOM 4775 C C . ALA A 1 20 ? 3.352 -0.050 -1.806 1.00 0.00 20 ALA A C 9
ATOM 4776 O O . ALA A 1 20 ? 4.564 -0.234 -1.922 1.00 0.00 20 ALA A O 9
ATOM 4783 N N . GLY A 1 21 ? 2.784 1.147 -1.932 1.00 0.00 21 GLY A N 9
ATOM 4784 C CA . GLY A 1 21 ? 3.585 2.324 -2.215 1.00 0.00 21 GLY A CA 9
ATOM 4785 C C . GLY A 1 21 ? 4.576 2.619 -1.108 1.00 0.00 21 GLY A C 9
ATOM 4786 O O . GLY A 1 21 ? 5.742 2.914 -1.370 1.00 0.00 21 GLY A O 9
ATOM 4790 N N . ILE A 1 22 ? 4.109 2.538 0.135 1.00 0.00 22 ILE A N 9
ATOM 4791 C CA . ILE A 1 22 ? 4.961 2.791 1.290 1.00 0.00 22 ILE A CA 9
ATOM 4792 C C . ILE A 1 22 ? 6.019 1.702 1.425 1.00 0.00 22 ILE A C 9
ATOM 4793 O O . ILE A 1 22 ? 7.171 1.979 1.760 1.00 0.00 22 ILE A O 9
ATOM 4809 N N . LEU A 1 23 ? 5.616 0.463 1.159 1.00 0.00 23 LEU A N 9
ATOM 4810 C CA . LEU A 1 23 ? 6.525 -0.673 1.243 1.00 0.00 23 LEU A CA 9
ATOM 4811 C C . LEU A 1 23 ? 7.646 -0.535 0.222 1.00 0.00 23 LEU A C 9
ATOM 4812 O O . LEU A 1 23 ? 8.785 -0.929 0.476 1.00 0.00 23 LEU A O 9
ATOM 4828 N N . ALA A 1 24 ? 7.315 0.030 -0.935 1.00 0.00 24 ALA A N 9
ATOM 4829 C CA . ALA A 1 24 ? 8.293 0.232 -1.995 1.00 0.00 24 ALA A CA 9
ATOM 4830 C C . ALA A 1 24 ? 9.407 1.157 -1.525 1.00 0.00 24 ALA A C 9
ATOM 4831 O O . ALA A 1 24 ? 10.585 0.902 -1.773 1.00 0.00 24 ALA A O 9
ATOM 4838 N N . SER A 1 25 ? 9.025 2.233 -0.843 1.00 0.00 25 SER A N 9
ATOM 4839 C CA . SER A 1 25 ? 9.990 3.196 -0.328 1.00 0.00 25 SER A CA 9
ATOM 4840 C C . SER A 1 25 ? 10.954 2.521 0.639 1.00 0.00 25 SER A C 9
ATOM 4841 O O . SER A 1 25 ? 12.132 2.867 0.701 1.00 0.00 25 SER A O 9
ATOM 4849 N N . MET A 1 26 ? 10.440 1.553 1.391 1.00 0.00 26 MET A N 9
ATOM 4850 C CA . MET A 1 26 ? 11.251 0.820 2.354 1.00 0.00 26 MET A CA 9
ATOM 4851 C C . MET A 1 26 ? 12.295 -0.029 1.638 1.00 0.00 26 MET A C 9
ATOM 4852 O O . MET A 1 26 ? 13.457 -0.078 2.044 1.00 0.00 26 MET A O 9
ATOM 4866 N N . ILE A 1 27 ? 11.869 -0.697 0.571 1.00 0.00 27 ILE A N 9
ATOM 4867 C CA . ILE A 1 27 ? 12.763 -1.543 -0.211 1.00 0.00 27 ILE A CA 9
ATOM 4868 C C . ILE A 1 27 ? 13.878 -0.717 -0.845 1.00 0.00 27 ILE A C 9
ATOM 4869 O O . ILE A 1 27 ? 15.043 -1.115 -0.832 1.00 0.00 27 ILE A O 9
ATOM 4885 N N . VAL A 1 28 ? 13.512 0.435 -1.400 1.00 0.00 28 VAL A N 9
ATOM 4886 C CA . VAL A 1 28 ? 14.484 1.317 -2.037 1.00 0.00 28 VAL A CA 9
ATOM 4887 C C . VAL A 1 28 ? 15.475 1.862 -1.015 1.00 0.00 28 VAL A C 9
ATOM 4888 O O . VAL A 1 28 ? 16.675 1.932 -1.278 1.00 0.00 28 VAL A O 9
ATOM 4901 N N . ASN A 1 29 ? 14.967 2.245 0.153 1.00 0.00 29 ASN A N 9
ATOM 4902 C CA . ASN A 1 29 ? 15.813 2.779 1.215 1.00 0.00 29 ASN A CA 9
ATOM 4903 C C . ASN A 1 29 ? 16.845 1.744 1.649 1.00 0.00 29 ASN A C 9
ATOM 4904 O O . ASN A 1 29 ? 17.980 2.084 1.987 1.00 0.00 29 ASN A O 9
ATOM 4915 N N . TRP A 1 30 ? 16.441 0.478 1.632 1.00 0.00 30 TRP A N 9
ATOM 4916 C CA . TRP A 1 30 ? 17.321 -0.619 2.015 1.00 0.00 30 TRP A CA 9
ATOM 4917 C C . TRP A 1 30 ? 18.423 -0.825 0.977 1.00 0.00 30 TRP A C 9
ATOM 4918 O O . TRP A 1 30 ? 19.601 -0.926 1.321 1.00 0.00 30 TRP A O 9
ATOM 4939 N N . LEU A 1 31 ? 18.033 -0.888 -0.293 1.00 0.00 31 LEU A N 9
ATOM 4940 C CA . LEU A 1 31 ? 18.987 -1.084 -1.379 1.00 0.00 31 LEU A CA 9
ATOM 4941 C C . LEU A 1 31 ? 19.977 0.073 -1.463 1.00 0.00 31 LEU A C 9
ATOM 4942 O O . LEU A 1 31 ? 21.140 -0.117 -1.821 1.00 0.00 31 LEU A O 9
ATOM 4958 N N . ASN A 1 32 ? 19.509 1.272 -1.132 1.00 0.00 32 ASN A N 9
ATOM 4959 C CA . ASN A 1 32 ? 20.356 2.459 -1.169 1.00 0.00 32 ASN A CA 9
ATOM 4960 C C . ASN A 1 32 ? 21.422 2.396 -0.080 1.00 0.00 32 ASN A C 9
ATOM 4961 O O . ASN A 1 32 ? 22.377 3.173 -0.086 1.00 0.00 32 ASN A O 9
ATOM 4972 N N . LYS A 1 33 ? 21.250 1.467 0.855 1.00 0.00 33 LYS A N 9
ATOM 4973 C CA . LYS A 1 33 ? 22.195 1.299 1.952 1.00 0.00 33 LYS A CA 9
ATOM 4974 C C . LYS A 1 33 ? 23.259 0.265 1.600 1.00 0.00 33 LYS A C 9
ATOM 4975 O O . LYS A 1 33 ? 24.446 0.469 1.858 1.00 0.00 33 LYS A O 9
ATOM 4994 N N . ARG A 1 34 ? 22.828 -0.846 1.010 1.00 0.00 34 ARG A N 9
ATOM 4995 C CA . ARG A 1 34 ? 23.747 -1.911 0.626 1.00 0.00 34 ARG A CA 9
ATOM 4996 C C . ARG A 1 34 ? 24.410 -1.602 -0.713 1.00 0.00 34 ARG A C 9
ATOM 4997 O O . ARG A 1 34 ? 24.853 -2.507 -1.421 1.00 0.00 34 ARG A O 9
ATOM 5018 N N . LYS A 1 35 ? 24.481 -0.317 -1.049 1.00 0.00 35 LYS A N 9
ATOM 5019 C CA . LYS A 1 35 ? 25.092 0.118 -2.300 1.00 0.00 35 LYS A CA 9
ATOM 5020 C C . LYS A 1 35 ? 26.547 -0.337 -2.391 1.00 0.00 35 LYS A C 9
ATOM 5021 O O . LYS A 1 35 ? 27.418 0.326 -1.789 1.00 0.00 35 LYS A O 9
ATOM 5041 N N . MET A 1 1 ? -27.239 1.304 -3.566 1.00 0.00 1 MET A N 10
ATOM 5042 C CA . MET A 1 1 ? -25.901 0.773 -3.197 1.00 0.00 1 MET A CA 10
ATOM 5043 C C . MET A 1 1 ? -25.744 0.698 -1.681 1.00 0.00 1 MET A C 10
ATOM 5044 O O . MET A 1 1 ? -26.361 1.467 -0.944 1.00 0.00 1 MET A O 10
ATOM 5060 N N . THR A 1 2 ? -24.913 -0.235 -1.224 1.00 0.00 2 THR A N 10
ATOM 5061 C CA . THR A 1 2 ? -24.671 -0.416 0.203 1.00 0.00 2 THR A CA 10
ATOM 5062 C C . THR A 1 2 ? -23.307 0.123 0.608 1.00 0.00 2 THR A C 10
ATOM 5063 O O . THR A 1 2 ? -22.292 -0.194 -0.012 1.00 0.00 2 THR A O 10
ATOM 5074 N N . PHE A 1 3 ? -23.294 0.942 1.652 1.00 0.00 3 PHE A N 10
ATOM 5075 C CA . PHE A 1 3 ? -22.061 1.529 2.152 1.00 0.00 3 PHE A CA 10
ATOM 5076 C C . PHE A 1 3 ? -21.118 0.454 2.684 1.00 0.00 3 PHE A C 10
ATOM 5077 O O . PHE A 1 3 ? -19.900 0.557 2.538 1.00 0.00 3 PHE A O 10
ATOM 5094 N N . ALA A 1 4 ? -21.688 -0.575 3.305 1.00 0.00 4 ALA A N 10
ATOM 5095 C CA . ALA A 1 4 ? -20.893 -1.667 3.855 1.00 0.00 4 ALA A CA 10
ATOM 5096 C C . ALA A 1 4 ? -20.264 -2.496 2.743 1.00 0.00 4 ALA A C 10
ATOM 5097 O O . ALA A 1 4 ? -19.095 -2.876 2.823 1.00 0.00 4 ALA A O 10
ATOM 5104 N N . GLU A 1 5 ? -21.047 -2.774 1.706 1.00 0.00 5 GLU A N 10
ATOM 5105 C CA . GLU A 1 5 ? -20.567 -3.554 0.573 1.00 0.00 5 GLU A CA 10
ATOM 5106 C C . GLU A 1 5 ? -19.531 -2.768 -0.224 1.00 0.00 5 GLU A C 10
ATOM 5107 O O . GLU A 1 5 ? -18.581 -3.340 -0.758 1.00 0.00 5 GLU A O 10
ATOM 5119 N N . LEU A 1 6 ? -19.721 -1.453 -0.297 1.00 0.00 6 LEU A N 10
ATOM 5120 C CA . LEU A 1 6 ? -18.800 -0.591 -1.029 1.00 0.00 6 LEU A CA 10
ATOM 5121 C C . LEU A 1 6 ? -17.634 -0.179 -0.139 1.00 0.00 6 LEU A C 10
ATOM 5122 O O . LEU A 1 6 ? -16.620 0.318 -0.620 1.00 0.00 6 LEU A O 10
ATOM 5138 N N . GLY A 1 7 ? -17.779 -0.408 1.161 1.00 0.00 7 GLY A N 10
ATOM 5139 C CA . GLY A 1 7 ? -16.730 -0.049 2.096 1.00 0.00 7 GLY A CA 10
ATOM 5140 C C . GLY A 1 7 ? -15.489 -0.899 1.929 1.00 0.00 7 GLY A C 10
ATOM 5141 O O . GLY A 1 7 ? -14.395 -0.378 1.737 1.00 0.00 7 GLY A O 10
ATOM 5145 N N . MET A 1 8 ? -15.662 -2.213 1.996 1.00 0.00 8 MET A N 10
ATOM 5146 C CA . MET A 1 8 ? -14.545 -3.139 1.859 1.00 0.00 8 MET A CA 10
ATOM 5147 C C . MET A 1 8 ? -13.92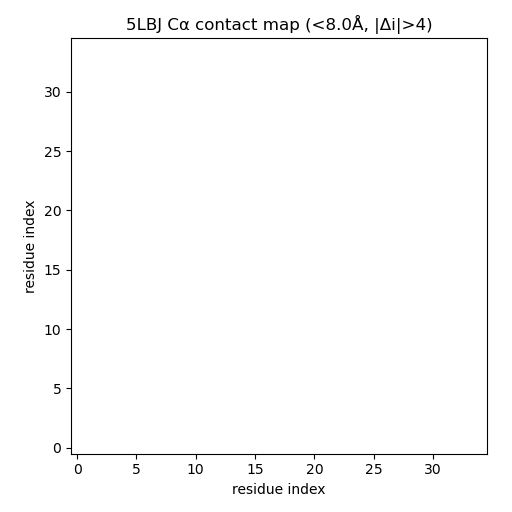3 -3.057 0.470 1.00 0.00 8 MET A C 10
ATOM 5148 O O . MET A 1 8 ? -12.703 -2.999 0.333 1.00 0.00 8 MET A O 10
ATOM 5162 N N . ALA A 1 9 ? -14.765 -3.052 -0.557 1.00 0.00 9 ALA A N 10
ATOM 5163 C CA . ALA A 1 9 ? -14.288 -2.983 -1.935 1.00 0.00 9 ALA A CA 10
ATOM 5164 C C . ALA A 1 9 ? -13.489 -1.707 -2.188 1.00 0.00 9 ALA A C 10
ATOM 5165 O O . ALA A 1 9 ? -12.412 -1.748 -2.785 1.00 0.00 9 ALA A O 10
ATOM 5172 N N . PHE A 1 10 ? -14.020 -0.577 -1.733 1.00 0.00 10 PHE A N 10
ATOM 5173 C CA . PHE A 1 10 ? -13.354 0.709 -1.916 1.00 0.00 10 PHE A CA 10
ATOM 5174 C C . PHE A 1 10 ? -12.088 0.804 -1.069 1.00 0.00 10 PHE A C 10
ATOM 5175 O O . PHE A 1 10 ? -11.042 1.234 -1.554 1.00 0.00 10 PHE A O 10
ATOM 5192 N N . TRP A 1 11 ? -12.185 0.407 0.196 1.00 0.00 11 TRP A N 10
ATOM 5193 C CA . TRP A 1 11 ? -11.041 0.455 1.098 1.00 0.00 11 TRP A CA 10
ATOM 5194 C C . TRP A 1 11 ? -9.909 -0.440 0.605 1.00 0.00 11 TRP A C 10
ATOM 5195 O O . TRP A 1 11 ? -8.738 -0.076 0.693 1.00 0.00 11 TRP A O 10
ATOM 5216 N N . HIS A 1 12 ? -10.263 -1.611 0.087 1.00 0.00 12 HIS A N 10
ATOM 5217 C CA . HIS A 1 12 ? -9.272 -2.549 -0.429 1.00 0.00 12 HIS A CA 10
ATOM 5218 C C . HIS A 1 12 ? -8.615 -1.999 -1.690 1.00 0.00 12 HIS A C 10
ATOM 5219 O O . HIS A 1 12 ? -7.406 -2.134 -1.883 1.00 0.00 12 HIS A O 10
ATOM 5233 N N . ASP A 1 13 ? -9.421 -1.376 -2.544 1.00 0.00 13 ASP A N 10
ATOM 5234 C CA . ASP A 1 13 ? -8.928 -0.811 -3.794 1.00 0.00 13 ASP A CA 10
ATOM 5235 C C . ASP A 1 13 ? -7.995 0.370 -3.542 1.00 0.00 13 ASP A C 10
ATOM 5236 O O . ASP A 1 13 ? -6.955 0.493 -4.188 1.00 0.00 13 ASP A O 10
ATOM 5245 N N . LEU A 1 14 ? -8.370 1.239 -2.606 1.00 0.00 14 LEU A N 10
ATOM 5246 C CA . LEU A 1 14 ? -7.552 2.402 -2.279 1.00 0.00 14 LEU A CA 10
ATOM 5247 C C . LEU A 1 14 ? -6.311 1.985 -1.505 1.00 0.00 14 LEU A C 10
ATOM 5248 O O . LEU A 1 14 ? -5.270 2.630 -1.591 1.00 0.00 14 LEU A O 10
ATOM 5264 N N . ALA A 1 15 ? -6.435 0.907 -0.740 1.00 0.00 15 ALA A N 10
ATOM 5265 C CA . ALA A 1 15 ? -5.324 0.399 0.054 1.00 0.00 15 ALA A CA 10
ATOM 5266 C C . ALA A 1 15 ? -4.229 -0.182 -0.833 1.00 0.00 15 ALA A C 10
ATOM 5267 O O . ALA A 1 15 ? -3.048 -0.088 -0.508 1.00 0.00 15 ALA A O 10
ATOM 5274 N N . ALA A 1 16 ? -4.629 -0.793 -1.945 1.00 0.00 16 ALA A N 10
ATOM 5275 C CA . ALA A 1 16 ? -3.679 -1.401 -2.874 1.00 0.00 16 ALA A CA 10
ATOM 5276 C C . ALA A 1 16 ? -2.508 -0.459 -3.194 1.00 0.00 16 ALA A C 10
ATOM 5277 O O . ALA A 1 16 ? -1.351 -0.832 -3.000 1.00 0.00 16 ALA A O 10
ATOM 5284 N N . PRO A 1 17 ? -2.777 0.772 -3.688 1.00 0.00 17 PRO A N 10
ATOM 5285 C CA . PRO A 1 17 ? -1.714 1.737 -4.005 1.00 0.00 17 PRO A CA 10
ATOM 5286 C C . PRO A 1 17 ? -1.048 2.304 -2.754 1.00 0.00 17 PRO A C 10
ATOM 5287 O O . PRO A 1 17 ? 0.103 2.739 -2.795 1.00 0.00 17 PRO A O 10
ATOM 5298 N N . VAL A 1 18 ? -1.781 2.298 -1.643 1.00 0.00 18 VAL A N 10
ATOM 5299 C CA . VAL A 1 18 ? -1.265 2.813 -0.379 1.00 0.00 18 VAL A CA 10
ATOM 5300 C C . VAL A 1 18 ? -0.172 1.900 0.174 1.00 0.00 18 VAL A C 10
ATOM 5301 O O . VAL A 1 18 ? 0.889 2.363 0.593 1.00 0.00 18 VAL A O 10
ATOM 5314 N N . ILE A 1 19 ? -0.446 0.601 0.167 1.00 0.00 19 ILE A N 10
ATOM 5315 C CA . ILE A 1 19 ? 0.495 -0.395 0.662 1.00 0.00 19 ILE A CA 10
ATOM 5316 C C . ILE A 1 19 ? 1.693 -0.532 -0.272 1.00 0.00 19 ILE A C 10
ATOM 5317 O O . ILE A 1 19 ? 2.830 -0.684 0.176 1.00 0.00 19 ILE A O 10
ATOM 5333 N N . ALA A 1 20 ? 1.428 -0.480 -1.574 1.00 0.00 20 ALA A N 10
ATOM 5334 C CA . ALA A 1 20 ? 2.479 -0.602 -2.577 1.00 0.00 20 ALA A CA 10
ATOM 5335 C C . ALA A 1 20 ? 3.410 0.605 -2.554 1.00 0.00 20 ALA A C 10
ATOM 5336 O O . ALA A 1 20 ? 4.611 0.478 -2.793 1.00 0.00 20 ALA A O 10
ATOM 5343 N N . GLY A 1 21 ? 2.848 1.777 -2.268 1.00 0.00 21 GLY A N 10
ATOM 5344 C CA . GLY A 1 21 ? 3.645 2.989 -2.220 1.00 0.00 21 GLY A CA 10
ATOM 5345 C C . GLY A 1 21 ? 4.608 3.000 -1.049 1.00 0.00 21 GLY A C 10
ATOM 5346 O O . GLY A 1 21 ? 5.781 3.340 -1.205 1.00 0.00 21 GLY A O 10
ATOM 5350 N N . ILE A 1 22 ? 4.110 2.629 0.127 1.00 0.00 22 ILE A N 10
ATOM 5351 C CA . ILE A 1 22 ? 4.933 2.589 1.329 1.00 0.00 22 ILE A CA 10
ATOM 5352 C C . ILE A 1 22 ? 5.970 1.475 1.238 1.00 0.00 22 ILE A C 10
ATOM 5353 O O . ILE A 1 22 ? 7.106 1.629 1.686 1.00 0.00 22 ILE A O 10
ATOM 5369 N N . LEU A 1 23 ? 5.568 0.353 0.648 1.00 0.00 23 LEU A N 10
ATOM 5370 C CA . LEU A 1 23 ? 6.453 -0.795 0.495 1.00 0.00 23 LEU A CA 10
ATOM 5371 C C . LEU A 1 23 ? 7.623 -0.464 -0.425 1.00 0.00 23 LEU A C 10
ATOM 5372 O O . LEU A 1 23 ? 8.750 -0.901 -0.193 1.00 0.00 23 LEU A O 10
ATOM 5388 N N . ALA A 1 24 ? 7.348 0.313 -1.467 1.00 0.00 24 ALA A N 10
ATOM 5389 C CA . ALA A 1 24 ? 8.375 0.704 -2.424 1.00 0.00 24 ALA A CA 10
ATOM 5390 C C . ALA A 1 24 ? 9.473 1.523 -1.755 1.00 0.00 24 ALA A C 10
ATOM 5391 O O . ALA A 1 24 ? 10.659 1.301 -1.996 1.00 0.00 24 ALA A O 10
ATOM 5398 N N . SER A 1 25 ? 9.071 2.468 -0.912 1.00 0.00 25 SER A N 10
ATOM 5399 C CA . SER A 1 25 ? 10.022 3.322 -0.209 1.00 0.00 25 SER A CA 10
ATOM 5400 C C . SER A 1 25 ? 10.930 2.500 0.701 1.00 0.00 25 SER A C 10
ATOM 5401 O O . SER A 1 25 ? 12.120 2.787 0.824 1.00 0.00 25 SER A O 10
ATOM 5409 N N . MET A 1 26 ? 10.364 1.476 1.334 1.00 0.00 26 MET A N 10
ATOM 5410 C CA . MET A 1 26 ? 11.130 0.618 2.232 1.00 0.00 26 MET A CA 10
ATOM 5411 C C . MET A 1 26 ? 12.194 -0.167 1.472 1.00 0.00 26 MET A C 10
ATOM 5412 O O . MET A 1 26 ? 13.321 -0.320 1.945 1.00 0.00 26 MET A O 10
ATOM 5426 N N . ILE A 1 27 ? 11.832 -0.666 0.293 1.00 0.00 27 ILE A N 10
ATOM 5427 C CA . ILE A 1 27 ? 12.762 -1.435 -0.528 1.00 0.00 27 ILE A CA 10
ATOM 5428 C C . ILE A 1 27 ? 13.902 -0.557 -1.036 1.00 0.00 27 ILE A C 10
ATOM 5429 O O . ILE A 1 27 ? 15.061 -0.971 -1.034 1.00 0.00 27 ILE A O 10
ATOM 5445 N N . VAL A 1 28 ? 13.568 0.655 -1.471 1.00 0.00 28 VAL A N 10
ATOM 5446 C CA . VAL A 1 28 ? 14.571 1.585 -1.978 1.00 0.00 28 VAL A CA 10
ATOM 5447 C C . VAL A 1 28 ? 15.508 2.040 -0.863 1.00 0.00 28 VAL A C 10
ATOM 5448 O O . VAL A 1 28 ? 16.708 2.204 -1.078 1.00 0.00 28 VAL A O 10
ATOM 5461 N N . ASN A 1 29 ? 14.953 2.243 0.327 1.00 0.00 29 ASN A N 10
ATOM 5462 C CA . ASN A 1 29 ? 15.744 2.677 1.473 1.00 0.00 29 ASN A CA 10
ATOM 5463 C C . ASN A 1 29 ? 16.762 1.608 1.860 1.00 0.00 29 ASN A C 10
ATOM 5464 O O . ASN A 1 29 ? 17.896 1.919 2.224 1.00 0.00 29 ASN A O 10
ATOM 5475 N N . TRP A 1 30 ? 16.344 0.348 1.780 1.00 0.00 30 TRP A N 10
ATOM 5476 C CA . TRP A 1 30 ? 17.216 -0.774 2.112 1.00 0.00 30 TRP A CA 10
ATOM 5477 C C . TRP A 1 30 ? 18.314 -0.938 1.066 1.00 0.00 30 TRP A C 10
ATOM 5478 O O . TRP A 1 30 ? 19.490 -1.078 1.404 1.00 0.00 30 TRP A O 10
ATOM 5499 N N . LEU A 1 31 ? 17.921 -0.926 -0.203 1.00 0.00 31 LEU A N 10
ATOM 5500 C CA . LEU A 1 31 ? 18.869 -1.076 -1.300 1.00 0.00 31 LEU A CA 10
ATOM 5501 C C . LEU A 1 31 ? 19.900 0.046 -1.292 1.00 0.00 31 LEU A C 10
ATOM 5502 O O . LEU A 1 31 ? 21.075 -0.176 -1.585 1.00 0.00 31 LEU A O 10
ATOM 5518 N N . ASN A 1 32 ? 19.455 1.251 -0.954 1.00 0.00 32 ASN A N 10
ATOM 5519 C CA . ASN A 1 32 ? 20.344 2.405 -0.901 1.00 0.00 32 ASN A CA 10
ATOM 5520 C C . ASN A 1 32 ? 21.300 2.289 0.282 1.00 0.00 32 ASN A C 10
ATOM 5521 O O . ASN A 1 32 ? 22.297 3.007 0.363 1.00 0.00 32 ASN A O 10
ATOM 5532 N N . LYS A 1 33 ? 20.984 1.376 1.196 1.00 0.00 33 LYS A N 10
ATOM 5533 C CA . LYS A 1 33 ? 21.806 1.156 2.380 1.00 0.00 33 LYS A CA 10
ATOM 5534 C C . LYS A 1 33 ? 22.862 0.088 2.113 1.00 0.00 33 LYS A C 10
ATOM 5535 O O . LYS A 1 33 ? 23.991 0.184 2.594 1.00 0.00 33 LYS A O 10
ATOM 5554 N N . ARG A 1 34 ? 22.487 -0.929 1.341 1.00 0.00 34 ARG A N 10
ATOM 5555 C CA . ARG A 1 34 ? 23.403 -2.013 1.006 1.00 0.00 34 ARG A CA 10
ATOM 5556 C C . ARG A 1 34 ? 24.283 -1.631 -0.181 1.00 0.00 34 ARG A C 10
ATOM 5557 O O . ARG A 1 34 ? 24.731 -2.493 -0.938 1.00 0.00 34 ARG A O 10
ATOM 5578 N N . LYS A 1 35 ? 24.530 -0.334 -0.332 1.00 0.00 35 LYS A N 10
ATOM 5579 C CA . LYS A 1 35 ? 25.354 0.168 -1.425 1.00 0.00 35 LYS A CA 10
ATOM 5580 C C . LYS A 1 35 ? 26.777 -0.383 -1.341 1.00 0.00 35 LYS A C 10
ATOM 5581 O O . LYS A 1 35 ? 27.047 -1.416 -1.989 1.00 0.00 35 LYS A O 10
ATOM 5601 N N . MET A 1 1 ? -25.779 0.197 -4.971 1.00 0.00 1 MET A N 11
ATOM 5602 C CA . MET A 1 1 ? -25.596 -0.837 -3.921 1.00 0.00 1 MET A CA 11
ATOM 5603 C C . MET A 1 1 ? -25.458 -0.200 -2.544 1.00 0.00 1 MET A C 11
ATOM 5604 O O . MET A 1 1 ? -25.695 0.996 -2.375 1.00 0.00 1 MET A O 11
ATOM 5620 N N . THR A 1 2 ? -25.074 -1.010 -1.565 1.00 0.00 2 THR A N 11
ATOM 5621 C CA . THR A 1 2 ? -24.909 -0.536 -0.198 1.00 0.00 2 THR A CA 11
ATOM 5622 C C . THR A 1 2 ? -23.554 0.128 0.003 1.00 0.00 2 THR A C 11
ATOM 5623 O O . THR A 1 2 ? -22.545 -0.318 -0.545 1.00 0.00 2 THR A O 11
ATOM 5634 N N . PHE A 1 3 ? -23.539 1.199 0.791 1.00 0.00 3 PHE A N 11
ATOM 5635 C CA . PHE A 1 3 ? -22.307 1.920 1.073 1.00 0.00 3 PHE A CA 11
ATOM 5636 C C . PHE A 1 3 ? -21.332 1.028 1.830 1.00 0.00 3 PHE A C 11
ATOM 5637 O O . PHE A 1 3 ? -20.120 1.105 1.630 1.00 0.00 3 PHE A O 11
ATOM 5654 N N . ALA A 1 4 ? -21.872 0.184 2.704 1.00 0.00 4 ALA A N 11
ATOM 5655 C CA . ALA A 1 4 ? -21.054 -0.734 3.485 1.00 0.00 4 ALA A CA 11
ATOM 5656 C C . ALA A 1 4 ? -20.458 -1.810 2.588 1.00 0.00 4 ALA A C 11
ATOM 5657 O O . ALA A 1 4 ? -19.287 -2.167 2.721 1.00 0.00 4 ALA A O 11
ATOM 5664 N N . GLU A 1 5 ? -21.275 -2.325 1.672 1.00 0.00 5 GLU A N 11
ATOM 5665 C CA . GLU A 1 5 ? -20.827 -3.353 0.741 1.00 0.00 5 GLU A CA 11
ATOM 5666 C C . GLU A 1 5 ? -19.736 -2.805 -0.168 1.00 0.00 5 GLU A C 11
ATOM 5667 O O . GLU A 1 5 ? -18.892 -3.551 -0.667 1.00 0.00 5 GLU A O 11
ATOM 5679 N N . LEU A 1 6 ? -19.763 -1.492 -0.380 1.00 0.00 6 LEU A N 11
ATOM 5680 C CA . LEU A 1 6 ? -18.776 -0.831 -1.222 1.00 0.00 6 LEU A CA 11
ATOM 5681 C C . LEU A 1 6 ? -17.648 -0.264 -0.368 1.00 0.00 6 LEU A C 11
ATOM 5682 O O . LEU A 1 6 ? -16.593 0.103 -0.879 1.00 0.00 6 LEU A O 11
ATOM 5698 N N . GLY A 1 7 ? -17.877 -0.214 0.941 1.00 0.00 7 GLY A N 11
ATOM 5699 C CA . GLY A 1 7 ? -16.877 0.314 1.850 1.00 0.00 7 GLY A CA 11
ATOM 5700 C C . GLY A 1 7 ? -15.641 -0.559 1.934 1.00 0.00 7 GLY A C 11
ATOM 5701 O O . GLY A 1 7 ? -14.520 -0.059 1.881 1.00 0.00 7 GLY A O 11
ATOM 5705 N N . MET A 1 8 ? -15.845 -1.865 2.065 1.00 0.00 8 MET A N 11
ATOM 5706 C CA . MET A 1 8 ? -14.734 -2.805 2.162 1.00 0.00 8 MET A CA 11
ATOM 5707 C C . MET A 1 8 ? -13.986 -2.913 0.837 1.00 0.00 8 MET A C 11
ATOM 5708 O O . MET A 1 8 ? -12.757 -2.897 0.808 1.00 0.00 8 MET A O 11
ATOM 5722 N N . ALA A 1 9 ? -14.731 -3.025 -0.257 1.00 0.00 9 ALA A N 11
ATOM 5723 C CA . ALA A 1 9 ? -14.129 -3.136 -1.581 1.00 0.00 9 ALA A CA 11
ATOM 5724 C C . ALA A 1 9 ? -13.342 -1.878 -1.934 1.00 0.00 9 ALA A C 11
ATOM 5725 O O . ALA A 1 9 ? -12.233 -1.956 -2.462 1.00 0.00 9 ALA A O 11
ATOM 5732 N N . PHE A 1 10 ? -13.924 -0.721 -1.637 1.00 0.00 10 PHE A N 11
ATOM 5733 C CA . PHE A 1 10 ? -13.283 0.558 -1.920 1.00 0.00 10 PHE A CA 11
ATOM 5734 C C . PHE A 1 10 ? -12.069 0.781 -1.021 1.00 0.00 10 PHE A C 11
ATOM 5735 O O . PHE A 1 10 ? -11.018 1.218 -1.488 1.00 0.00 10 PHE A O 11
ATOM 5752 N N . TRP A 1 11 ? -12.217 0.483 0.267 1.00 0.00 11 TRP A N 11
ATOM 5753 C CA . TRP A 1 11 ? -11.121 0.656 1.217 1.00 0.00 11 TRP A CA 11
ATOM 5754 C C . TRP A 1 11 ? -9.956 -0.266 0.881 1.00 0.00 11 TRP A C 11
ATOM 5755 O O . TRP A 1 11 ? -8.795 0.137 0.948 1.00 0.00 11 TRP A O 11
ATOM 5776 N N . HIS A 1 12 ? -10.272 -1.504 0.524 1.00 0.00 12 HIS A N 11
ATOM 5777 C CA . HIS A 1 12 ? -9.250 -2.482 0.172 1.00 0.00 12 HIS A CA 11
ATOM 5778 C C . HIS A 1 12 ? -8.562 -2.102 -1.134 1.00 0.00 12 HIS A C 11
ATOM 5779 O O . HIS A 1 12 ? -7.345 -2.239 -1.268 1.00 0.00 12 HIS A O 11
ATOM 5793 N N . ASP A 1 13 ? -9.347 -1.623 -2.095 1.00 0.00 13 ASP A N 11
ATOM 5794 C CA . ASP A 1 13 ? -8.812 -1.229 -3.392 1.00 0.00 13 ASP A CA 11
ATOM 5795 C C . ASP A 1 13 ? -7.891 -0.019 -3.267 1.00 0.00 13 ASP A C 11
ATOM 5796 O O . ASP A 1 13 ? -6.834 0.027 -3.894 1.00 0.00 13 ASP A O 11
ATOM 5805 N N . LEU A 1 14 ? -8.298 0.962 -2.464 1.00 0.00 14 LEU A N 11
ATOM 5806 C CA . LEU A 1 14 ? -7.496 2.166 -2.269 1.00 0.00 14 LEU A CA 11
ATOM 5807 C C . LEU A 1 14 ? -6.278 1.882 -1.398 1.00 0.00 14 LEU A C 11
ATOM 5808 O O . LEU A 1 14 ? -5.229 2.496 -1.570 1.00 0.00 14 LEU A O 11
ATOM 5824 N N . ALA A 1 15 ? -6.426 0.950 -0.463 1.00 0.00 15 ALA A N 11
ATOM 5825 C CA . ALA A 1 15 ? -5.340 0.594 0.443 1.00 0.00 15 ALA A CA 11
ATOM 5826 C C . ALA A 1 15 ? -4.221 -0.149 -0.280 1.00 0.00 15 ALA A C 11
ATOM 5827 O O . ALA A 1 15 ? -3.050 0.010 0.055 1.00 0.00 15 ALA A O 11
ATOM 5834 N N . ALA A 1 16 ? -4.586 -0.967 -1.264 1.00 0.00 16 ALA A N 11
ATOM 5835 C CA . ALA A 1 16 ? -3.603 -1.742 -2.020 1.00 0.00 16 ALA A CA 11
ATOM 5836 C C . ALA A 1 16 ? -2.425 -0.872 -2.487 1.00 0.00 16 ALA A C 11
ATOM 5837 O O . ALA A 1 16 ? -1.272 -1.190 -2.197 1.00 0.00 16 ALA A O 11
ATOM 5844 N N . PRO A 1 17 ? -2.687 0.238 -3.216 1.00 0.00 17 PRO A N 11
ATOM 5845 C CA . PRO A 1 17 ? -1.623 1.131 -3.693 1.00 0.00 17 PRO A CA 11
ATOM 5846 C C . PRO A 1 17 ? -1.001 1.955 -2.568 1.00 0.00 17 PRO A C 11
ATOM 5847 O O . PRO A 1 17 ? 0.147 2.387 -2.667 1.00 0.00 17 PRO A O 11
ATOM 5858 N N . VAL A 1 18 ? -1.765 2.168 -1.499 1.0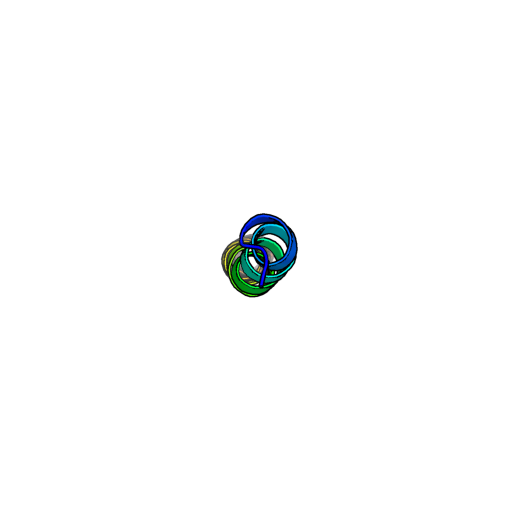0 0.00 18 VAL A N 11
ATOM 5859 C CA . VAL A 1 18 ? -1.284 2.942 -0.358 1.00 0.00 18 VAL A CA 11
ATOM 5860 C C . VAL A 1 18 ? -0.197 2.181 0.391 1.00 0.00 18 VAL A C 11
ATOM 5861 O O . VAL A 1 18 ? 0.865 2.725 0.693 1.00 0.00 18 VAL A O 11
ATOM 5874 N N . ILE A 1 19 ? -0.476 0.918 0.685 1.00 0.00 19 ILE A N 11
ATOM 5875 C CA . ILE A 1 19 ? 0.466 0.066 1.396 1.00 0.00 19 ILE A CA 11
ATOM 5876 C C . ILE A 1 19 ? 1.662 -0.270 0.513 1.00 0.00 19 ILE A C 11
ATOM 5877 O O . ILE A 1 19 ? 2.803 -0.280 0.974 1.00 0.00 19 ILE A O 11
ATOM 5893 N N . ALA A 1 20 ? 1.389 -0.543 -0.761 1.00 0.00 20 ALA A N 11
ATOM 5894 C CA . ALA A 1 20 ? 2.440 -0.873 -1.714 1.00 0.00 20 ALA A CA 11
ATOM 5895 C C . ALA A 1 20 ? 3.398 0.299 -1.885 1.00 0.00 20 ALA A C 11
ATOM 5896 O O . ALA A 1 20 ? 4.606 0.110 -2.035 1.00 0.00 20 ALA A O 11
ATOM 5903 N N . GLY A 1 21 ? 2.851 1.512 -1.864 1.00 0.00 21 GLY A N 11
ATOM 5904 C CA . GLY A 1 21 ? 3.675 2.697 -2.006 1.00 0.00 21 GLY A CA 11
ATOM 5905 C C . GLY A 1 21 ? 4.671 2.827 -0.873 1.00 0.00 21 GLY A C 11
ATOM 5906 O O . GLY A 1 21 ? 5.841 3.142 -1.095 1.00 0.00 21 GLY A O 11
ATOM 5910 N N . ILE A 1 22 ? 4.201 2.582 0.346 1.00 0.00 22 ILE A N 11
ATOM 5911 C CA . ILE A 1 22 ? 5.051 2.654 1.526 1.00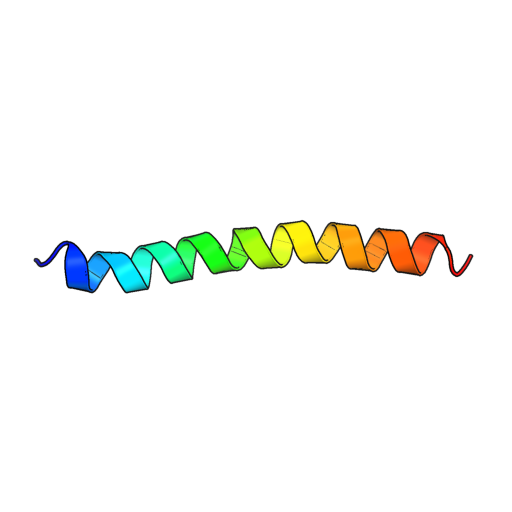 0.00 22 ILE A CA 11
ATOM 5912 C C . ILE A 1 22 ? 6.096 1.545 1.491 1.00 0.00 22 ILE A C 11
ATOM 5913 O O . ILE A 1 22 ? 7.235 1.733 1.919 1.00 0.00 22 ILE A O 11
ATOM 5929 N N . LEU A 1 23 ? 5.693 0.385 0.982 1.00 0.00 23 LEU A N 11
ATOM 5930 C CA . LEU A 1 23 ? 6.589 -0.758 0.871 1.00 0.00 23 LEU A CA 11
ATOM 5931 C C . LEU A 1 23 ? 7.716 -0.458 -0.111 1.00 0.00 23 LEU A C 11
ATOM 5932 O O . LEU A 1 23 ? 8.846 -0.912 0.067 1.00 0.00 23 LEU A O 11
ATOM 5948 N N . ALA A 1 24 ? 7.396 0.309 -1.150 1.00 0.00 24 ALA A N 11
ATOM 5949 C CA . ALA A 1 24 ? 8.377 0.674 -2.164 1.00 0.00 24 ALA A CA 11
ATOM 5950 C C . ALA A 1 24 ? 9.493 1.522 -1.566 1.00 0.00 24 ALA A C 11
ATOM 5951 O O . ALA A 1 24 ? 10.667 1.326 -1.877 1.00 0.00 24 ALA A O 11
ATOM 5958 N N . SER A 1 25 ? 9.120 2.464 -0.705 1.00 0.00 25 SER A N 11
ATOM 5959 C CA . SER A 1 25 ? 10.095 3.341 -0.068 1.00 0.00 25 SER A CA 11
ATOM 5960 C C . SER A 1 25 ? 11.020 2.547 0.846 1.00 0.00 25 SER A C 11
ATOM 5961 O O . SER A 1 25 ? 12.201 2.865 0.971 1.00 0.00 25 SER A O 11
ATOM 5969 N N . MET A 1 26 ? 10.477 1.514 1.483 1.00 0.00 26 MET A N 11
ATOM 5970 C CA . MET A 1 26 ? 11.265 0.677 2.381 1.00 0.00 26 MET A CA 11
ATOM 5971 C C . MET A 1 26 ? 12.304 -0.120 1.602 1.00 0.00 26 MET A C 11
ATOM 5972 O O . MET A 1 26 ? 13.444 -0.266 2.042 1.00 0.00 26 MET A O 11
ATOM 5986 N N . ILE A 1 27 ? 11.902 -0.635 0.442 1.00 0.00 27 ILE A N 11
ATOM 5987 C CA . ILE A 1 27 ? 12.806 -1.409 -0.399 1.00 0.00 27 ILE A CA 11
ATOM 5988 C C . ILE A 1 27 ? 13.933 -0.529 -0.926 1.00 0.00 27 ILE A C 11
ATOM 5989 O O . ILE A 1 27 ? 15.094 -0.937 -0.945 1.00 0.00 27 ILE A O 11
ATOM 6005 N N . VAL A 1 28 ? 13.585 0.682 -1.354 1.00 0.00 28 VAL A N 11
ATOM 6006 C CA . VAL A 1 28 ? 14.575 1.619 -1.871 1.00 0.00 28 VAL A CA 11
ATOM 6007 C C . VAL A 1 28 ? 15.557 2.022 -0.777 1.00 0.00 28 VAL A C 11
ATOM 6008 O O . VAL A 1 28 ? 16.764 2.091 -1.008 1.00 0.00 28 VAL A O 11
ATOM 6021 N N . ASN A 1 29 ? 15.032 2.287 0.416 1.00 0.00 29 ASN A N 11
ATOM 6022 C CA . ASN A 1 29 ? 15.866 2.674 1.548 1.00 0.00 29 ASN A CA 11
ATOM 6023 C C . ASN A 1 29 ? 16.857 1.565 1.887 1.00 0.00 29 ASN A C 11
ATOM 6024 O O . ASN A 1 29 ? 17.985 1.829 2.302 1.00 0.00 29 ASN A O 11
ATOM 6035 N N . TRP A 1 30 ? 16.423 0.322 1.702 1.00 0.00 30 TRP A N 11
ATOM 6036 C CA . TRP A 1 30 ? 17.264 -0.837 1.979 1.00 0.00 30 TRP A CA 11
ATOM 6037 C C . TRP A 1 30 ? 18.397 -0.940 0.961 1.00 0.00 30 TRP A C 11
ATOM 6038 O O . TRP A 1 30 ? 19.562 -1.088 1.326 1.00 0.00 30 TRP A O 11
ATOM 6059 N N . LEU A 1 31 ? 18.047 -0.863 -0.318 1.00 0.00 31 LEU A N 11
ATOM 6060 C CA . LEU A 1 31 ? 19.035 -0.944 -1.386 1.00 0.00 31 LEU A CA 11
ATOM 6061 C C . LEU A 1 31 ? 20.010 0.230 -1.328 1.00 0.00 31 LEU A C 11
ATOM 6062 O O . LEU A 1 31 ? 21.165 0.111 -1.738 1.00 0.00 31 LEU A O 11
ATOM 6078 N N . ASN A 1 32 ? 19.537 1.361 -0.814 1.00 0.00 32 ASN A N 11
ATOM 6079 C CA . ASN A 1 32 ? 20.358 2.564 -0.712 1.00 0.00 32 ASN A CA 11
ATOM 6080 C C . ASN A 1 32 ? 21.391 2.458 0.407 1.00 0.00 32 ASN A C 11
ATOM 6081 O O . ASN A 1 32 ? 22.339 3.242 0.456 1.00 0.00 32 ASN A O 11
ATOM 6092 N N . LYS A 1 33 ? 21.211 1.493 1.305 1.00 0.00 33 LYS A N 11
ATOM 6093 C CA . LYS A 1 33 ? 22.142 1.312 2.416 1.00 0.00 33 LYS A CA 11
ATOM 6094 C C . LYS A 1 33 ? 23.083 0.139 2.158 1.00 0.00 33 LYS A C 11
ATOM 6095 O O . LYS A 1 33 ? 24.157 0.051 2.755 1.00 0.00 33 LYS A O 11
ATOM 6114 N N . ARG A 1 34 ? 22.677 -0.761 1.266 1.00 0.00 34 ARG A N 11
ATOM 6115 C CA . ARG A 1 34 ? 23.491 -1.925 0.937 1.00 0.00 34 ARG A CA 11
ATOM 6116 C C . ARG A 1 34 ? 24.242 -1.714 -0.375 1.00 0.00 34 ARG A C 11
ATOM 6117 O O . ARG A 1 34 ? 24.794 -2.656 -0.943 1.00 0.00 34 ARG A O 11
ATOM 6138 N N . LYS A 1 35 ? 24.257 -0.471 -0.849 1.00 0.00 35 LYS A N 11
ATOM 6139 C CA . LYS A 1 35 ? 24.940 -0.133 -2.094 1.00 0.00 35 LYS A CA 11
ATOM 6140 C C . LYS A 1 35 ? 26.413 -0.527 -2.038 1.00 0.00 35 LYS A C 11
ATOM 6141 O O . LYS A 1 35 ? 27.221 0.268 -1.514 1.00 0.00 35 LYS A O 11
ATOM 6161 N N . MET A 1 1 ? -26.969 -0.956 4.200 1.00 0.00 1 MET A N 12
ATOM 6162 C CA . MET A 1 1 ? -25.839 -0.174 3.636 1.00 0.00 1 MET A CA 12
ATOM 6163 C C . MET A 1 1 ? -25.622 -0.518 2.166 1.00 0.00 1 MET A C 12
ATOM 6164 O O . MET A 1 1 ? -25.922 -1.629 1.727 1.00 0.00 1 MET A O 12
ATOM 6180 N N . THR A 1 2 ? -25.099 0.443 1.412 1.00 0.00 2 THR A N 12
ATOM 6181 C CA . THR A 1 2 ? -24.842 0.248 -0.010 1.00 0.00 2 THR A CA 12
ATOM 6182 C C . THR A 1 2 ? -23.459 -0.346 -0.247 1.00 0.00 2 THR A C 12
ATOM 6183 O O . THR A 1 2 ? -22.464 0.133 0.297 1.00 0.00 2 THR A O 12
ATOM 6194 N N . PHE A 1 3 ? -23.408 -1.395 -1.061 1.00 0.00 3 PHE A N 12
ATOM 6195 C CA . PHE A 1 3 ? -22.150 -2.057 -1.376 1.00 0.00 3 PHE A CA 12
ATOM 6196 C C . PHE A 1 3 ? -21.218 -1.114 -2.129 1.00 0.00 3 PHE A C 12
ATOM 6197 O O . PHE A 1 3 ? -19.999 -1.171 -1.967 1.00 0.00 3 PHE A O 12
ATOM 6214 N N . ALA A 1 4 ? -21.800 -0.248 -2.955 1.00 0.00 4 ALA A N 12
ATOM 6215 C CA . ALA A 1 4 ? -21.020 0.711 -3.728 1.00 0.00 4 ALA A CA 12
ATOM 6216 C C . ALA A 1 4 ? -20.409 1.770 -2.819 1.00 0.00 4 ALA A C 12
ATOM 6217 O O . ALA A 1 4 ? -19.245 2.139 -2.974 1.00 0.00 4 ALA A O 12
ATOM 6224 N N . GLU A 1 5 ? -21.203 2.256 -1.869 1.00 0.00 5 GLU A N 12
ATOM 6225 C CA . GLU A 1 5 ? -20.735 3.266 -0.929 1.00 0.00 5 GLU A CA 12
ATOM 6226 C C . GLU A 1 5 ? -19.651 2.690 -0.028 1.00 0.00 5 GLU A C 12
ATOM 6227 O O . GLU A 1 5 ? -18.764 3.408 0.434 1.00 0.00 5 GLU A O 12
ATOM 6239 N N . LEU A 1 6 ? -19.732 1.386 0.219 1.00 0.00 6 LEU A N 12
ATOM 6240 C CA . LEU A 1 6 ? -18.754 0.704 1.056 1.00 0.00 6 LEU A CA 12
ATOM 6241 C C . LEU A 1 6 ? -17.616 0.169 0.199 1.00 0.00 6 LEU A C 12
ATOM 6242 O O . LEU A 1 6 ? -16.565 -0.208 0.709 1.00 0.00 6 LEU A O 12
ATOM 6258 N N . GLY A 1 7 ? -17.833 0.154 -1.111 1.00 0.00 7 GLY A N 12
ATOM 6259 C CA . GLY A 1 7 ? -16.821 -0.340 -2.025 1.00 0.00 7 GLY A CA 12
ATOM 6260 C C . GLY A 1 7 ? -15.590 0.539 -2.065 1.00 0.00 7 GLY A C 12
ATOM 6261 O O . GLY A 1 7 ? -14.469 0.049 -1.953 1.00 0.00 7 GLY A O 12
ATOM 6265 N N . MET A 1 8 ? -15.798 1.841 -2.221 1.00 0.00 8 MET A N 12
ATOM 6266 C CA . MET A 1 8 ? -14.694 2.791 -2.283 1.00 0.00 8 MET A CA 12
ATOM 6267 C C . MET A 1 8 ? -14.007 2.926 -0.928 1.00 0.00 8 MET A C 12
ATOM 6268 O O . MET A 1 8 ? -12.780 2.973 -0.848 1.00 0.00 8 MET A O 12
ATOM 6282 N N . ALA A 1 9 ? -14.802 2.991 0.134 1.00 0.00 9 ALA A N 12
ATOM 6283 C CA . ALA A 1 9 ? -14.264 3.121 1.484 1.00 0.00 9 ALA A CA 12
ATOM 6284 C C . ALA A 1 9 ? -13.455 1.888 1.874 1.00 0.00 9 ALA A C 12
ATOM 6285 O O . ALA A 1 9 ? -12.358 2.000 2.423 1.00 0.00 9 ALA A O 12
ATOM 6292 N N . PHE A 1 10 ? -14.004 0.712 1.587 1.00 0.00 10 PHE A N 12
ATOM 6293 C CA . PHE A 1 10 ? -13.338 -0.548 1.907 1.00 0.00 10 PHE A CA 12
ATOM 6294 C C . PHE A 1 10 ? -12.101 -0.757 1.036 1.00 0.00 10 PHE A C 12
ATOM 6295 O O . PHE A 1 10 ? -11.051 -1.167 1.530 1.00 0.00 10 PHE A O 12
ATOM 6312 N N . TRP A 1 11 ? -12.226 -0.481 -0.259 1.00 0.00 11 TRP A N 12
ATOM 6313 C CA . TRP A 1 11 ? -11.105 -0.646 -1.179 1.00 0.00 11 TRP A CA 12
ATOM 6314 C C . TRP A 1 11 ? -9.962 0.299 -0.830 1.00 0.00 11 TRP A C 12
ATOM 6315 O O . TRP A 1 11 ? -8.796 -0.088 -0.860 1.00 0.00 11 TRP A O 12
ATOM 6336 N N . HIS A 1 12 ? -10.303 1.540 -0.503 1.00 0.00 12 HIS A N 12
ATOM 6337 C CA . HIS A 1 12 ? -9.300 2.536 -0.141 1.00 0.00 12 HIS A CA 12
ATOM 6338 C C . HIS A 1 12 ? -8.643 2.188 1.190 1.00 0.00 12 HIS A C 12
ATOM 6339 O O . HIS A 1 12 ? -7.432 2.342 1.354 1.00 0.00 12 HIS A O 12
ATOM 6353 N N . ASP A 1 13 ? -9.449 1.720 2.138 1.00 0.00 13 ASP A N 12
ATOM 6354 C CA . ASP A 1 13 ? -8.948 1.355 3.458 1.00 0.00 13 ASP A CA 12
ATOM 6355 C C . ASP A 1 13 ? -7.997 0.166 3.372 1.00 0.00 13 ASP A C 12
ATOM 6356 O O . ASP A 1 13 ? -6.954 0.153 4.023 1.00 0.00 13 ASP A O 12
ATOM 6365 N N . LEU A 1 14 ? -8.364 -0.833 2.574 1.00 0.00 14 LEU A N 12
ATOM 6366 C CA . LEU A 1 14 ? -7.529 -2.017 2.407 1.00 0.00 14 LEU A CA 12
ATOM 6367 C C . LEU A 1 14 ? -6.309 -1.696 1.556 1.00 0.00 14 LEU A C 12
ATOM 6368 O O . LEU A 1 14 ? -5.251 -2.295 1.724 1.00 0.00 14 LEU A O 12
ATOM 6384 N N . ALA A 1 15 ? -6.469 -0.747 0.641 1.00 0.00 15 ALA A N 12
ATOM 6385 C CA . ALA A 1 15 ? -5.384 -0.346 -0.247 1.00 0.00 15 ALA A CA 12
ATOM 6386 C C . ALA A 1 15 ? -4.290 0.403 0.505 1.00 0.00 15 ALA A C 12
ATOM 6387 O O . ALA A 1 15 ? -3.113 0.281 0.176 1.00 0.00 15 ALA A O 12
ATOM 6394 N N . ALA A 1 16 ? -4.684 1.184 1.508 1.00 0.00 16 ALA A N 12
ATOM 6395 C CA . ALA A 1 16 ? -3.730 1.962 2.295 1.00 0.00 16 ALA A CA 12
ATOM 6396 C C . ALA A 1 16 ? -2.537 1.110 2.756 1.00 0.00 16 ALA A C 12
ATOM 6397 O O . ALA A 1 16 ? -1.389 1.462 2.483 1.00 0.00 16 ALA A O 12
ATOM 6404 N N . PRO A 1 17 ? -2.778 -0.020 3.459 1.00 0.00 17 PRO A N 12
ATOM 6405 C CA . PRO A 1 17 ? -1.695 -0.895 3.928 1.00 0.00 17 PRO A CA 12
ATOM 6406 C C . PRO A 1 17 ? -1.038 -1.672 2.790 1.00 0.00 17 PRO A C 12
ATOM 6407 O O . PRO A 1 17 ? 0.126 -2.062 2.884 1.00 0.00 17 PRO A O 12
ATOM 6418 N N . VAL A 1 18 ? -1.792 -1.895 1.715 1.00 0.00 18 VAL A N 12
ATOM 6419 C CA . VAL A 1 18 ? -1.279 -2.624 0.560 1.00 0.00 18 VAL A CA 12
ATOM 6420 C C . VAL A 1 18 ? -0.211 -1.807 -0.160 1.00 0.00 18 VAL A C 12
ATOM 6421 O O . VAL A 1 18 ? 0.856 -2.318 -0.502 1.00 0.00 18 VAL A O 12
ATOM 6434 N N . ILE A 1 19 ? -0.514 -0.535 -0.384 1.00 0.00 19 ILE A N 12
ATOM 6435 C CA . ILE A 1 19 ? 0.404 0.373 -1.057 1.00 0.00 19 ILE A CA 12
ATOM 6436 C C . ILE A 1 19 ? 1.600 0.693 -0.168 1.00 0.00 19 ILE A C 12
ATOM 6437 O O . ILE A 1 19 ? 2.739 0.742 -0.635 1.00 0.00 19 ILE A O 12
ATOM 6453 N N . ALA A 1 20 ? 1.333 0.914 1.116 1.00 0.00 20 ALA A N 12
ATOM 6454 C CA . ALA A 1 20 ? 2.386 1.226 2.073 1.00 0.00 20 ALA A CA 12
ATOM 6455 C C . ALA A 1 20 ? 3.330 0.042 2.244 1.00 0.00 20 ALA A C 12
ATOM 6456 O O . ALA A 1 20 ? 4.535 0.217 2.426 1.00 0.00 20 ALA A O 12
ATOM 6463 N N . GLY A 1 21 ? 2.773 -1.165 2.183 1.00 0.00 21 GLY A N 12
ATOM 6464 C CA . GLY A 1 21 ? 3.581 -2.362 2.322 1.00 0.00 21 GLY A CA 12
ATOM 6465 C C . GLY A 1 21 ? 4.573 -2.509 1.186 1.00 0.00 21 GLY A C 12
ATOM 6466 O O . GLY A 1 21 ? 5.742 -2.830 1.407 1.00 0.00 21 GLY A O 12
ATOM 6470 N N . ILE A 1 22 ? 4.101 -2.273 -0.034 1.00 0.00 22 ILE A N 12
ATOM 6471 C CA . ILE A 1 22 ? 4.947 -2.365 -1.216 1.00 0.00 22 ILE A CA 12
ATOM 6472 C C . ILE A 1 22 ? 5.994 -1.256 -1.209 1.00 0.00 22 ILE A C 12
ATOM 6473 O O . ILE A 1 22 ? 7.132 -1.457 -1.633 1.00 0.00 22 ILE A O 12
ATOM 6489 N N . LEU A 1 23 ? 5.596 -0.084 -0.723 1.00 0.00 23 LEU A N 12
ATOM 6490 C CA . LEU A 1 23 ? 6.493 1.062 -0.651 1.00 0.00 23 LEU A CA 12
ATOM 6491 C C . LEU A 1 23 ? 7.639 0.786 0.316 1.00 0.00 23 LEU A C 12
ATOM 6492 O O . LEU A 1 23 ? 8.774 1.205 0.087 1.00 0.00 23 LEU A O 12
ATOM 6508 N N . ALA A 1 24 ? 7.333 0.075 1.396 1.00 0.00 24 ALA A N 12
ATOM 6509 C CA . ALA A 1 24 ? 8.334 -0.262 2.399 1.00 0.00 24 ALA A CA 12
ATOM 6510 C C . ALA A 1 24 ? 9.406 -1.175 1.815 1.00 0.00 24 ALA A C 12
ATOM 6511 O O . ALA A 1 24 ? 10.590 -1.032 2.120 1.00 0.00 24 ALA A O 12
ATOM 6518 N N . SER A 1 25 ? 8.983 -2.110 0.969 1.00 0.00 25 SER A N 12
ATOM 6519 C CA . SER A 1 25 ? 9.906 -3.048 0.340 1.00 0.00 25 SER A CA 12
ATOM 6520 C C . SER A 1 25 ? 10.872 -2.323 -0.590 1.00 0.00 25 SER A C 12
ATOM 6521 O O . SER A 1 25 ? 12.054 -2.658 -0.652 1.00 0.00 25 SER A O 12
ATOM 6529 N N . MET A 1 26 ? 10.364 -1.330 -1.313 1.00 0.00 26 MET A N 12
ATOM 6530 C CA . MET A 1 26 ? 11.191 -0.565 -2.240 1.00 0.00 26 MET A CA 12
ATOM 6531 C C . MET A 1 26 ? 12.236 0.250 -1.488 1.00 0.00 26 MET A C 12
ATOM 6532 O O . MET A 1 26 ? 13.364 0.411 -1.954 1.00 0.00 26 MET A O 12
ATOM 6546 N N . ILE A 1 27 ? 11.855 0.763 -0.322 1.00 0.00 27 ILE A N 12
ATOM 6547 C CA . ILE A 1 27 ? 12.764 1.556 0.495 1.00 0.00 27 ILE A CA 12
ATOM 6548 C C . ILE A 1 27 ? 13.891 0.690 1.048 1.00 0.00 27 ILE A C 12
ATOM 6549 O O . ILE A 1 27 ? 15.058 1.078 1.015 1.00 0.00 27 ILE A O 12
ATOM 6565 N N . VAL A 1 28 ? 13.534 -0.487 1.555 1.00 0.00 28 VAL A N 12
ATOM 6566 C CA . VAL A 1 28 ? 14.519 -1.407 2.111 1.00 0.00 28 VAL A CA 12
ATOM 6567 C C . VAL A 1 28 ? 15.466 -1.914 1.028 1.00 0.00 28 VAL A C 12
ATOM 6568 O O . VAL A 1 28 ? 16.683 -1.930 1.213 1.00 0.00 28 VAL A O 12
ATOM 6581 N N . ASN A 1 29 ? 14.898 -2.327 -0.101 1.00 0.00 29 ASN A N 12
ATOM 6582 C CA . ASN A 1 29 ? 15.687 -2.836 -1.218 1.00 0.00 29 ASN A CA 12
ATOM 6583 C C . ASN A 1 29 ? 16.704 -1.798 -1.681 1.00 0.00 29 ASN A C 12
ATOM 6584 O O . ASN A 1 29 ? 17.830 -2.137 -2.045 1.00 0.00 29 ASN A O 12
ATOM 6595 N N . TRP A 1 30 ? 16.297 -0.534 -1.664 1.00 0.00 30 TRP A N 12
ATOM 6596 C CA . TRP A 1 30 ? 17.172 0.558 -2.071 1.00 0.00 30 TRP A CA 12
ATOM 6597 C C . TRP A 1 30 ? 18.314 0.729 -1.074 1.00 0.00 30 TRP A C 12
ATOM 6598 O O . TRP A 1 30 ? 19.476 0.851 -1.460 1.00 0.00 30 TRP A O 12
ATOM 6619 N N . LEU A 1 31 ? 17.972 0.738 0.210 1.00 0.00 31 LEU A N 12
ATOM 6620 C CA . LEU A 1 31 ? 18.967 0.891 1.263 1.00 0.00 31 LEU A CA 12
ATOM 6621 C C . LEU A 1 31 ? 19.951 -0.274 1.264 1.00 0.00 31 LEU A C 12
ATOM 6622 O O . LEU A 1 31 ? 21.112 -0.117 1.640 1.00 0.00 31 LEU A O 12
ATOM 6638 N N . ASN A 1 32 ? 19.480 -1.443 0.838 1.00 0.00 32 ASN A N 12
ATOM 6639 C CA . ASN A 1 32 ? 20.321 -2.635 0.790 1.00 0.00 32 ASN A CA 12
ATOM 6640 C C . ASN A 1 32 ? 21.354 -2.526 -0.326 1.00 0.00 32 ASN A C 12
ATOM 6641 O O . ASN A 1 32 ? 22.329 -3.277 -0.359 1.00 0.00 32 ASN A O 12
ATOM 6652 N N . LYS A 1 33 ? 21.131 -1.587 -1.240 1.00 0.00 33 LYS A N 12
ATOM 6653 C CA . LYS A 1 33 ? 22.040 -1.376 -2.361 1.00 0.00 33 LYS A CA 12
ATOM 6654 C C . LYS A 1 33 ? 23.137 -0.382 -1.990 1.00 0.00 33 LYS A C 12
ATOM 6655 O O . LYS A 1 33 ? 24.305 -0.579 -2.329 1.00 0.00 33 LYS A O 12
ATOM 6674 N N . ARG A 1 34 ? 22.756 0.686 -1.295 1.00 0.00 34 ARG A N 12
ATOM 6675 C CA . ARG A 1 34 ? 23.711 1.707 -0.880 1.00 0.00 34 ARG A CA 12
ATOM 6676 C C . ARG A 1 34 ? 24.391 1.316 0.430 1.00 0.00 34 ARG A C 12
ATOM 6677 O O . ARG A 1 34 ? 24.743 2.175 1.239 1.00 0.00 34 ARG A O 12
ATOM 6698 N N . LYS A 1 35 ? 24.577 0.014 0.626 1.00 0.00 35 LYS A N 12
ATOM 6699 C CA . LYS A 1 35 ? 25.216 -0.499 1.833 1.00 0.00 35 LYS A CA 12
ATOM 6700 C C . LYS A 1 35 ? 26.643 0.030 1.967 1.00 0.00 35 LYS A C 12
ATOM 6701 O O . LYS A 1 35 ? 27.564 -0.584 1.388 1.00 0.00 35 LYS A O 12
ATOM 6721 N N . MET A 1 1 ? 27.527 -0.604 -3.148 1.00 0.00 1 MET A N 13
ATOM 6722 C CA . MET A 1 1 ? 26.167 -0.047 -2.932 1.00 0.00 1 MET A CA 13
ATOM 6723 C C . MET A 1 1 ? 25.835 0.021 -1.447 1.00 0.00 1 MET A C 13
ATOM 6724 O O . MET A 1 1 ? 26.270 -0.821 -0.661 1.00 0.00 1 MET A O 13
ATOM 6740 N N . THR A 1 2 ? 25.058 1.030 -1.076 1.00 0.00 2 THR A N 13
ATOM 6741 C CA . THR A 1 2 ? 24.659 1.224 0.312 1.00 0.00 2 THR A CA 13
ATOM 6742 C C . THR A 1 2 ? 23.302 0.592 0.591 1.00 0.00 2 THR A C 13
ATOM 6743 O O . THR A 1 2 ? 22.306 0.930 -0.049 1.00 0.00 2 THR A O 13
ATOM 6754 N N . PHE A 1 3 ? 23.272 -0.329 1.548 1.00 0.00 3 PHE A N 13
ATOM 6755 C CA . PHE A 1 3 ? 22.035 -1.006 1.915 1.00 0.00 3 PHE A CA 13
ATOM 6756 C C . PHE A 1 3 ? 21.012 -0.005 2.438 1.00 0.00 3 PHE A C 13
ATOM 6757 O O . PHE A 1 3 ? 19.809 -0.177 2.250 1.00 0.00 3 PHE A O 13
ATOM 6774 N N . ALA A 1 4 ? 21.501 1.038 3.102 1.00 0.00 4 ALA A N 13
ATOM 6775 C CA . ALA A 1 4 ? 20.630 2.071 3.651 1.00 0.00 4 ALA A CA 13
ATOM 6776 C C . ALA A 1 4 ? 20.001 2.903 2.538 1.00 0.00 4 ALA A C 13
ATOM 6777 O O . ALA A 1 4 ? 18.811 3.215 2.583 1.00 0.00 4 ALA A O 13
ATOM 6784 N N . GLU A 1 5 ? 20.805 3.256 1.538 1.00 0.00 5 GLU A N 13
ATOM 6785 C CA . GLU A 1 5 ? 20.318 4.049 0.414 1.00 0.00 5 GLU A CA 13
ATOM 6786 C C . GLU A 1 5 ? 19.328 3.246 -0.419 1.00 0.00 5 GLU A C 13
ATOM 6787 O O . GLU A 1 5 ? 18.428 3.807 -1.045 1.00 0.00 5 GLU A O 13
ATOM 6799 N N . LEU A 1 6 ? 19.501 1.928 -0.423 1.00 0.00 6 LEU A N 13
ATOM 6800 C CA . LEU A 1 6 ? 18.614 1.046 -1.171 1.00 0.00 6 LEU A CA 13
ATOM 6801 C C . LEU A 1 6 ? 17.488 0.551 -0.272 1.00 0.00 6 LEU A C 13
ATOM 6802 O O . LEU A 1 6 ? 16.493 0.010 -0.747 1.00 0.00 6 LEU A O 13
ATOM 6818 N N . GLY A 1 7 ? 17.649 0.760 1.031 1.00 0.00 7 GLY A N 13
ATOM 6819 C CA . GLY A 1 7 ? 16.643 0.323 1.982 1.00 0.00 7 GLY A CA 13
ATOM 6820 C C . GLY A 1 7 ? 15.351 1.108 1.875 1.00 0.00 7 GLY A C 13
ATOM 6821 O O . GLY A 1 7 ? 14.268 0.526 1.860 1.00 0.00 7 GLY A O 13
ATOM 6825 N N . MET A 1 8 ? 15.464 2.429 1.801 1.00 0.00 8 MET A N 13
ATOM 6826 C CA . MET A 1 8 ? 14.290 3.291 1.704 1.00 0.00 8 MET A CA 13
ATOM 6827 C C . MET A 1 8 ? 13.609 3.152 0.347 1.00 0.00 8 MET A C 13
ATOM 6828 O O . MET A 1 8 ? 12.386 3.063 0.267 1.00 0.00 8 MET A O 13
ATOM 6842 N N . ALA A 1 9 ? 14.404 3.139 -0.717 1.00 0.00 9 ALA A N 13
ATOM 6843 C CA . ALA A 1 9 ? 13.867 3.009 -2.067 1.00 0.00 9 ALA A CA 13
ATOM 6844 C C . ALA A 1 9 ? 13.161 1.670 -2.249 1.00 0.00 9 ALA A C 13
ATOM 6845 O O . ALA A 1 9 ? 12.078 1.601 -2.828 1.00 0.00 9 ALA A O 13
ATOM 6852 N N . PHE A 1 10 ? 13.786 0.609 -1.751 1.00 0.00 10 PHE A N 13
ATOM 6853 C CA . PHE A 1 10 ? 13.226 -0.734 -1.856 1.00 0.00 10 PHE A CA 13
ATOM 6854 C C . PHE A 1 10 ? 11.984 -0.887 -0.980 1.00 0.00 10 PHE A C 13
ATOM 6855 O O . PHE A 1 10 ? 10.969 -1.423 -1.423 1.00 0.00 10 PHE A O 13
ATOM 6872 N N . TRP A 1 11 ? 12.069 -0.421 0.263 1.00 0.00 11 TRP A N 13
ATOM 6873 C CA . TRP A 1 11 ? 10.943 -0.515 1.187 1.00 0.00 11 TRP A CA 13
ATOM 6874 C C . TRP A 1 11 ? 9.748 0.287 0.684 1.00 0.00 11 TRP A C 13
ATOM 6875 O O . TRP A 1 11 ? 8.610 -0.171 0.754 1.00 0.00 11 TRP A O 13
ATOM 6896 N N . HIS A 1 12 ? 10.013 1.487 0.182 1.00 0.00 12 HIS A N 13
ATOM 6897 C CA . HIS A 1 12 ? 8.956 2.347 -0.337 1.00 0.00 12 HIS A CA 13
ATOM 6898 C C . HIS A 1 12 ? 8.354 1.765 -1.613 1.00 0.00 12 HIS A C 13
ATOM 6899 O O . HIS A 1 12 ? 7.141 1.816 -1.816 1.00 0.00 12 HIS A O 13
ATOM 6913 N N . ASP A 1 13 ? 9.210 1.214 -2.471 1.00 0.00 13 ASP A N 13
ATOM 6914 C CA . ASP A 1 13 ? 8.759 0.629 -3.729 1.00 0.00 13 ASP A CA 13
ATOM 6915 C C . ASP A 1 13 ? 7.892 -0.602 -3.487 1.00 0.00 13 ASP A C 13
ATOM 6916 O O . ASP A 1 13 ? 6.868 -0.783 -4.143 1.00 0.00 13 ASP A O 13
ATOM 6925 N N . LEU A 1 14 ? 8.309 -1.450 -2.548 1.00 0.00 14 LEU A N 13
ATOM 6926 C CA . LEU A 1 14 ? 7.556 -2.660 -2.228 1.00 0.00 14 LEU A CA 13
ATOM 6927 C C . LEU A 1 14 ? 6.291 -2.318 -1.454 1.00 0.00 14 LEU A C 13
ATOM 6928 O O . LEU A 1 14 ? 5.285 -3.016 -1.554 1.00 0.00 14 LEU A O 13
ATOM 6944 N N . ALA A 1 15 ? 6.354 -1.242 -0.680 1.00 0.00 15 ALA A N 13
ATOM 6945 C CA . ALA A 1 15 ? 5.220 -0.805 0.124 1.00 0.00 15 ALA A CA 13
ATOM 6946 C C . ALA A 1 15 ? 4.097 -0.248 -0.744 1.00 0.00 15 ALA A C 13
ATOM 6947 O O . ALA A 1 15 ? 2.922 -0.414 -0.425 1.00 0.00 15 ALA A O 13
ATOM 6954 N N . ALA A 1 16 ? 4.462 0.419 -1.835 1.00 0.00 16 ALA A N 13
ATOM 6955 C CA . ALA A 1 16 ? 3.478 1.012 -2.738 1.00 0.00 16 ALA A CA 13
ATOM 6956 C C . ALA A 1 16 ? 2.363 0.020 -3.103 1.00 0.00 16 ALA A C 13
ATOM 6957 O O . ALA A 1 16 ? 1.184 0.321 -2.910 1.00 0.00 16 ALA A O 13
ATOM 6964 N N . PRO A 1 17 ? 2.706 -1.175 -3.635 1.00 0.00 17 PRO A N 13
ATOM 6965 C CA . PRO A 1 17 ? 1.704 -2.185 -4.005 1.00 0.00 17 PRO A CA 13
ATOM 6966 C C . PRO A 1 17 ? 1.071 -2.853 -2.788 1.00 0.00 17 PRO A C 13
ATOM 6967 O O . PRO A 1 17 ? -0.066 -3.322 -2.847 1.00 0.00 17 PRO A O 13
ATOM 6978 N N . VAL A 1 18 ? 1.813 -2.895 -1.685 1.00 0.00 18 VAL A N 13
ATOM 6979 C CA . VAL A 1 18 ? 1.325 -3.509 -0.454 1.00 0.00 18 VAL A CA 13
ATOM 6980 C C . VAL A 1 18 ? 0.174 -2.702 0.137 1.00 0.00 18 VAL A C 13
ATOM 6981 O O . VAL A 1 18 ? -0.870 -3.251 0.492 1.00 0.00 18 VAL A O 13
ATOM 6994 N N . ILE A 1 19 ? 0.378 -1.395 0.239 1.00 0.00 19 ILE A N 13
ATOM 6995 C CA . ILE A 1 19 ? -0.627 -0.495 0.785 1.00 0.00 19 ILE A CA 13
ATOM 6996 C C . ILE A 1 19 ? -1.813 -0.355 -0.163 1.00 0.00 19 ILE A C 13
ATOM 6997 O O . ILE A 1 19 ? -2.959 -0.261 0.271 1.00 0.00 19 ILE A O 13
ATOM 7013 N N . ALA A 1 20 ? -1.525 -0.342 -1.461 1.00 0.00 20 ALA A N 13
ATOM 7014 C CA . ALA A 1 20 ? -2.563 -0.207 -2.476 1.00 0.00 20 ALA A CA 13
ATOM 7015 C C . ALA A 1 20 ? -3.496 -1.414 -2.484 1.00 0.00 20 ALA A C 13
ATOM 7016 O O . ALA A 1 20 ? -4.698 -1.277 -2.714 1.00 0.00 20 ALA A O 13
ATOM 7023 N N . GLY A 1 21 ? -2.936 -2.595 -2.236 1.00 0.00 21 GLY A N 13
ATOM 7024 C CA . GLY A 1 21 ? -3.740 -3.804 -2.224 1.00 0.00 21 GLY A CA 13
ATOM 7025 C C . GLY A 1 21 ? -4.693 -3.850 -1.046 1.00 0.00 21 GLY A C 13
ATOM 7026 O O . GLY A 1 21 ? -5.871 -4.169 -1.206 1.00 0.00 21 GLY A O 13
ATOM 7030 N N . ILE A 1 22 ? -4.183 -3.532 0.139 1.00 0.00 22 ILE A N 13
ATOM 7031 C CA . ILE A 1 22 ? -4.999 -3.528 1.347 1.00 0.00 22 ILE A CA 13
ATOM 7032 C C . ILE A 1 22 ? -6.016 -2.393 1.302 1.00 0.00 22 ILE A C 13
ATOM 7033 O O . ILE A 1 22 ? -7.148 -2.538 1.763 1.00 0.00 22 ILE A O 13
ATOM 7049 N N . LEU A 1 23 ? -5.598 -1.265 0.739 1.00 0.00 23 LEU A N 13
ATOM 7050 C CA . LEU A 1 23 ? -6.459 -0.096 0.623 1.00 0.00 23 LEU A CA 13
ATOM 7051 C C . LEU A 1 23 ? -7.640 -0.382 -0.299 1.00 0.00 23 LEU A C 13
ATOM 7052 O O . LEU A 1 23 ? -8.749 0.096 -0.068 1.00 0.00 23 LEU A O 13
ATOM 7068 N N . ALA A 1 24 ? -7.390 -1.165 -1.344 1.00 0.00 24 ALA A N 13
ATOM 7069 C CA . ALA A 1 24 ? -8.431 -1.521 -2.300 1.00 0.00 24 ALA A CA 13
ATOM 7070 C C . ALA A 1 24 ? -9.573 -2.257 -1.611 1.00 0.00 24 ALA A C 13
ATOM 7071 O O . ALA A 1 24 ? -10.745 -1.997 -1.882 1.00 0.00 24 ALA A O 13
ATOM 7078 N N . SER A 1 25 ? -9.222 -3.177 -0.719 1.00 0.00 25 SER A N 13
ATOM 7079 C CA . SER A 1 25 ? -10.218 -3.946 0.016 1.00 0.00 25 SER A CA 13
ATOM 7080 C C . SER A 1 25 ? -11.057 -3.027 0.896 1.00 0.00 25 SER A C 13
ATOM 7081 O O . SER A 1 25 ? -12.244 -3.271 1.114 1.00 0.00 25 SER A O 13
ATOM 7089 N N . MET A 1 26 ? -10.428 -1.969 1.400 1.00 0.00 26 MET A N 13
ATOM 7090 C CA . MET A 1 26 ? -11.112 -1.005 2.253 1.00 0.00 26 MET A CA 13
ATOM 7091 C C . MET A 1 26 ? -12.126 -0.198 1.451 1.00 0.00 26 MET A C 13
ATOM 7092 O O . MET A 1 26 ? -13.252 0.024 1.897 1.00 0.00 26 MET A O 13
ATOM 7106 N N . ILE A 1 27 ? -11.718 0.240 0.264 1.00 0.00 27 ILE A N 13
ATOM 7107 C CA . ILE A 1 27 ? -12.593 1.019 -0.603 1.00 0.00 27 ILE A CA 13
ATOM 7108 C C . ILE A 1 27 ? -13.816 0.206 -1.006 1.00 0.00 27 ILE A C 13
ATOM 7109 O O . ILE A 1 27 ? -14.932 0.723 -1.038 1.00 0.00 27 ILE A O 13
ATOM 7125 N N . VAL A 1 28 ? -13.600 -1.069 -1.318 1.00 0.00 28 VAL A N 13
ATOM 7126 C CA . VAL A 1 28 ? -14.694 -1.948 -1.713 1.00 0.00 28 VAL A CA 13
ATOM 7127 C C . VAL A 1 28 ? -15.652 -2.178 -0.549 1.00 0.00 28 VAL A C 13
ATOM 7128 O O . VAL A 1 28 ? -16.867 -2.057 -0.701 1.00 0.00 28 VAL A O 13
ATOM 7141 N N . ASN A 1 29 ? -15.096 -2.509 0.613 1.00 0.00 29 ASN A N 13
ATOM 7142 C CA . ASN A 1 29 ? -15.900 -2.754 1.807 1.00 0.00 29 ASN A CA 13
ATOM 7143 C C . ASN A 1 29 ? -16.745 -1.533 2.156 1.00 0.00 29 ASN A C 13
ATOM 7144 O O . ASN A 1 29 ? -17.888 -1.662 2.598 1.00 0.00 29 ASN A O 13
ATOM 7155 N N . TRP A 1 30 ? -16.175 -0.350 1.954 1.00 0.00 30 TRP A N 13
ATOM 7156 C CA . TRP A 1 30 ? -16.874 0.897 2.242 1.00 0.00 30 TRP A CA 13
ATOM 7157 C C . TRP A 1 30 ? -18.008 1.124 1.249 1.00 0.00 30 TRP A C 13
ATOM 7158 O O . TRP A 1 30 ? -19.138 1.420 1.637 1.00 0.00 30 TRP A O 13
ATOM 7179 N N . LEU A 1 31 ? -17.695 0.986 -0.033 1.00 0.00 31 LEU A N 13
ATOM 7180 C CA . LEU A 1 31 ? -18.682 1.179 -1.086 1.00 0.00 31 LEU A CA 13
ATOM 7181 C C . LEU A 1 31 ? -19.811 0.159 -0.981 1.00 0.00 31 LEU A C 13
ATOM 7182 O O . LEU A 1 31 ? -20.937 0.424 -1.398 1.00 0.00 31 LEU A O 13
ATOM 7198 N N . ASN A 1 32 ? -19.504 -1.010 -0.425 1.00 0.00 32 ASN A N 13
ATOM 7199 C CA . ASN A 1 32 ? -20.504 -2.060 -0.266 1.00 0.00 32 ASN A CA 13
ATOM 7200 C C . ASN A 1 32 ? -21.504 -1.694 0.826 1.00 0.00 32 ASN A C 13
ATOM 7201 O O . ASN A 1 32 ? -22.564 -2.308 0.943 1.00 0.00 32 ASN A O 13
ATOM 7212 N N . LYS A 1 33 ? -21.157 -0.686 1.623 1.00 0.00 33 LYS A N 13
ATOM 7213 C CA . LYS A 1 33 ? -22.022 -0.234 2.708 1.00 0.00 33 LYS A CA 13
ATOM 7214 C C . LYS A 1 33 ? -22.976 0.857 2.231 1.00 0.00 33 LYS A C 13
ATOM 7215 O O . LYS A 1 33 ? -24.181 0.791 2.477 1.00 0.00 33 LYS A O 13
ATOM 7234 N N . ARG A 1 34 ? -22.431 1.860 1.548 1.00 0.00 34 ARG A N 13
ATOM 7235 C CA . ARG A 1 34 ? -23.238 2.966 1.044 1.00 0.00 34 ARG A CA 13
ATOM 7236 C C . ARG A 1 34 ? -24.038 2.543 -0.184 1.00 0.00 34 ARG A C 13
ATOM 7237 O O . ARG A 1 34 ? -25.217 2.874 -0.310 1.00 0.00 34 ARG A O 13
ATOM 7258 N N . LYS A 1 35 ? -23.387 1.810 -1.084 1.00 0.00 35 LYS A N 13
ATOM 7259 C CA . LYS A 1 35 ? -24.032 1.333 -2.302 1.00 0.00 35 LYS A CA 13
ATOM 7260 C C . LYS A 1 35 ? -24.641 2.489 -3.091 1.00 0.00 35 LYS A C 13
ATOM 7261 O O . LYS A 1 35 ? -25.841 2.775 -2.894 1.00 0.00 35 LYS A O 13
ATOM 7281 N N . MET A 1 1 ? 27.405 0.565 4.084 1.00 0.00 1 MET A N 14
ATOM 7282 C CA . MET A 1 1 ? 26.432 -0.374 3.469 1.00 0.00 1 MET A CA 14
ATOM 7283 C C . MET A 1 1 ? 26.206 -0.039 1.998 1.00 0.00 1 MET A C 14
ATOM 7284 O O . MET A 1 1 ? 26.846 0.859 1.450 1.00 0.00 1 MET A O 14
ATOM 7300 N N . THR A 1 2 ? 25.293 -0.769 1.365 1.00 0.00 2 THR A N 14
ATOM 7301 C CA . THR A 1 2 ? 24.980 -0.556 -0.042 1.00 0.00 2 THR A CA 14
ATOM 7302 C C . THR A 1 2 ? 23.607 0.076 -0.217 1.00 0.00 2 THR A C 14
ATOM 7303 O O . THR A 1 2 ? 22.635 -0.341 0.413 1.00 0.00 2 THR A O 14
ATOM 7314 N N . PHE A 1 3 ? 23.536 1.089 -1.074 1.00 0.00 3 PHE A N 14
ATOM 7315 C CA . PHE A 1 3 ? 22.283 1.774 -1.343 1.00 0.00 3 PHE A CA 14
ATOM 7316 C C . PHE A 1 3 ? 21.284 0.823 -1.994 1.00 0.00 3 PHE A C 14
ATOM 7317 O O . PHE A 1 3 ? 20.078 0.924 -1.769 1.00 0.00 3 PHE A O 14
ATOM 7334 N N . ALA A 1 4 ? 21.797 -0.099 -2.804 1.00 0.00 4 ALA A N 14
ATOM 7335 C CA . ALA A 1 4 ? 20.953 -1.075 -3.481 1.00 0.00 4 ALA A CA 14
ATOM 7336 C C . ALA A 1 4 ? 20.332 -2.035 -2.475 1.00 0.00 4 ALA A C 14
ATOM 7337 O O . ALA A 1 4 ? 19.153 -2.374 -2.570 1.00 0.00 4 ALA A O 14
ATOM 7344 N N . GLU A 1 5 ? 21.139 -2.470 -1.511 1.00 0.00 5 GLU A N 14
ATOM 7345 C CA . GLU A 1 5 ? 20.672 -3.384 -0.477 1.00 0.00 5 GLU A CA 14
ATOM 7346 C C . GLU A 1 5 ? 19.582 -2.727 0.360 1.00 0.00 5 GLU A C 14
ATOM 7347 O O . GLU A 1 5 ? 18.625 -3.381 0.775 1.00 0.00 5 GLU A O 14
ATOM 7359 N N . LEU A 1 6 ? 19.734 -1.428 0.603 1.00 0.00 6 LEU A N 14
ATOM 7360 C CA . LEU A 1 6 ? 18.757 -0.681 1.384 1.00 0.00 6 LEU A CA 14
ATOM 7361 C C . LEU A 1 6 ? 17.613 -0.219 0.492 1.00 0.00 6 LEU A C 14
ATOM 7362 O O . LEU A 1 6 ? 16.562 0.192 0.976 1.00 0.00 6 LEU A O 14
ATOM 7378 N N . GLY A 1 7 ? 17.823 -0.311 -0.817 1.00 0.00 7 GLY A N 14
ATOM 7379 C CA . GLY A 1 7 ? 16.808 0.107 -1.765 1.00 0.00 7 GLY A CA 14
ATOM 7380 C C . GLY A 1 7 ? 15.582 -0.783 -1.747 1.00 0.00 7 GLY A C 14
ATOM 7381 O O . GLY A 1 7 ? 14.455 -0.292 -1.707 1.00 0.00 7 GLY A O 14
ATOM 7385 N N . MET A 1 8 ? 15.799 -2.093 -1.773 1.00 0.00 8 MET A N 14
ATOM 7386 C CA . MET A 1 8 ? 14.698 -3.051 -1.770 1.00 0.00 8 MET A CA 14
ATOM 7387 C C . MET A 1 8 ? 13.948 -3.032 -0.442 1.00 0.00 8 MET A C 14
ATOM 7388 O O . MET A 1 8 ? 12.721 -2.971 -0.418 1.00 0.00 8 MET A O 14
ATOM 7402 N N . ALA A 1 9 ? 14.689 -3.087 0.659 1.00 0.00 9 ALA A N 14
ATOM 7403 C CA . ALA A 1 9 ? 14.085 -3.073 1.987 1.00 0.00 9 ALA A CA 14
ATOM 7404 C C . ALA A 1 9 ? 13.278 -1.797 2.209 1.00 0.00 9 ALA A C 14
ATOM 7405 O O . ALA A 1 9 ? 12.168 -1.835 2.740 1.00 0.00 9 ALA A O 14
ATOM 7412 N N . PHE A 1 10 ? 13.847 -0.669 1.795 1.00 0.00 10 PHE A N 14
ATOM 7413 C CA . PHE A 1 10 ? 13.194 0.627 1.944 1.00 0.00 10 PHE A CA 14
ATOM 7414 C C . PHE A 1 10 ? 11.976 0.744 1.029 1.00 0.00 10 PHE A C 14
ATOM 7415 O O . PHE A 1 10 ? 10.915 1.194 1.457 1.00 0.00 10 PHE A O 14
ATOM 7432 N N . TRP A 1 11 ? 12.132 0.341 -0.229 1.00 0.00 11 TRP A N 14
ATOM 7433 C CA . TRP A 1 11 ? 11.034 0.406 -1.188 1.00 0.00 11 TRP A CA 14
ATOM 7434 C C . TRP A 1 11 ? 9.879 -0.489 -0.756 1.00 0.00 11 TRP A C 14
ATOM 7435 O O . TRP A 1 11 ? 8.715 -0.113 -0.876 1.00 0.00 11 TRP A O 14
ATOM 7456 N N . HIS A 1 12 ? 10.209 -1.672 -0.253 1.00 0.00 12 HIS A N 14
ATOM 7457 C CA . HIS A 1 12 ? 9.197 -2.617 0.200 1.00 0.00 12 HIS A CA 14
ATOM 7458 C C . HIS A 1 12 ? 8.485 -2.094 1.444 1.00 0.00 12 HIS A C 14
ATOM 7459 O O . HIS A 1 12 ? 7.270 -2.237 1.581 1.00 0.00 12 HIS A O 14
ATOM 7473 N N . ASP A 1 13 ? 9.250 -1.487 2.347 1.00 0.00 13 ASP A N 14
ATOM 7474 C CA . ASP A 1 13 ? 8.695 -0.949 3.583 1.00 0.00 13 ASP A CA 14
ATOM 7475 C C . ASP A 1 13 ? 7.779 0.241 3.311 1.00 0.00 13 ASP A C 14
ATOM 7476 O O . ASP A 1 13 ? 6.713 0.355 3.912 1.00 0.00 13 ASP A O 14
ATOM 7485 N N . LEU A 1 14 ? 8.196 1.128 2.410 1.00 0.00 14 LEU A N 14
ATOM 7486 C CA . LEU A 1 14 ? 7.391 2.298 2.073 1.00 0.00 14 LEU A CA 14
ATOM 7487 C C . LEU A 1 14 ? 6.187 1.894 1.237 1.00 0.00 14 LEU A C 14
ATOM 7488 O O . LEU A 1 14 ? 5.138 2.531 1.295 1.00 0.00 14 LEU A O 14
ATOM 7504 N N . ALA A 1 15 ? 6.348 0.832 0.456 1.00 0.00 15 ALA A N 14
ATOM 7505 C CA . ALA A 1 15 ? 5.276 0.339 -0.398 1.00 0.00 15 ALA A CA 14
ATOM 7506 C C . ALA A 1 15 ? 4.151 -0.282 0.423 1.00 0.00 15 ALA A C 14
ATOM 7507 O O . ALA A 1 15 ? 2.983 -0.185 0.055 1.00 0.00 15 ALA A O 14
ATOM 7514 N N . ALA A 1 16 ? 4.511 -0.927 1.530 1.00 0.00 16 ALA A N 14
ATOM 7515 C CA . ALA A 1 16 ? 3.529 -1.576 2.396 1.00 0.00 16 ALA A CA 14
ATOM 7516 C C . ALA A 1 16 ? 2.344 -0.650 2.709 1.00 0.00 16 ALA A C 14
ATOM 7517 O O . ALA A 1 16 ? 1.196 -1.015 2.456 1.00 0.00 16 ALA A O 14
ATOM 7524 N N . PRO A 1 17 ? 2.590 0.560 3.262 1.00 0.00 17 PRO A N 14
ATOM 7525 C CA . PRO A 1 17 ? 1.514 1.507 3.583 1.00 0.00 17 PRO A CA 14
ATOM 7526 C C . PRO A 1 17 ? 0.892 2.131 2.336 1.00 0.00 17 PRO A C 14
ATOM 7527 O O . PRO A 1 17 ? -0.265 2.551 2.354 1.00 0.00 17 PRO A O 14
ATOM 7538 N N . VAL A 1 18 ? 1.668 2.192 1.256 1.00 0.00 18 VAL A N 14
ATOM 7539 C CA . VAL A 1 18 ? 1.188 2.765 0.001 1.00 0.00 18 VAL A CA 14
ATOM 7540 C C . VAL A 1 18 ? 0.108 1.881 -0.614 1.00 0.00 18 VAL A C 14
ATOM 7541 O O . VAL A 1 18 ? -0.953 2.360 -1.014 1.00 0.00 18 VAL A O 14
ATOM 7554 N N . ILE A 1 19 ? 0.394 0.587 -0.683 1.00 0.00 19 ILE A N 14
ATOM 7555 C CA . ILE A 1 19 ? -0.535 -0.383 -1.243 1.00 0.00 19 ILE A CA 14
ATOM 7556 C C . ILE A 1 19 ? -1.739 -0.578 -0.328 1.00 0.00 19 ILE A C 14
ATOM 7557 O O . ILE A 1 19 ? -2.868 -0.730 -0.795 1.00 0.00 19 ILE A O 14
ATOM 7573 N N . ALA A 1 20 ? -1.489 -0.573 0.978 1.00 0.00 20 ALA A N 14
ATOM 7574 C CA . ALA A 1 20 ? -2.551 -0.748 1.962 1.00 0.00 20 ALA A CA 14
ATOM 7575 C C . ALA A 1 20 ? -3.486 0.457 1.979 1.00 0.00 20 ALA A C 14
ATOM 7576 O O . ALA A 1 20 ? -4.690 0.316 2.194 1.00 0.00 20 ALA A O 14
ATOM 7583 N N . GLY A 1 21 ? -2.923 1.641 1.751 1.00 0.00 21 GLY A N 14
ATOM 7584 C CA . GLY A 1 21 ? -3.722 2.853 1.744 1.00 0.00 21 GLY A CA 14
ATOM 7585 C C . GLY A 1 21 ? -4.679 2.905 0.569 1.00 0.00 21 GLY A C 14
ATOM 7586 O O . GLY A 1 21 ? -5.855 3.230 0.733 1.00 0.00 21 GLY A O 14
ATOM 7590 N N . ILE A 1 22 ? -4.175 2.583 -0.619 1.00 0.00 22 ILE A N 14
ATOM 7591 C CA . ILE A 1 22 ? -4.995 2.587 -1.824 1.00 0.00 22 ILE A CA 14
ATOM 7592 C C . ILE A 1 22 ? -6.023 1.463 -1.777 1.00 0.00 22 ILE A C 14
ATOM 7593 O O . ILE A 1 22 ? -7.165 1.633 -2.204 1.00 0.00 22 ILE A O 14
ATOM 7609 N N . LEU A 1 23 ? -5.606 0.314 -1.254 1.00 0.00 23 LEU A N 14
ATOM 7610 C CA . LEU A 1 23 ? -6.487 -0.840 -1.142 1.00 0.00 23 LEU A CA 14
ATOM 7611 C C . LEU A 1 23 ? -7.640 -0.540 -0.192 1.00 0.00 23 LEU A C 14
ATOM 7612 O O . LEU A 1 23 ? -8.775 -0.956 -0.424 1.00 0.00 23 LEU A O 14
ATOM 7628 N N . ALA A 1 24 ? -7.337 0.188 0.878 1.00 0.00 24 ALA A N 14
ATOM 7629 C CA . ALA A 1 24 ? -8.342 0.553 1.866 1.00 0.00 24 ALA A CA 14
ATOM 7630 C C . ALA A 1 24 ? -9.430 1.418 1.242 1.00 0.00 24 ALA A C 14
ATOM 7631 O O . ALA A 1 24 ? -10.617 1.220 1.497 1.00 0.00 24 ALA A O 14
ATOM 7638 N N . SER A 1 25 ? -9.015 2.377 0.421 1.00 0.00 25 SER A N 14
ATOM 7639 C CA . SER A 1 25 ? -9.951 3.278 -0.243 1.00 0.00 25 SER A CA 14
ATOM 7640 C C . SER A 1 25 ? -10.914 2.503 -1.134 1.00 0.00 25 SER A C 14
ATOM 7641 O O . SER A 1 25 ? -12.093 2.844 -1.232 1.00 0.00 25 SER A O 14
ATOM 7649 N N . MET A 1 26 ? -10.407 1.457 -1.780 1.00 0.00 26 MET A N 14
ATOM 7650 C CA . MET A 1 26 ? -11.229 0.637 -2.661 1.00 0.00 26 MET A CA 14
ATOM 7651 C C . MET A 1 26 ? -12.253 -0.161 -1.861 1.00 0.00 26 MET A C 14
ATOM 7652 O O . MET A 1 26 ? -13.392 -0.338 -2.294 1.00 0.00 26 MET A O 14
ATOM 7666 N N . ILE A 1 27 ? -11.840 -0.642 -0.691 1.00 0.00 27 ILE A N 14
ATOM 7667 C CA . ILE A 1 27 ? -12.722 -1.419 0.172 1.00 0.00 27 ILE A CA 14
ATOM 7668 C C . ILE A 1 27 ? -13.857 -0.554 0.712 1.00 0.00 27 ILE A C 14
ATOM 7669 O O . ILE A 1 27 ? -15.009 -0.986 0.763 1.00 0.00 27 ILE A O 14
ATOM 7685 N N . VAL A 1 28 ? -13.523 0.669 1.116 1.00 0.00 28 VAL A N 14
ATOM 7686 C CA . VAL A 1 28 ? -14.514 1.595 1.650 1.00 0.00 28 VAL A CA 14
ATOM 7687 C C . VAL A 1 28 ? -15.510 2.010 0.572 1.00 0.00 28 VAL A C 14
ATOM 7688 O O . VAL A 1 28 ? -16.712 2.081 0.821 1.00 0.00 28 VAL A O 14
ATOM 7701 N N . ASN A 1 29 ? -15.002 2.282 -0.626 1.00 0.00 29 ASN A N 14
ATOM 7702 C CA . ASN A 1 29 ? -15.851 2.686 -1.743 1.00 0.00 29 ASN A CA 14
ATOM 7703 C C . ASN A 1 29 ? -16.892 1.614 -2.051 1.00 0.00 29 ASN A C 14
ATOM 7704 O O . ASN A 1 29 ? -18.043 1.921 -2.360 1.00 0.00 29 ASN A O 14
ATOM 7715 N N . TRP A 1 30 ? -16.474 0.356 -1.966 1.00 0.00 30 TRP A N 14
ATOM 7716 C CA . TRP A 1 30 ? -17.361 -0.771 -2.229 1.00 0.00 30 TRP A CA 14
ATOM 7717 C C . TRP A 1 30 ? -18.414 -0.911 -1.130 1.00 0.00 30 TRP A C 14
ATOM 7718 O O . TRP A 1 30 ? -19.602 -1.067 -1.414 1.00 0.00 30 TRP A O 14
ATOM 7739 N N . LEU A 1 31 ? -17.970 -0.857 0.122 1.00 0.00 31 LEU A N 14
ATOM 7740 C CA . LEU A 1 31 ? -18.874 -0.984 1.260 1.00 0.00 31 LEU A CA 14
ATOM 7741 C C . LEU A 1 31 ? -19.882 0.161 1.299 1.00 0.00 31 LEU A C 14
ATOM 7742 O O . LEU A 1 31 ? -21.014 -0.014 1.752 1.00 0.00 31 LEU A O 14
ATOM 7758 N N . ASN A 1 32 ? -19.466 1.331 0.824 1.00 0.00 32 ASN A N 14
ATOM 7759 C CA . ASN A 1 32 ? -20.339 2.499 0.805 1.00 0.00 32 ASN A CA 14
ATOM 7760 C C . ASN A 1 32 ? -21.457 2.317 -0.213 1.00 0.00 32 ASN A C 14
ATOM 7761 O O . ASN A 1 32 ? -22.437 3.062 -0.215 1.00 0.00 32 ASN A O 14
ATOM 7772 N N . LYS A 1 33 ? -21.301 1.322 -1.078 1.00 0.00 33 LYS A N 14
ATOM 7773 C CA . LYS A 1 33 ? -22.296 1.031 -2.100 1.00 0.00 33 LYS A CA 14
ATOM 7774 C C . LYS A 1 33 ? -23.300 0.002 -1.590 1.00 0.00 33 LYS A C 14
ATOM 7775 O O . LYS A 1 33 ? -24.498 0.104 -1.855 1.00 0.00 33 LYS A O 14
ATOM 7794 N N . ARG A 1 34 ? -22.801 -0.986 -0.854 1.00 0.00 34 ARG A N 14
ATOM 7795 C CA . ARG A 1 34 ? -23.650 -2.037 -0.303 1.00 0.00 34 ARG A CA 14
ATOM 7796 C C . ARG A 1 34 ? -24.149 -1.663 1.090 1.00 0.00 34 ARG A C 14
ATOM 7797 O O . ARG A 1 34 ? -24.539 -2.529 1.873 1.00 0.00 34 ARG A O 14
ATOM 7818 N N . LYS A 1 35 ? -24.136 -0.367 1.390 1.00 0.00 35 LYS A N 14
ATOM 7819 C CA . LYS A 1 35 ? -24.587 0.126 2.687 1.00 0.00 35 LYS A CA 14
ATOM 7820 C C . LYS A 1 35 ? -26.017 -0.324 2.982 1.00 0.00 35 LYS A C 14
ATOM 7821 O O . LYS A 1 35 ? -26.185 -1.263 3.787 1.00 0.00 35 LYS A O 14
ATOM 7841 N N . MET A 1 1 ? 27.659 -1.146 -3.595 1.00 0.00 1 MET A N 15
ATOM 7842 C CA . MET A 1 1 ? 26.229 -0.845 -3.329 1.00 0.00 1 MET A CA 15
ATOM 7843 C C . MET A 1 1 ? 25.989 -0.616 -1.842 1.00 0.00 1 MET A C 15
ATOM 7844 O O . MET A 1 1 ? 26.661 -1.205 -0.994 1.00 0.00 1 MET A O 15
ATOM 7860 N N . THR A 1 2 ? 25.025 0.243 -1.536 1.00 0.00 2 THR A N 15
ATOM 7861 C CA . THR A 1 2 ? 24.688 0.560 -0.155 1.00 0.00 2 THR A CA 15
ATOM 7862 C C . THR A 1 2 ? 23.315 0.015 0.217 1.00 0.00 2 THR A C 15
ATOM 7863 O O . THR A 1 2 ? 22.313 0.338 -0.421 1.00 0.00 2 THR A O 15
ATOM 7874 N N . PHE A 1 3 ? 23.280 -0.816 1.253 1.00 0.00 3 PHE A N 15
ATOM 7875 C CA . PHE A 1 3 ? 22.034 -1.411 1.718 1.00 0.00 3 PHE A CA 15
ATOM 7876 C C . PHE A 1 3 ? 21.081 -0.338 2.228 1.00 0.00 3 PHE A C 15
ATOM 7877 O O . PHE A 1 3 ? 19.864 -0.457 2.090 1.00 0.00 3 PHE A O 15
ATOM 7894 N N . ALA A 1 4 ? 21.644 0.709 2.824 1.00 0.00 4 ALA A N 15
ATOM 7895 C CA . ALA A 1 4 ? 20.845 1.807 3.352 1.00 0.00 4 ALA A CA 15
ATOM 7896 C C . ALA A 1 4 ? 20.217 2.613 2.222 1.00 0.00 4 ALA A C 15
ATOM 7897 O O . ALA A 1 4 ? 19.045 2.986 2.290 1.00 0.00 4 ALA A O 15
ATOM 7904 N N . GLU A 1 5 ? 21.003 2.875 1.181 1.00 0.00 5 GLU A N 15
ATOM 7905 C CA . GLU A 1 5 ? 20.521 3.632 0.033 1.00 0.00 5 GLU A CA 15
ATOM 7906 C C . GLU A 1 5 ? 19.465 2.839 -0.729 1.00 0.00 5 GLU A C 15
ATOM 7907 O O . GLU A 1 5 ? 18.526 3.411 -1.283 1.00 0.00 5 GLU A O 15
ATOM 7919 N N . LEU A 1 6 ? 19.623 1.518 -0.751 1.00 0.00 6 LEU A N 15
ATOM 7920 C CA . LEU A 1 6 ? 18.674 0.650 -1.437 1.00 0.00 6 LEU A CA 15
ATOM 7921 C C . LEU A 1 6 ? 17.536 0.273 -0.499 1.00 0.00 6 LEU A C 15
ATOM 7922 O O . LEU A 1 6 ? 16.502 -0.230 -0.931 1.00 0.00 6 LEU A O 15
ATOM 7938 N N . GLY A 1 7 ? 17.733 0.538 0.788 1.00 0.00 7 GLY A N 15
ATOM 7939 C CA . GLY A 1 7 ? 16.719 0.219 1.774 1.00 0.00 7 GLY A CA 15
ATOM 7940 C C . GLY A 1 7 ? 15.474 1.067 1.622 1.00 0.00 7 GLY A C 15
ATOM 7941 O O . GLY A 1 7 ? 14.362 0.546 1.601 1.00 0.00 7 GLY A O 15
ATOM 7945 N N . MET A 1 8 ? 15.659 2.378 1.512 1.00 0.00 8 MET A N 15
ATOM 7946 C CA . MET A 1 8 ? 14.538 3.297 1.364 1.00 0.00 8 MET A CA 15
ATOM 7947 C C . MET A 1 8 ? 13.836 3.094 0.025 1.00 0.00 8 MET A C 15
ATOM 7948 O O . MET A 1 8 ? 12.610 3.046 -0.040 1.00 0.00 8 MET A O 15
ATOM 7962 N N . ALA A 1 9 ? 14.620 2.975 -1.041 1.00 0.00 9 ALA A N 15
ATOM 7963 C CA . ALA A 1 9 ? 14.068 2.776 -2.377 1.00 0.00 9 ALA A CA 15
ATOM 7964 C C . ALA A 1 9 ? 13.269 1.479 -2.457 1.00 0.00 9 ALA A C 15
ATOM 7965 O O . ALA A 1 9 ? 12.173 1.445 -3.017 1.00 0.00 9 ALA A O 15
ATOM 7972 N N . PHE A 1 10 ? 13.831 0.414 -1.896 1.00 0.00 10 PHE A N 15
ATOM 7973 C CA . PHE A 1 10 ? 13.183 -0.893 -1.901 1.00 0.00 10 PHE A CA 15
ATOM 7974 C C . PHE A 1 10 ? 11.950 -0.907 -0.997 1.00 0.00 10 PHE A C 15
ATOM 7975 O O . PHE A 1 10 ? 10.897 -1.410 -1.385 1.00 0.00 10 PHE A O 15
ATOM 7992 N N . TRP A 1 11 ? 12.085 -0.356 0.206 1.00 0.00 11 TRP A N 15
ATOM 7993 C CA . TRP A 1 11 ? 10.974 -0.314 1.151 1.00 0.00 11 TRP A CA 15
ATOM 7994 C C . TRP A 1 11 ? 9.823 0.524 0.606 1.00 0.00 11 TRP A C 15
ATOM 7995 O O . TRP A 1 11 ? 8.657 0.162 0.759 1.00 0.00 11 TRP A O 15
ATOM 8016 N N . HIS A 1 12 ? 10.155 1.643 -0.028 1.00 0.00 12 HIS A N 15
ATOM 8017 C CA . HIS A 1 12 ? 9.144 2.524 -0.601 1.00 0.00 12 HIS A CA 15
ATOM 8018 C C . HIS A 1 12 ? 8.456 1.856 -1.787 1.00 0.00 12 HIS A C 15
ATOM 8019 O O . HIS A 1 12 ? 7.242 1.973 -1.960 1.00 0.00 12 HIS A O 15
ATOM 8033 N N . ASP A 1 13 ? 9.240 1.156 -2.602 1.00 0.00 13 ASP A N 15
ATOM 8034 C CA . ASP A 1 13 ? 8.708 0.474 -3.775 1.00 0.00 13 ASP A CA 15
ATOM 8035 C C . ASP A 1 13 ? 7.776 -0.665 -3.376 1.00 0.00 13 ASP A C 15
ATOM 8036 O O . ASP A 1 13 ? 6.715 -0.843 -3.973 1.00 0.00 13 ASP A O 15
ATOM 8045 N N . LEU A 1 14 ? 8.176 -1.437 -2.368 1.00 0.00 14 LEU A N 15
ATOM 8046 C CA . LEU A 1 14 ? 7.359 -2.550 -1.896 1.00 0.00 14 LEU A CA 15
ATOM 8047 C C . LEU A 1 14 ? 6.154 -2.042 -1.119 1.00 0.00 14 LEU A C 15
ATOM 8048 O O . LEU A 1 14 ? 5.104 -2.678 -1.104 1.00 0.00 14 LEU A O 15
ATOM 8064 N N . ALA A 1 15 ? 6.316 -0.894 -0.470 1.00 0.00 15 ALA A N 15
ATOM 8065 C CA . ALA A 1 15 ? 5.243 -0.297 0.316 1.00 0.00 15 ALA A CA 15
ATOM 8066 C C . ALA A 1 15 ? 4.126 0.235 -0.575 1.00 0.00 15 ALA A C 15
ATOM 8067 O O . ALA A 1 15 ? 2.956 0.183 -0.205 1.00 0.00 15 ALA A O 15
ATOM 8074 N N . ALA A 1 16 ? 4.495 0.753 -1.744 1.00 0.00 16 ALA A N 15
ATOM 8075 C CA . ALA A 1 16 ? 3.518 1.308 -2.680 1.00 0.00 16 ALA A CA 15
ATOM 8076 C C . ALA A 1 16 ? 2.316 0.372 -2.872 1.00 0.00 16 ALA A C 15
ATOM 8077 O O . ALA A 1 16 ? 1.175 0.790 -2.675 1.00 0.00 16 ALA A O 15
ATOM 8084 N N . PRO A 1 17 ? 2.541 -0.904 -3.258 1.00 0.00 17 PRO A N 15
ATOM 8085 C CA . PRO A 1 17 ? 1.448 -1.866 -3.453 1.00 0.00 17 PRO A CA 15
ATOM 8086 C C . PRO A 1 17 ? 0.815 -2.302 -2.133 1.00 0.00 17 PRO A C 15
ATOM 8087 O O . PRO A 1 17 ? -0.343 -2.719 -2.097 1.00 0.00 17 PRO A O 15
ATOM 8098 N N . VAL A 1 18 ? 1.585 -2.204 -1.053 1.00 0.00 18 VAL A N 15
ATOM 8099 C CA . VAL A 1 18 ? 1.106 -2.592 0.270 1.00 0.00 18 VAL A CA 15
ATOM 8100 C C . VAL A 1 18 ? 0.052 -1.614 0.780 1.00 0.00 18 VAL A C 15
ATOM 8101 O O . VAL A 1 18 ? -1.010 -2.018 1.255 1.00 0.00 18 VAL A O 15
ATOM 8114 N N . ILE A 1 19 ? 0.359 -0.328 0.677 1.00 0.00 19 ILE A N 15
ATOM 8115 C CA . ILE A 1 19 ? -0.546 0.722 1.124 1.00 0.00 19 ILE A CA 15
ATOM 8116 C C . ILE A 1 19 ? -1.765 0.815 0.214 1.00 0.00 19 ILE A C 15
ATOM 8117 O O . ILE A 1 19 ? -2.893 0.964 0.684 1.00 0.00 19 ILE A O 15
ATOM 8133 N N . ALA A 1 20 ? -1.528 0.727 -1.091 1.00 0.00 20 ALA A N 15
ATOM 8134 C CA . ALA A 1 20 ? -2.605 0.799 -2.071 1.00 0.00 20 ALA A CA 15
ATOM 8135 C C . ALA A 1 20 ? -3.523 -0.413 -1.965 1.00 0.00 20 ALA A C 15
ATOM 8136 O O . ALA A 1 20 ? -4.731 -0.308 -2.180 1.00 0.00 20 ALA A O 15
ATOM 8143 N N . GLY A 1 21 ? -2.943 -1.563 -1.636 1.00 0.00 21 GLY A N 15
ATOM 8144 C CA . GLY A 1 21 ? -3.725 -2.780 -1.507 1.00 0.00 21 GLY A CA 15
ATOM 8145 C C . GLY A 1 21 ? -4.694 -2.723 -0.342 1.00 0.00 21 GLY A C 15
ATOM 8146 O O . GLY A 1 21 ? -5.861 -3.090 -0.479 1.00 0.00 21 GLY A O 15
ATOM 8150 N N . ILE A 1 22 ? -4.209 -2.260 0.807 1.00 0.00 22 ILE A N 15
ATOM 8151 C CA . ILE A 1 22 ? -5.039 -2.152 2.001 1.00 0.00 22 ILE A CA 15
ATOM 8152 C C . ILE A 1 22 ? -6.105 -1.075 1.829 1.00 0.00 22 ILE A C 15
ATOM 8153 O O . ILE A 1 22 ? -7.261 -1.265 2.208 1.00 0.00 22 ILE A O 15
ATOM 8169 N N . LEU A 1 23 ? -5.707 0.057 1.255 1.00 0.00 23 LEU A N 15
ATOM 8170 C CA . LEU A 1 23 ? -6.627 1.165 1.032 1.00 0.00 23 LEU A CA 15
ATOM 8171 C C . LEU A 1 23 ? -7.729 0.761 0.060 1.00 0.00 23 LEU A C 15
ATOM 8172 O O . LEU A 1 23 ? -8.885 1.152 0.219 1.00 0.00 23 LEU A O 15
ATOM 8188 N N . ALA A 1 24 ? -7.361 -0.026 -0.944 1.00 0.00 24 ALA A N 15
ATOM 8189 C CA . ALA A 1 24 ? -8.315 -0.489 -1.943 1.00 0.00 24 ALA A CA 15
ATOM 8190 C C . ALA A 1 24 ? -9.367 -1.393 -1.313 1.00 0.00 24 ALA A C 15
ATOM 8191 O O . ALA A 1 24 ? -10.545 -1.329 -1.662 1.00 0.00 24 ALA A O 15
ATOM 8198 N N . SER A 1 25 ? -8.932 -2.232 -0.378 1.00 0.00 25 SER A N 15
ATOM 8199 C CA . SER A 1 25 ? -9.832 -3.152 0.306 1.00 0.00 25 SER A CA 15
ATOM 8200 C C . SER A 1 25 ? -10.877 -2.394 1.121 1.00 0.00 25 SER A C 15
ATOM 8201 O O . SER A 1 25 ? -12.044 -2.781 1.162 1.00 0.00 25 SER A O 15
ATOM 8209 N N . MET A 1 26 ? -10.451 -1.312 1.766 1.00 0.00 26 MET A N 15
ATOM 8210 C CA . MET A 1 26 ? -11.352 -0.504 2.582 1.00 0.00 26 MET A CA 15
ATOM 8211 C C . MET A 1 26 ? -12.389 0.205 1.716 1.00 0.00 26 MET A C 15
ATOM 8212 O O . MET A 1 26 ? -13.566 0.273 2.072 1.00 0.00 26 MET A O 15
ATOM 8226 N N . ILE A 1 27 ? -11.946 0.733 0.580 1.00 0.00 27 ILE A N 15
ATOM 8227 C CA . ILE A 1 27 ? -12.837 1.436 -0.335 1.00 0.00 27 ILE A CA 15
ATOM 8228 C C . ILE A 1 27 ? -13.898 0.496 -0.899 1.00 0.00 27 ILE A C 15
ATOM 8229 O O . ILE A 1 27 ? -15.069 0.860 -1.005 1.00 0.00 27 ILE A O 15
ATOM 8245 N N . VAL A 1 28 ? -13.482 -0.715 -1.256 1.00 0.00 28 VAL A N 15
ATOM 8246 C CA . VAL A 1 28 ? -14.400 -1.705 -1.807 1.00 0.00 28 VAL A CA 15
ATOM 8247 C C . VAL A 1 28 ? -15.401 -2.167 -0.753 1.00 0.00 28 VAL A C 15
ATOM 8248 O O . VAL A 1 28 ? -16.583 -2.337 -1.043 1.00 0.00 28 VAL A O 15
ATOM 8261 N N . ASN A 1 29 ? -14.921 -2.367 0.470 1.00 0.00 29 ASN A N 15
ATOM 8262 C CA . ASN A 1 29 ? -15.780 -2.808 1.564 1.00 0.00 29 ASN A CA 15
ATOM 8263 C C . ASN A 1 29 ? -16.842 -1.760 1.880 1.00 0.00 29 ASN A C 15
ATOM 8264 O O . ASN A 1 29 ? -18.006 -2.089 2.109 1.00 0.00 29 ASN A O 15
ATOM 8275 N N . TRP A 1 30 ? -16.431 -0.497 1.889 1.00 0.00 30 TRP A N 15
ATOM 8276 C CA . TRP A 1 30 ? -17.342 0.605 2.180 1.00 0.00 30 TRP A CA 15
ATOM 8277 C C . TRP A 1 30 ? -18.396 0.757 1.085 1.00 0.00 30 TRP A C 15
ATOM 8278 O O . TRP A 1 30 ? -19.591 0.839 1.371 1.00 0.00 30 TRP A O 15
ATOM 8299 N N . LEU A 1 31 ? -17.948 0.795 -0.165 1.00 0.00 31 LEU A N 15
ATOM 8300 C CA . LEU A 1 31 ? -18.857 0.944 -1.297 1.00 0.00 31 LEU A CA 15
ATOM 8301 C C . LEU A 1 31 ? -19.811 -0.240 -1.406 1.00 0.00 31 LEU A C 15
ATOM 8302 O O . LEU A 1 31 ? -20.993 -0.068 -1.700 1.00 0.00 31 LEU A O 15
ATOM 8318 N N . ASN A 1 32 ? -19.295 -1.442 -1.170 1.00 0.00 32 ASN A N 15
ATOM 8319 C CA . ASN A 1 32 ? -20.114 -2.647 -1.237 1.00 0.00 32 ASN A CA 15
ATOM 8320 C C . ASN A 1 32 ? -21.135 -2.659 -0.104 1.00 0.00 32 ASN A C 15
ATOM 8321 O O . ASN A 1 32 ? -22.096 -3.429 -0.126 1.00 0.00 32 ASN A O 15
ATOM 8332 N N . LYS A 1 33 ? -20.914 -1.797 0.885 1.00 0.00 33 LYS A N 15
ATOM 8333 C CA . LYS A 1 33 ? -21.808 -1.694 2.033 1.00 0.00 33 LYS A CA 15
ATOM 8334 C C . LYS A 1 33 ? -22.930 -0.700 1.747 1.00 0.00 33 LYS A C 15
ATOM 8335 O O . LYS A 1 33 ? -24.062 -0.880 2.196 1.00 0.00 33 LYS A O 15
ATOM 8354 N N . ARG A 1 34 ? -22.605 0.349 0.997 1.00 0.00 34 ARG A N 15
ATOM 8355 C CA . ARG A 1 34 ? -23.584 1.372 0.647 1.00 0.00 34 ARG A CA 15
ATOM 8356 C C . ARG A 1 34 ? -24.228 1.069 -0.702 1.00 0.00 34 ARG A C 15
ATOM 8357 O O . ARG A 1 34 ? -25.142 1.770 -1.135 1.00 0.00 34 ARG A O 15
ATOM 8378 N N . LYS A 1 35 ? -23.742 0.018 -1.359 1.00 0.00 35 LYS A N 15
ATOM 8379 C CA . LYS A 1 35 ? -24.263 -0.387 -2.661 1.00 0.00 35 LYS A CA 15
ATOM 8380 C C . LYS A 1 35 ? -24.160 0.752 -3.672 1.00 0.00 35 LYS A C 15
ATOM 8381 O O . LYS A 1 35 ? -25.140 1.515 -3.807 1.00 0.00 35 LYS A O 15
ATOM 8401 N N . MET A 1 1 ? -27.083 -0.709 3.905 1.00 0.00 1 MET A N 16
ATOM 8402 C CA . MET A 1 1 ? -25.997 0.209 3.474 1.00 0.00 1 MET A CA 16
ATOM 8403 C C . MET A 1 1 ? -25.828 0.179 1.959 1.00 0.00 1 MET A C 16
ATOM 8404 O O . MET A 1 1 ? -26.473 -0.610 1.268 1.00 0.00 1 MET A O 16
ATOM 8420 N N . THR A 1 2 ? -24.957 1.043 1.449 1.00 0.00 2 THR A N 16
ATOM 8421 C CA . THR A 1 2 ? -24.704 1.116 0.015 1.00 0.00 2 THR A CA 16
ATOM 8422 C C . THR A 1 2 ? -23.362 0.494 -0.340 1.00 0.00 2 THR A C 16
ATOM 8423 O O . THR A 1 2 ? -22.346 0.780 0.293 1.00 0.00 2 THR A O 16
ATOM 8434 N N . PHE A 1 3 ? -23.368 -0.361 -1.355 1.00 0.00 3 PHE A N 16
ATOM 8435 C CA . PHE A 1 3 ? -22.153 -1.023 -1.801 1.00 0.00 3 PHE A CA 16
ATOM 8436 C C . PHE A 1 3 ? -21.149 -0.009 -2.338 1.00 0.00 3 PHE A C 16
ATOM 8437 O O . PHE A 1 3 ? -19.938 -0.186 -2.198 1.00 0.00 3 PHE A O 16
ATOM 8454 N N . ALA A 1 4 ? -21.660 1.052 -2.956 1.00 0.00 4 ALA A N 16
ATOM 8455 C CA . ALA A 1 4 ? -20.807 2.098 -3.507 1.00 0.00 4 ALA A CA 16
ATOM 8456 C C . ALA A 1 4 ? -20.116 2.871 -2.391 1.00 0.00 4 ALA A C 16
ATOM 8457 O O . ALA A 1 4 ? -18.937 3.209 -2.494 1.00 0.00 4 ALA A O 16
ATOM 8464 N N . GLU A 1 5 ? -20.860 3.149 -1.325 1.00 0.00 5 GLU A N 16
ATOM 8465 C CA . GLU A 1 5 ? -20.315 3.874 -0.184 1.00 0.00 5 GLU A CA 16
ATOM 8466 C C . GLU A 1 5 ? -19.260 3.034 0.528 1.00 0.00 5 GLU A C 16
ATOM 8467 O O . GLU A 1 5 ? -18.233 3.553 0.968 1.00 0.00 5 GLU A O 16
ATOM 8479 N N . LEU A 1 6 ? -19.519 1.734 0.637 1.00 0.00 6 LEU A N 16
ATOM 8480 C CA . LEU A 1 6 ? -18.584 0.825 1.289 1.00 0.00 6 LEU A CA 16
ATOM 8481 C C . LEU A 1 6 ? -17.486 0.409 0.320 1.00 0.00 6 LEU A C 16
ATOM 8482 O O . LEU A 1 6 ? -16.466 -0.141 0.724 1.00 0.00 6 LEU A O 16
ATOM 8498 N N . GLY A 1 7 ? -17.698 0.690 -0.961 1.00 0.00 7 GLY A N 16
ATOM 8499 C CA . GLY A 1 7 ? -16.719 0.332 -1.969 1.00 0.00 7 GLY A CA 16
ATOM 8500 C C . GLY A 1 7 ? -15.440 1.133 -1.850 1.00 0.00 7 GLY A C 16
ATOM 8501 O O . GLY A 1 7 ? -14.346 0.581 -1.940 1.00 0.00 7 GLY A O 16
ATOM 8505 N N . MET A 1 8 ? -15.579 2.439 -1.650 1.00 0.00 8 MET A N 16
ATOM 8506 C CA . MET A 1 8 ? -14.425 3.319 -1.522 1.00 0.00 8 MET A CA 16
ATOM 8507 C C . MET A 1 8 ? -13.728 3.115 -0.182 1.00 0.00 8 MET A C 16
ATOM 8508 O O . MET A 1 8 ? -12.501 3.092 -0.110 1.00 0.00 8 MET A O 16
ATOM 8522 N N . ALA A 1 9 ? -14.515 2.970 0.879 1.00 0.00 9 ALA A N 16
ATOM 8523 C CA . ALA A 1 9 ? -13.965 2.764 2.213 1.00 0.00 9 ALA A CA 16
ATOM 8524 C C . ALA A 1 9 ? -13.233 1.429 2.296 1.00 0.00 9 ALA A C 16
ATOM 8525 O O . ALA A 1 9 ? -12.146 1.340 2.866 1.00 0.00 9 ALA A O 16
ATOM 8532 N N . PHE A 1 10 ? -13.840 0.395 1.723 1.00 0.00 10 PHE A N 16
ATOM 8533 C CA . PHE A 1 10 ? -13.254 -0.941 1.725 1.00 0.00 10 PHE A CA 16
ATOM 8534 C C . PHE A 1 10 ? -12.015 -1.002 0.833 1.00 0.00 10 PHE A C 16
ATOM 8535 O O . PHE A 1 10 ? -10.992 -1.564 1.223 1.00 0.00 10 PHE A O 16
ATOM 8552 N N . TRP A 1 11 ? -12.107 -0.426 -0.363 1.00 0.00 11 TRP A N 16
ATOM 8553 C CA . TRP A 1 11 ? -10.979 -0.425 -1.291 1.00 0.00 11 TRP A CA 16
ATOM 8554 C C . TRP A 1 11 ? -9.799 0.353 -0.723 1.00 0.00 11 TRP A C 16
ATOM 8555 O O . TRP A 1 11 ? -8.652 -0.081 -0.825 1.00 0.00 11 TRP A O 16
ATOM 8576 N N . HIS A 1 12 ? -10.083 1.505 -0.128 1.00 0.00 12 HIS A N 16
ATOM 8577 C CA . HIS A 1 12 ? -9.040 2.338 0.460 1.00 0.00 12 HIS A CA 16
ATOM 8578 C C . HIS A 1 12 ? -8.427 1.661 1.681 1.00 0.00 12 HIS A C 16
ATOM 8579 O O . HIS A 1 12 ? -7.213 1.705 1.884 1.00 0.00 12 HIS A O 16
ATOM 8593 N N . ASP A 1 13 ? -9.275 1.034 2.490 1.00 0.00 13 ASP A N 16
ATOM 8594 C CA . ASP A 1 13 ? -8.821 0.355 3.697 1.00 0.00 13 ASP A CA 16
ATOM 8595 C C . ASP A 1 13 ? -7.934 -0.839 3.358 1.00 0.00 13 ASP A C 16
ATOM 8596 O O . ASP A 1 13 ? -6.910 -1.060 4.004 1.00 0.00 13 ASP A O 16
ATOM 8605 N N . LEU A 1 14 ? -8.333 -1.612 2.350 1.00 0.00 14 LEU A N 16
ATOM 8606 C CA . LEU A 1 14 ? -7.556 -2.774 1.931 1.00 0.00 14 LEU A CA 16
ATOM 8607 C C . LEU A 1 14 ? -6.298 -2.339 1.191 1.00 0.00 14 LEU A C 16
ATOM 8608 O O . LEU A 1 14 ? -5.277 -3.019 1.232 1.00 0.00 14 LEU A O 16
ATOM 8624 N N . ALA A 1 15 ? -6.385 -1.199 0.514 1.00 0.00 15 ALA A N 16
ATOM 8625 C CA . ALA A 1 15 ? -5.261 -0.665 -0.246 1.00 0.00 15 ALA A CA 16
ATOM 8626 C C . ALA A 1 15 ? -4.151 -0.155 0.668 1.00 0.00 15 ALA A C 16
ATOM 8627 O O . ALA A 1 15 ? -2.975 -0.255 0.333 1.00 0.00 15 ALA A O 16
ATOM 8634 N N . ALA A 1 16 ? -4.531 0.402 1.815 1.00 0.00 16 ALA A N 16
ATOM 8635 C CA . ALA A 1 16 ? -3.557 0.939 2.764 1.00 0.00 16 ALA A CA 16
ATOM 8636 C C . ALA A 1 16 ? -2.415 -0.053 3.036 1.00 0.00 16 ALA A C 16
ATOM 8637 O O . ALA A 1 16 ? -1.246 0.295 2.870 1.00 0.00 16 ALA A O 16
ATOM 8644 N N . PRO A 1 17 ? -2.727 -1.300 3.457 1.00 0.00 17 PRO A N 16
ATOM 8645 C CA . PRO A 1 17 ? -1.699 -2.313 3.731 1.00 0.00 17 PRO A CA 16
ATOM 8646 C C . PRO A 1 17 ? -1.061 -2.856 2.456 1.00 0.00 17 PRO A C 16
ATOM 8647 O O . PRO A 1 17 ? 0.085 -3.305 2.467 1.00 0.00 17 PRO A O 16
ATOM 8658 N N . VAL A 1 18 ? -1.811 -2.811 1.358 1.00 0.00 18 VAL A N 16
ATOM 8659 C CA . VAL A 1 18 ? -1.321 -3.301 0.075 1.00 0.00 18 VAL A CA 16
ATOM 8660 C C . VAL A 1 18 ? -0.214 -2.400 -0.461 1.00 0.00 18 VAL A C 16
ATOM 8661 O O . VAL A 1 18 ? 0.833 -2.877 -0.900 1.00 0.00 18 VAL A O 16
ATOM 8674 N N . ILE A 1 19 ? -0.458 -1.096 -0.419 1.00 0.00 19 ILE A N 16
ATOM 8675 C CA . ILE A 1 19 ? 0.505 -0.113 -0.894 1.00 0.00 19 ILE A CA 16
ATOM 8676 C C . ILE A 1 19 ? 1.711 -0.037 0.036 1.00 0.00 19 ILE A C 16
ATOM 8677 O O . ILE A 1 19 ? 2.852 0.036 -0.418 1.00 0.00 19 ILE A O 16
ATOM 8693 N N . ALA A 1 20 ? 1.447 -0.053 1.340 1.00 0.00 20 ALA A N 16
ATOM 8694 C CA . ALA A 1 20 ? 2.509 0.012 2.337 1.00 0.00 20 ALA A CA 16
ATOM 8695 C C . ALA A 1 20 ? 3.469 -1.162 2.188 1.00 0.00 20 ALA A C 16
ATOM 8696 O O . ALA A 1 20 ? 4.673 -1.024 2.407 1.00 0.00 20 ALA A O 16
ATOM 8703 N N . GLY A 1 21 ? 2.928 -2.318 1.817 1.00 0.00 21 GLY A N 16
ATOM 8704 C CA . GLY A 1 21 ? 3.751 -3.498 1.639 1.00 0.00 21 GLY A CA 16
ATOM 8705 C C . GLY A 1 21 ? 4.721 -3.348 0.485 1.00 0.00 21 GLY A C 16
ATOM 8706 O O . GLY A 1 21 ? 5.899 -3.685 0.606 1.00 0.00 21 GLY A O 16
ATOM 8710 N N . ILE A 1 22 ? 4.223 -2.838 -0.638 1.00 0.00 22 ILE A N 16
ATOM 8711 C CA . ILE A 1 22 ? 5.050 -2.635 -1.821 1.00 0.00 22 ILE A CA 16
ATOM 8712 C C . ILE A 1 22 ? 6.078 -1.536 -1.581 1.00 0.00 22 ILE A C 16
ATOM 8713 O O . ILE A 1 22 ? 7.222 -1.630 -2.026 1.00 0.00 22 ILE A O 16
ATOM 8729 N N . LEU A 1 23 ? 5.656 -0.492 -0.874 1.00 0.00 23 LEU A N 16
ATOM 8730 C CA . LEU A 1 23 ? 6.533 0.630 -0.565 1.00 0.00 23 LEU A CA 16
ATOM 8731 C C . LEU A 1 23 ? 7.684 0.177 0.322 1.00 0.00 23 LEU A C 16
ATOM 8732 O O . LEU A 1 23 ? 8.808 0.662 0.195 1.00 0.00 23 LEU A O 16
ATOM 8748 N N . ALA A 1 24 ? 7.394 -0.758 1.220 1.00 0.00 24 ALA A N 16
ATOM 8749 C CA . ALA A 1 24 ? 8.402 -1.285 2.128 1.00 0.00 24 ALA A CA 16
ATOM 8750 C C . ALA A 1 24 ? 9.488 -2.027 1.360 1.00 0.00 24 ALA A C 16
ATOM 8751 O O . ALA A 1 24 ? 10.665 -1.961 1.711 1.00 0.00 24 ALA A O 16
ATOM 8758 N N . SER A 1 25 ? 9.083 -2.731 0.308 1.00 0.00 25 SER A N 16
ATOM 8759 C CA . SER A 1 25 ? 10.019 -3.488 -0.514 1.00 0.00 25 SER A CA 16
ATOM 8760 C C . SER A 1 25 ? 10.979 -2.554 -1.246 1.00 0.00 25 SER A C 16
ATOM 8761 O O . SER A 1 25 ? 12.160 -2.860 -1.398 1.00 0.00 25 SER A O 16
ATOM 8769 N N . MET A 1 26 ? 10.463 -1.414 -1.695 1.00 0.00 26 MET A N 16
ATOM 8770 C CA . MET A 1 26 ? 11.276 -0.438 -2.411 1.00 0.00 26 MET A CA 16
ATOM 8771 C C . MET A 1 26 ? 12.283 0.228 -1.476 1.00 0.00 26 MET A C 16
ATOM 8772 O O . MET A 1 26 ? 13.440 0.435 -1.843 1.00 0.00 26 MET A O 16
ATOM 8786 N N . ILE A 1 27 ? 11.836 0.563 -0.268 1.00 0.00 27 ILE A N 16
ATOM 8787 C CA . ILE A 1 27 ? 12.703 1.204 0.716 1.00 0.00 27 ILE A CA 16
ATOM 8788 C C . ILE A 1 27 ? 13.859 0.287 1.100 1.00 0.00 27 ILE A C 16
ATOM 8789 O O . ILE A 1 27 ? 15.002 0.729 1.215 1.00 0.00 27 ILE A O 16
ATOM 8805 N N . VAL A 1 28 ? 13.555 -0.992 1.294 1.00 0.00 28 VAL A N 16
ATOM 8806 C CA . VAL A 1 28 ? 14.571 -1.971 1.659 1.00 0.00 28 VAL A CA 16
ATOM 8807 C C . VAL A 1 28 ? 15.548 -2.194 0.508 1.00 0.00 28 VAL A C 16
ATOM 8808 O O . VAL A 1 28 ? 16.763 -2.148 0.698 1.00 0.00 28 VAL A O 16
ATOM 8821 N N . ASN A 1 29 ? 15.010 -2.435 -0.684 1.00 0.00 29 ASN A N 16
ATOM 8822 C CA . ASN A 1 29 ? 15.834 -2.661 -1.866 1.00 0.00 29 ASN A CA 16
ATOM 8823 C C . ASN A 1 29 ? 16.744 -1.464 -2.128 1.00 0.00 29 ASN A C 16
ATOM 8824 O O . ASN A 1 29 ? 17.863 -1.618 -2.618 1.00 0.00 29 ASN A O 16
ATOM 8835 N N . TRP A 1 30 ? 16.254 -0.274 -1.798 1.00 0.00 30 TRP A N 16
ATOM 8836 C CA . TRP A 1 30 ? 17.020 0.953 -1.990 1.00 0.00 30 TRP A CA 16
ATOM 8837 C C . TRP A 1 30 ? 18.191 1.020 -1.010 1.00 0.00 30 TRP A C 16
ATOM 8838 O O . TRP A 1 30 ? 19.329 1.270 -1.404 1.00 0.00 30 TRP A O 16
ATOM 8859 N N . LEU A 1 31 ? 17.900 0.802 0.267 1.00 0.00 31 LEU A N 16
ATOM 8860 C CA . LEU A 1 31 ? 18.926 0.831 1.305 1.00 0.00 31 LEU A CA 16
ATOM 8861 C C . LEU A 1 31 ? 19.955 -0.279 1.111 1.00 0.00 31 LEU A C 16
ATOM 8862 O O . LEU A 1 31 ? 21.112 -0.142 1.510 1.00 0.00 31 LEU A O 16
ATOM 8878 N N . ASN A 1 32 ? 19.527 -1.377 0.496 1.00 0.00 32 ASN A N 16
ATOM 8879 C CA . ASN A 1 32 ? 20.403 -2.520 0.261 1.00 0.00 32 ASN A CA 16
ATOM 8880 C C . ASN A 1 32 ? 21.508 -2.197 -0.742 1.00 0.00 32 ASN A C 16
ATOM 8881 O O . ASN A 1 32 ? 22.605 -2.750 -0.664 1.00 0.00 32 ASN A O 16
ATOM 8892 N N . LYS A 1 33 ? 21.220 -1.304 -1.683 1.00 0.00 33 LYS A N 16
ATOM 8893 C CA . LYS A 1 33 ? 22.200 -0.935 -2.700 1.00 0.00 33 LYS A CA 16
ATOM 8894 C C . LYS A 1 33 ? 23.134 0.163 -2.197 1.00 0.00 33 LYS A C 16
ATOM 8895 O O . LYS A 1 33 ? 24.217 0.365 -2.748 1.00 0.00 33 LYS A O 16
ATOM 8914 N N . ARG A 1 34 ? 22.714 0.867 -1.151 1.00 0.00 34 ARG A N 16
ATOM 8915 C CA . ARG A 1 34 ? 23.521 1.944 -0.587 1.00 0.00 34 ARG A CA 16
ATOM 8916 C C . ARG A 1 34 ? 24.036 1.578 0.802 1.00 0.00 34 ARG A C 16
ATOM 8917 O O . ARG A 1 34 ? 24.568 2.427 1.518 1.00 0.00 34 ARG A O 16
ATOM 8938 N N . LYS A 1 35 ? 23.877 0.311 1.173 1.00 0.00 35 LYS A N 16
ATOM 8939 C CA . LYS A 1 35 ? 24.325 -0.171 2.477 1.00 0.00 35 LYS A CA 16
ATOM 8940 C C . LYS A 1 35 ? 23.668 0.621 3.605 1.00 0.00 35 LYS A C 16
ATOM 8941 O O . LYS A 1 35 ? 22.556 0.237 4.025 1.00 0.00 35 LYS A O 16
ATOM 8961 N N . MET A 1 1 ? 27.040 0.349 -4.170 1.00 0.00 1 MET A N 17
ATOM 8962 C CA . MET A 1 1 ? 26.235 1.214 -3.269 1.00 0.00 1 MET A CA 17
ATOM 8963 C C . MET A 1 1 ? 25.994 0.527 -1.929 1.00 0.00 1 MET A C 17
ATOM 8964 O O . MET A 1 1 ? 26.425 -0.606 -1.716 1.00 0.00 1 MET A O 17
ATOM 8980 N N . THR A 1 2 ? 25.302 1.221 -1.030 1.00 0.00 2 THR A N 17
ATOM 8981 C CA . THR A 1 2 ? 25.010 0.680 0.292 1.00 0.00 2 THR A CA 17
ATOM 8982 C C . THR A 1 2 ? 23.644 0.009 0.332 1.00 0.00 2 THR A C 17
ATOM 8983 O O . THR A 1 2 ? 22.666 0.533 -0.202 1.00 0.00 2 THR A O 17
ATOM 8994 N N . PHE A 1 3 ? 23.588 -1.157 0.967 1.00 0.00 3 PHE A N 17
ATOM 8995 C CA . PHE A 1 3 ? 22.344 -1.902 1.087 1.00 0.00 3 PHE A CA 17
ATOM 8996 C C . PHE A 1 3 ? 21.328 -1.124 1.914 1.00 0.00 3 PHE A C 17
ATOM 8997 O O . PHE A 1 3 ? 20.126 -1.193 1.661 1.00 0.00 3 PHE A O 17
ATOM 9014 N N . ALA A 1 4 ? 21.819 -0.389 2.908 1.00 0.00 4 ALA A N 17
ATOM 9015 C CA . ALA A 1 4 ? 20.951 0.404 3.769 1.00 0.00 4 ALA A CA 17
ATOM 9016 C C . ALA A 1 4 ? 20.342 1.565 2.994 1.00 0.00 4 ALA A C 17
ATOM 9017 O O . ALA A 1 4 ? 19.163 1.882 3.155 1.00 0.00 4 ALA A O 17
ATOM 9024 N N . GLU A 1 5 ? 21.155 2.196 2.151 1.00 0.00 5 GLU A N 17
ATOM 9025 C CA . GLU A 1 5 ? 20.694 3.316 1.342 1.00 0.00 5 GLU A CA 17
ATOM 9026 C C . GLU A 1 5 ? 19.639 2.849 0.347 1.00 0.00 5 GLU A C 17
ATOM 9027 O O . GLU A 1 5 ? 18.734 3.603 -0.015 1.00 0.00 5 GLU A O 17
ATOM 9039 N N . LEU A 1 6 ? 19.762 1.599 -0.094 1.00 0.00 6 LEU A N 17
ATOM 9040 C CA . LEU A 1 6 ? 18.810 1.026 -1.036 1.00 0.00 6 LEU A CA 17
ATOM 9041 C C . LEU A 1 6 ? 17.679 0.343 -0.282 1.00 0.00 6 LEU A C 17
ATOM 9042 O O . LEU A 1 6 ? 16.642 0.015 -0.855 1.00 0.00 6 LEU A O 17
ATOM 9058 N N . GLY A 1 7 ? 17.886 0.145 1.015 1.00 0.00 7 GLY A N 17
ATOM 9059 C CA . GLY A 1 7 ? 16.878 -0.497 1.835 1.00 0.00 7 GLY A CA 17
ATOM 9060 C C . GLY A 1 7 ? 15.626 0.343 1.970 1.00 0.00 7 GLY A C 17
ATOM 9061 O O . GLY A 1 7 ? 14.514 -0.174 1.894 1.00 0.00 7 GLY A O 17
ATOM 9065 N N . MET A 1 8 ? 15.807 1.645 2.167 1.00 0.00 8 MET A N 17
ATOM 9066 C CA . MET A 1 8 ? 14.683 2.560 2.316 1.00 0.00 8 MET A CA 17
ATOM 9067 C C . MET A 1 8 ? 13.972 2.783 0.984 1.00 0.00 8 MET A C 17
ATOM 9068 O O . MET A 1 8 ? 12.745 2.769 0.919 1.00 0.00 8 MET A O 17
ATOM 9082 N N . ALA A 1 9 ? 14.747 2.988 -0.077 1.00 0.00 9 ALA A N 17
ATOM 9083 C CA . ALA A 1 9 ? 14.181 3.209 -1.404 1.00 0.00 9 ALA A CA 17
ATOM 9084 C C . ALA A 1 9 ? 13.410 1.983 -1.879 1.00 0.00 9 ALA A C 17
ATOM 9085 O O . ALA A 1 9 ? 12.316 2.098 -2.433 1.00 0.00 9 ALA A O 17
ATOM 9092 N N . PHE A 1 10 ? 13.993 0.810 -1.659 1.00 0.00 10 PHE A N 17
ATOM 9093 C CA . PHE A 1 10 ? 13.373 -0.448 -2.060 1.00 0.00 10 PHE A CA 17
ATOM 9094 C C . PHE A 1 10 ? 12.139 -0.749 -1.211 1.00 0.00 10 PHE A C 17
ATOM 9095 O O . PHE A 1 10 ? 11.092 -1.120 -1.740 1.00 0.00 10 PHE A O 17
ATOM 9112 N N . TRP A 1 11 ? 12.265 -0.592 0.105 1.00 0.00 11 TRP A N 17
ATOM 9113 C CA . TRP A 1 11 ? 11.149 -0.850 1.008 1.00 0.00 11 TRP A CA 17
ATOM 9114 C C . TRP A 1 11 ? 9.988 0.096 0.727 1.00 0.00 11 TRP A C 17
ATOM 9115 O O . TRP A 1 11 ? 8.829 -0.312 0.737 1.00 0.00 11 TRP A O 17
ATOM 9136 N N . HIS A 1 12 ? 10.305 1.362 0.481 1.00 0.00 12 HIS A N 17
ATOM 9137 C CA . HIS A 1 12 ? 9.284 2.361 0.194 1.00 0.00 12 HIS A CA 17
ATOM 9138 C C . HIS A 1 12 ? 8.621 2.096 -1.154 1.00 0.00 12 HIS A C 17
ATOM 9139 O O . HIS A 1 12 ? 7.407 2.241 -1.296 1.00 0.00 12 HIS A O 17
ATOM 9153 N N . ASP A 1 13 ? 9.423 1.707 -2.142 1.00 0.00 13 ASP A N 17
ATOM 9154 C CA . ASP A 1 13 ? 8.906 1.427 -3.476 1.00 0.00 13 ASP A CA 17
ATOM 9155 C C . ASP A 1 13 ? 7.974 0.220 -3.459 1.00 0.00 13 ASP A C 17
ATOM 9156 O O . ASP A 1 13 ? 6.918 0.236 -4.090 1.00 0.00 13 ASP A O 17
ATOM 9165 N N . LEU A 1 14 ? 8.370 -0.828 -2.739 1.00 0.00 14 LEU A N 17
ATOM 9166 C CA . LEU A 1 14 ? 7.554 -2.033 -2.643 1.00 0.00 14 LEU A CA 17
ATOM 9167 C C . LEU A 1 14 ? 6.341 -1.789 -1.756 1.00 0.00 14 LEU A C 17
ATOM 9168 O O . LEU A 1 14 ? 5.292 -2.397 -1.945 1.00 0.00 14 LEU A O 17
ATOM 9184 N N . ALA A 1 15 ? 6.499 -0.896 -0.785 1.00 0.00 15 ALA A N 17
ATOM 9185 C CA . ALA A 1 15 ? 5.423 -0.568 0.141 1.00 0.00 15 ALA A CA 17
ATOM 9186 C C . ALA A 1 15 ? 4.308 0.213 -0.548 1.00 0.00 15 ALA A C 17
ATOM 9187 O O . ALA A 1 15 ? 3.138 0.055 -0.209 1.00 0.00 15 ALA A O 17
ATOM 9194 N N . ALA A 1 16 ? 4.677 1.061 -1.505 1.00 0.00 16 ALA A N 17
ATOM 9195 C CA . ALA A 1 16 ? 3.703 1.875 -2.232 1.00 0.00 16 ALA A CA 17
ATOM 9196 C C . ALA A 1 16 ? 2.504 1.044 -2.708 1.00 0.00 16 ALA A C 17
ATOM 9197 O O . ALA A 1 16 ? 1.362 1.378 -2.393 1.00 0.00 16 ALA A O 17
ATOM 9204 N N . PRO A 1 17 ? 2.731 -0.048 -3.471 1.00 0.00 17 PRO A N 17
ATOM 9205 C CA . PRO A 1 17 ? 1.639 -0.900 -3.957 1.00 0.00 17 PRO A CA 17
ATOM 9206 C C . PRO A 1 17 ? 1.003 -1.719 -2.838 1.00 0.00 17 PRO A C 17
ATOM 9207 O O . PRO A 1 17 ? -0.158 -2.119 -2.931 1.00 0.00 17 PRO A O 17
ATOM 9218 N N . VAL A 1 18 ? 1.772 -1.967 -1.781 1.00 0.00 18 VAL A N 17
ATOM 9219 C CA . VAL A 1 18 ? 1.286 -2.739 -0.642 1.00 0.00 18 VAL A CA 17
ATOM 9220 C C . VAL A 1 18 ? 0.244 -1.947 0.142 1.00 0.00 18 VAL A C 17
ATOM 9221 O O . VAL A 1 18 ? -0.804 -2.474 0.513 1.00 0.00 18 VAL A O 17
ATOM 9234 N N . ILE A 1 19 ? 0.548 -0.679 0.391 1.00 0.00 19 ILE A N 17
ATOM 9235 C CA . ILE A 1 19 ? -0.348 0.204 1.126 1.00 0.00 19 ILE A CA 17
ATOM 9236 C C . ILE A 1 19 ? -1.581 0.542 0.295 1.00 0.00 19 ILE A C 17
ATOM 9237 O O . ILE A 1 19 ? -2.706 0.526 0.797 1.00 0.00 19 ILE A O 17
ATOM 9253 N N . ALA A 1 20 ? -1.358 0.849 -0.978 1.00 0.00 20 ALA A N 17
ATOM 9254 C CA . ALA A 1 20 ? -2.442 1.191 -1.891 1.00 0.00 20 ALA A CA 17
ATOM 9255 C C . ALA A 1 20 ? -3.417 0.029 -2.040 1.00 0.00 20 ALA A C 17
ATOM 9256 O O . ALA A 1 20 ? -4.622 0.233 -2.192 1.00 0.00 20 ALA A O 17
ATOM 9263 N N . GLY A 1 21 ? -2.888 -1.190 -1.995 1.00 0.00 21 GLY A N 17
ATOM 9264 C CA . GLY A 1 21 ? -3.725 -2.368 -2.121 1.00 0.00 21 GLY A CA 17
ATOM 9265 C C . GLY A 1 21 ? -4.692 -2.512 -0.963 1.00 0.00 21 GLY A C 17
ATOM 9266 O O . GLY A 1 21 ? -5.873 -2.797 -1.163 1.00 0.00 21 GLY A O 17
ATOM 9270 N N . ILE A 1 22 ? -4.188 -2.315 0.253 1.00 0.00 22 ILE A N 17
ATOM 9271 C CA . ILE A 1 22 ? -5.015 -2.419 1.449 1.00 0.00 22 ILE A CA 17
ATOM 9272 C C . ILE A 1 22 ? -6.082 -1.331 1.462 1.00 0.00 22 ILE A C 17
ATOM 9273 O O . ILE A 1 22 ? -7.224 -1.569 1.854 1.00 0.00 22 ILE A O 17
ATOM 9289 N N . LEU A 1 23 ? -5.697 -0.135 1.028 1.00 0.00 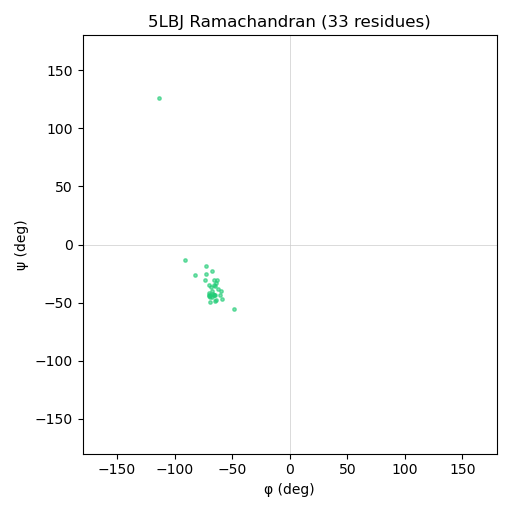23 LEU A N 17
ATOM 9290 C CA . LEU A 1 23 ? -6.614 0.995 0.983 1.00 0.00 23 LEU A CA 17
ATOM 9291 C C . LEU A 1 23 ? -7.770 0.711 0.031 1.00 0.00 23 LEU A C 17
ATOM 9292 O O . LEU A 1 23 ? -8.908 1.105 0.283 1.00 0.00 23 LEU A O 17
ATOM 9308 N N . ALA A 1 24 ? -7.466 0.022 -1.063 1.00 0.00 24 ALA A N 17
ATOM 9309 C CA . ALA A 1 24 ? -8.474 -0.323 -2.056 1.00 0.00 24 ALA A CA 17
ATOM 9310 C C . ALA A 1 24 ? -9.539 -1.237 -1.459 1.00 0.00 24 ALA A C 17
ATOM 9311 O O . ALA A 1 24 ? -10.729 -1.076 -1.725 1.00 0.00 24 ALA A O 17
ATOM 9318 N N . SER A 1 25 ? -9.101 -2.194 -0.647 1.00 0.00 25 SER A N 17
ATOM 9319 C CA . SER A 1 25 ? -10.014 -3.138 -0.012 1.00 0.00 25 SER A CA 17
ATOM 9320 C C . SER A 1 25 ? -10.985 -2.421 0.918 1.00 0.00 25 SER A C 17
ATOM 9321 O O . SER A 1 25 ? -12.152 -2.799 1.022 1.00 0.00 25 SER A O 17
ATOM 9329 N N . MET A 1 26 ? -10.498 -1.384 1.594 1.00 0.00 26 MET A N 17
ATOM 9330 C CA . MET A 1 26 ? -11.328 -0.617 2.516 1.00 0.00 26 MET A CA 17
ATOM 9331 C C . MET A 1 26 ? -12.392 0.176 1.763 1.00 0.00 26 MET A C 17
ATOM 9332 O O . MET A 1 26 ? -13.533 0.283 2.213 1.00 0.00 26 MET A O 17
ATOM 9346 N N . ILE A 1 27 ? -12.010 0.733 0.617 1.00 0.00 27 ILE A N 17
ATOM 9347 C CA . ILE A 1 27 ? -12.936 1.510 -0.197 1.00 0.00 27 ILE A CA 17
ATOM 9348 C C . ILE A 1 27 ? -14.039 0.620 -0.758 1.00 0.00 27 ILE A C 17
ATOM 9349 O O . ILE A 1 27 ? -15.212 0.997 -0.763 1.00 0.00 27 ILE A O 17
ATOM 9365 N N . VAL A 1 28 ? -13.657 -0.562 -1.231 1.00 0.00 28 VAL A N 17
ATOM 9366 C CA . VAL A 1 28 ? -14.618 -1.507 -1.786 1.00 0.00 28 VAL A CA 17
ATOM 9367 C C . VAL A 1 28 ? -15.603 -1.959 -0.716 1.00 0.00 28 VAL A C 17
ATOM 9368 O O . VAL A 1 28 ? -16.809 -2.022 -0.956 1.00 0.00 28 VAL A O 17
ATOM 9381 N N . ASN A 1 29 ? -15.080 -2.274 0.466 1.00 0.00 29 ASN A N 17
ATOM 9382 C CA . ASN A 1 29 ? -15.914 -2.710 1.578 1.00 0.00 29 ASN A CA 17
ATOM 9383 C C . ASN A 1 29 ? -16.929 -1.632 1.938 1.00 0.00 29 ASN A C 17
ATOM 9384 O O . ASN A 1 29 ? -18.058 -1.931 2.329 1.00 0.00 29 ASN A O 17
ATOM 9395 N N . TRP A 1 30 ? -16.516 -0.377 1.801 1.00 0.00 30 TRP A N 17
ATOM 9396 C CA . TRP A 1 30 ? -17.386 0.754 2.097 1.00 0.00 30 TRP A CA 17
ATOM 9397 C C . TRP A 1 30 ? -18.543 0.810 1.104 1.00 0.00 30 TRP A C 17
ATOM 9398 O O . TRP A 1 30 ? -19.700 0.955 1.490 1.00 0.00 30 TRP A O 17
ATOM 9419 N N . LEU A 1 31 ? -18.218 0.703 -0.177 1.00 0.00 31 LEU A N 17
ATOM 9420 C CA . LEU A 1 31 ?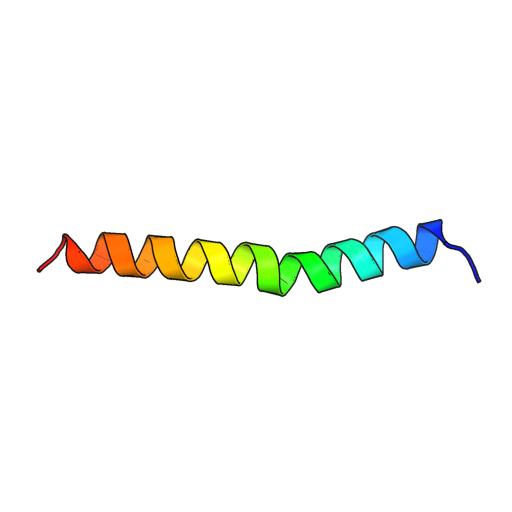 -19.226 0.736 -1.228 1.00 0.00 31 LEU A CA 17
ATOM 9421 C C . LEU A 1 31 ? -20.185 -0.447 -1.116 1.00 0.00 31 LEU A C 17
ATOM 9422 O O . LEU A 1 31 ? -21.341 -0.361 -1.529 1.00 0.00 31 LEU A O 17
ATOM 9438 N N . ASN A 1 32 ? -19.695 -1.549 -0.557 1.00 0.00 32 ASN A N 17
ATOM 9439 C CA . ASN A 1 32 ? -20.502 -2.756 -0.404 1.00 0.00 32 ASN A CA 17
ATOM 9440 C C . ASN A 1 32 ? -21.653 -2.556 0.583 1.00 0.00 32 ASN A C 17
ATOM 9441 O O . ASN A 1 32 ? -22.730 -3.127 0.410 1.00 0.00 32 ASN A O 17
ATOM 9452 N N . LYS A 1 33 ? -21.427 -1.747 1.617 1.00 0.00 33 LYS A N 17
ATOM 9453 C CA . LYS A 1 33 ? -22.458 -1.499 2.623 1.00 0.00 33 LYS A CA 17
ATOM 9454 C C . LYS A 1 33 ? -23.477 -0.473 2.134 1.00 0.00 33 LYS A C 17
ATOM 9455 O O . LYS A 1 33 ? -24.600 -0.413 2.638 1.00 0.00 33 LYS A O 17
ATOM 9474 N N . ARG A 1 34 ? -23.084 0.333 1.153 1.00 0.00 34 ARG A N 17
ATOM 9475 C CA . ARG A 1 34 ? -23.972 1.352 0.603 1.00 0.00 34 ARG A CA 17
ATOM 9476 C C . ARG A 1 34 ? -24.490 0.942 -0.772 1.00 0.00 34 ARG A C 17
ATOM 9477 O O . ARG A 1 34 ? -25.285 1.656 -1.383 1.00 0.00 34 ARG A O 17
ATOM 9498 N N . LYS A 1 35 ? -24.034 -0.214 -1.250 1.00 0.00 35 LYS A N 17
ATOM 9499 C CA . LYS A 1 35 ? -24.447 -0.728 -2.552 1.00 0.00 35 LYS A CA 17
ATOM 9500 C C . LYS A 1 35 ? -24.175 0.290 -3.657 1.00 0.00 35 LYS A C 17
ATOM 9501 O O . LYS A 1 35 ? -23.047 0.292 -4.194 1.00 0.00 35 LYS A O 17
ATOM 9521 N N . MET A 1 1 ? -26.638 1.525 -3.526 1.00 0.00 1 MET A N 18
ATOM 9522 C CA . MET A 1 1 ? -25.782 0.394 -3.084 1.00 0.00 1 MET A CA 18
ATOM 9523 C C . MET A 1 1 ? -25.455 0.511 -1.599 1.00 0.00 1 MET A C 18
ATOM 9524 O O . MET A 1 1 ? -25.529 1.596 -1.020 1.00 0.00 1 MET A O 18
ATOM 9540 N N . THR A 1 2 ? -25.094 -0.612 -0.990 1.00 0.00 2 THR A N 18
ATOM 9541 C CA . THR A 1 2 ? -24.755 -0.641 0.427 1.00 0.00 2 THR A CA 18
ATOM 9542 C C . THR A 1 2 ? -23.366 -0.067 0.675 1.00 0.00 2 THR A C 18
ATOM 9543 O O . THR A 1 2 ? -22.405 -0.423 -0.006 1.00 0.00 2 THR A O 18
ATOM 9554 N N . PHE A 1 3 ? -23.271 0.825 1.655 1.00 0.00 3 PHE A N 18
ATOM 9555 C CA . PHE A 1 3 ? -22.002 1.447 2.002 1.00 0.00 3 PHE A CA 18
ATOM 9556 C C . PHE A 1 3 ? -21.014 0.404 2.510 1.00 0.00 3 PHE A C 18
ATOM 9557 O O . PHE A 1 3 ? -19.809 0.518 2.290 1.00 0.00 3 PHE A O 18
ATOM 9574 N N . ALA A 1 4 ? -21.534 -0.611 3.194 1.00 0.00 4 ALA A N 18
ATOM 9575 C CA . ALA A 1 4 ? -20.699 -1.679 3.729 1.00 0.00 4 ALA A CA 18
ATOM 9576 C C . ALA A 1 4 ? -20.121 -2.529 2.605 1.00 0.00 4 ALA A C 18
ATOM 9577 O O . ALA A 1 4 ? -18.961 -2.937 2.656 1.00 0.00 4 ALA A O 18
ATOM 9584 N N . GLU A 1 5 ? -20.939 -2.794 1.591 1.00 0.00 5 GLU A N 18
ATOM 9585 C CA . GLU A 1 5 ? -20.504 -3.590 0.451 1.00 0.00 5 GLU A CA 18
ATOM 9586 C C . GLU A 1 5 ? -19.460 -2.834 -0.361 1.00 0.00 5 GLU A C 18
ATOM 9587 O O . GLU A 1 5 ? -18.517 -3.428 -0.884 1.00 0.00 5 GLU A O 18
ATOM 9599 N N . LEU A 1 6 ? -19.636 -1.519 -0.462 1.00 0.00 6 LEU A N 18
ATOM 9600 C CA . LEU A 1 6 ? -18.701 -0.679 -1.201 1.00 0.00 6 LEU A CA 18
ATOM 9601 C C . LEU A 1 6 ? -17.543 -0.266 -0.303 1.00 0.00 6 LEU A C 18
ATOM 9602 O O . LEU A 1 6 ? -16.523 0.229 -0.777 1.00 0.00 6 LEU A O 18
ATOM 9618 N N . GLY A 1 7 ? -17.707 -0.488 0.996 1.00 0.00 7 GLY A N 18
ATOM 9619 C CA . GLY A 1 7 ? -16.677 -0.124 1.949 1.00 0.00 7 GLY A CA 18
ATOM 9620 C C . GLY A 1 7 ? -15.423 -0.962 1.810 1.00 0.00 7 GLY A C 18
ATOM 9621 O O . GLY A 1 7 ? -14.324 -0.425 1.700 1.00 0.00 7 GLY A O 18
ATOM 9625 N N . MET A 1 8 ? -15.585 -2.280 1.815 1.00 0.00 8 MET A N 18
ATOM 9626 C CA . MET A 1 8 ? -14.449 -3.187 1.699 1.00 0.00 8 MET A CA 18
ATOM 9627 C C . MET A 1 8 ? -13.768 -3.052 0.340 1.00 0.00 8 MET A C 18
ATOM 9628 O O . MET A 1 8 ? -12.544 -2.986 0.257 1.00 0.00 8 MET A O 18
ATOM 9642 N N . ALA A 1 9 ? -14.565 -3.013 -0.721 1.00 0.00 9 ALA A N 18
ATOM 9643 C CA . ALA A 1 9 ? -14.030 -2.889 -2.073 1.00 0.00 9 ALA A CA 18
ATOM 9644 C C . ALA A 1 9 ? -13.264 -1.581 -2.250 1.00 0.00 9 ALA A C 18
ATOM 9645 O O . ALA A 1 9 ? -12.169 -1.563 -2.812 1.00 0.00 9 ALA A O 18
ATOM 9652 N N . PHE A 1 10 ? -13.848 -0.490 -1.767 1.00 0.00 10 PHE A N 18
ATOM 9653 C CA . PHE A 1 10 ? -13.227 0.827 -1.873 1.00 0.00 10 PHE A CA 18
ATOM 9654 C C . PHE A 1 10 ? -11.990 0.934 -0.983 1.00 0.00 10 PHE A C 18
ATOM 9655 O O . PHE A 1 10 ? -10.964 1.470 -1.401 1.00 0.00 10 PHE A O 18
ATOM 9672 N N . TRP A 1 11 ? -12.089 0.427 0.243 1.00 0.00 11 TRP A N 18
ATOM 9673 C CA . TRP A 1 11 ? -10.969 0.474 1.177 1.00 0.00 11 TRP A CA 18
ATOM 9674 C C . TRP A 1 11 ? -9.802 -0.367 0.674 1.00 0.00 11 TRP A C 18
ATOM 9675 O O . TRP A 1 11 ? -8.648 0.049 0.754 1.00 0.00 11 TRP A O 18
ATOM 9696 N N . HIS A 1 12 ? -10.110 -1.550 0.159 1.00 0.00 12 HIS A N 18
ATOM 9697 C CA . HIS A 1 12 ? -9.086 -2.448 -0.363 1.00 0.00 12 HIS A CA 18
ATOM 9698 C C . HIS A 1 12 ? -8.456 -1.876 -1.629 1.00 0.00 12 HIS A C 18
ATOM 9699 O O . HIS A 1 12 ? -7.245 -1.973 -1.829 1.00 0.00 12 HIS A O 18
ATOM 9713 N N . ASP A 1 13 ? -9.287 -1.282 -2.483 1.00 0.00 13 ASP A N 18
ATOM 9714 C CA . ASP A 1 13 ? -8.810 -0.699 -3.731 1.00 0.00 13 ASP A CA 18
ATOM 9715 C C . ASP A 1 13 ? -7.914 0.506 -3.466 1.00 0.00 13 ASP A C 18
ATOM 9716 O O . ASP A 1 13 ? -6.880 0.669 -4.111 1.00 0.00 13 ASP A O 18
ATOM 9725 N N . LEU A 1 14 ? -8.316 1.353 -2.521 1.00 0.00 14 LEU A N 18
ATOM 9726 C CA . LEU A 1 14 ? -7.529 2.532 -2.177 1.00 0.00 14 LEU A CA 18
ATOM 9727 C C . LEU A 1 14 ? -6.284 2.130 -1.400 1.00 0.00 14 LEU A C 18
ATOM 9728 O O . LEU A 1 14 ? -5.253 2.792 -1.479 1.00 0.00 14 LEU A O 18
ATOM 9744 N N . ALA A 1 15 ? -6.393 1.040 -0.649 1.00 0.00 15 ALA A N 18
ATOM 9745 C CA . ALA A 1 15 ? -5.282 0.542 0.150 1.00 0.00 15 ALA A CA 18
ATOM 9746 C C . ALA A 1 15 ? -4.175 -0.027 -0.729 1.00 0.00 15 ALA A C 18
ATOM 9747 O O . ALA A 1 15 ? -2.998 0.079 -0.396 1.00 0.00 15 ALA A O 18
ATOM 9754 N N . ALA A 1 16 ? -4.561 -0.641 -1.844 1.00 0.00 16 ALA A N 18
ATOM 9755 C CA . ALA A 1 16 ? -3.596 -1.240 -2.763 1.00 0.00 16 ALA A CA 18
ATOM 9756 C C . ALA A 1 16 ? -2.436 -0.284 -3.076 1.00 0.00 16 ALA A C 18
ATOM 9757 O O . ALA A 1 16 ? -1.275 -0.641 -2.873 1.00 0.00 16 ALA A O 18
ATOM 9764 N N . PRO A 1 17 ? -2.718 0.941 -3.575 1.00 0.00 17 PRO A N 18
ATOM 9765 C CA . PRO A 1 17 ? -1.666 1.917 -3.891 1.00 0.00 17 PRO A CA 18
ATOM 9766 C C . PRO A 1 17 ? -1.020 2.501 -2.638 1.00 0.00 17 PRO A C 18
ATOM 9767 O O . PRO A 1 17 ? 0.126 2.949 -2.671 1.00 0.00 17 PRO A O 18
ATOM 9778 N N . VAL A 1 18 ? -1.762 2.493 -1.533 1.00 0.00 18 VAL A N 18
ATOM 9779 C CA . VAL A 1 18 ? -1.260 3.025 -0.270 1.00 0.00 18 VAL A CA 18
ATOM 9780 C C . VAL A 1 18 ? -0.148 2.141 0.284 1.00 0.00 18 VAL A C 18
ATOM 9781 O O . VAL A 1 18 ? 0.917 2.626 0.668 1.00 0.00 18 VAL A O 18
ATOM 9794 N N . ILE A 1 19 ? -0.409 0.840 0.319 1.00 0.00 19 ILE A N 18
ATOM 9795 C CA . ILE A 1 19 ? 0.555 -0.129 0.818 1.00 0.00 19 ILE A CA 18
ATOM 9796 C C . ILE A 1 19 ? 1.728 -0.274 -0.144 1.00 0.00 19 ILE A C 18
ATOM 9797 O O . ILE A 1 19 ? 2.874 -0.428 0.277 1.00 0.00 19 ILE A O 18
ATOM 9813 N N . ALA A 1 20 ? 1.431 -0.226 -1.441 1.00 0.00 20 ALA A N 18
ATOM 9814 C CA . ALA A 1 20 ? 2.459 -0.348 -2.467 1.00 0.00 20 ALA A CA 18
ATOM 9815 C C . ALA A 1 20 ? 3.401 0.849 -2.437 1.00 0.00 20 ALA A C 18
ATOM 9816 O O . ALA A 1 20 ? 4.607 0.709 -2.644 1.00 0.00 20 ALA A O 18
ATOM 9823 N N . GLY A 1 21 ? 2.843 2.028 -2.178 1.00 0.00 21 GLY A N 18
ATOM 9824 C CA . GLY A 1 21 ? 3.649 3.232 -2.120 1.00 0.00 21 GLY A CA 18
ATOM 9825 C C . GLY A 1 21 ? 4.631 3.205 -0.967 1.00 0.00 21 GLY A C 18
ATOM 9826 O O . GLY A 1 21 ? 5.805 3.540 -1.132 1.00 0.00 21 GLY A O 18
ATOM 9830 N N . ILE A 1 22 ? 4.148 2.804 0.204 1.00 0.00 22 ILE A N 18
ATOM 9831 C CA . ILE A 1 22 ? 4.985 2.722 1.392 1.00 0.00 22 ILE A CA 18
ATOM 9832 C C . ILE A 1 22 ? 6.017 1.608 1.250 1.00 0.00 22 ILE A C 18
ATOM 9833 O O . ILE A 1 22 ? 7.156 1.740 1.699 1.00 0.00 22 ILE A O 18
ATOM 9849 N N . LEU A 1 23 ? 5.608 0.513 0.617 1.00 0.00 23 LEU A N 18
ATOM 9850 C CA . LEU A 1 23 ? 6.491 -0.628 0.409 1.00 0.00 23 LEU A CA 18
ATOM 9851 C C . LEU A 1 23 ? 7.659 -0.249 -0.492 1.00 0.00 23 LEU A C 18
ATOM 9852 O O . LEU A 1 23 ? 8.794 -0.665 -0.263 1.00 0.00 23 LEU A O 18
ATOM 9868 N N . ALA A 1 24 ? 7.371 0.546 -1.517 1.00 0.00 24 ALA A N 18
ATOM 9869 C CA . ALA A 1 24 ? 8.394 0.984 -2.456 1.00 0.00 24 ALA A CA 18
ATOM 9870 C C . ALA A 1 24 ? 9.493 1.766 -1.745 1.00 0.00 24 ALA A C 18
ATOM 9871 O O . ALA A 1 24 ? 10.678 1.560 -1.999 1.00 0.00 24 ALA A O 18
ATOM 9878 N N . SER A 1 25 ? 9.089 2.662 -0.850 1.00 0.00 25 SER A N 18
ATOM 9879 C CA . SER A 1 25 ? 10.038 3.480 -0.101 1.00 0.00 25 SER A CA 18
ATOM 9880 C C . SER A 1 25 ? 10.951 2.617 0.765 1.00 0.00 25 SER A C 18
ATOM 9881 O O . SER A 1 25 ? 12.143 2.896 0.892 1.00 0.00 25 SER A O 18
ATOM 9889 N N . MET A 1 26 ? 10.387 1.568 1.358 1.00 0.00 26 MET A N 18
ATOM 9890 C CA . MET A 1 26 ? 11.156 0.672 2.216 1.00 0.00 26 MET A CA 18
ATOM 9891 C C . MET A 1 26 ? 12.183 -0.117 1.410 1.00 0.00 26 MET A C 18
ATOM 9892 O O . MET A 1 26 ? 13.324 -0.288 1.840 1.00 0.00 26 MET A O 18
ATOM 9906 N N . ILE A 1 27 ? 11.772 -0.596 0.240 1.00 0.00 27 ILE A N 18
ATOM 9907 C CA . ILE A 1 27 ? 12.659 -1.367 -0.621 1.00 0.00 27 ILE A CA 18
ATOM 9908 C C . ILE A 1 27 ? 13.823 -0.513 -1.114 1.00 0.00 27 ILE A C 18
ATOM 9909 O O . ILE A 1 27 ? 14.964 -0.972 -1.163 1.00 0.00 27 ILE A O 18
ATOM 9925 N N . VAL A 1 28 ? 13.529 0.732 -1.476 1.00 0.00 28 VAL A N 18
ATOM 9926 C CA . VAL A 1 28 ? 14.557 1.644 -1.962 1.00 0.00 28 VAL A CA 18
ATOM 9927 C C . VAL A 1 28 ? 15.533 2.010 -0.848 1.00 0.00 28 VAL A C 18
ATOM 9928 O O . VAL A 1 28 ? 16.741 2.091 -1.071 1.00 0.00 28 VAL A O 18
ATOM 9941 N N . ASN A 1 29 ? 15.003 2.230 0.352 1.00 0.00 29 ASN A N 18
ATOM 9942 C CA . ASN A 1 29 ? 15.831 2.581 1.502 1.00 0.00 29 ASN A CA 18
ATOM 9943 C C . ASN A 1 29 ? 16.801 1.450 1.836 1.00 0.00 29 ASN A C 18
ATOM 9944 O O . ASN A 1 29 ? 17.951 1.692 2.204 1.00 0.00 29 ASN A O 18
ATOM 9955 N N . TRP A 1 30 ? 16.325 0.217 1.701 1.00 0.00 30 TRP A N 18
ATOM 9956 C CA . TRP A 1 30 ? 17.138 -0.962 1.984 1.00 0.00 30 TRP A CA 18
ATOM 9957 C C . TRP A 1 30 ? 18.244 -1.131 0.943 1.00 0.00 30 TRP A C 18
ATOM 9958 O O . TRP A 1 30 ? 19.408 -1.331 1.286 1.00 0.00 30 TRP A O 18
ATOM 9979 N N . LEU A 1 31 ? 17.870 -1.061 -0.328 1.00 0.00 31 LEU A N 18
ATOM 9980 C CA . LEU A 1 31 ? 18.827 -1.207 -1.420 1.00 0.00 31 LEU A CA 18
ATOM 9981 C C . LEU A 1 31 ? 19.862 -0.083 -1.422 1.00 0.00 31 LEU A C 18
ATOM 9982 O O . LEU A 1 31 ? 21.016 -0.292 -1.797 1.00 0.00 31 LEU A O 18
ATOM 9998 N N . ASN A 1 32 ? 19.443 1.107 -1.004 1.00 0.00 32 ASN A N 18
ATOM 9999 C CA . ASN A 1 32 ? 20.330 2.268 -0.975 1.00 0.00 32 ASN A CA 18
ATOM 10000 C C . ASN A 1 32 ? 21.333 2.200 0.175 1.00 0.00 32 ASN A C 18
ATOM 10001 O O . ASN A 1 32 ? 22.434 2.744 0.075 1.00 0.00 32 ASN A O 18
ATOM 10012 N N . LYS A 1 33 ? 20.959 1.536 1.265 1.00 0.00 33 LYS A N 18
ATOM 10013 C CA . LYS A 1 33 ? 21.842 1.427 2.423 1.00 0.00 33 LYS A CA 18
ATOM 10014 C C . LYS A 1 33 ? 22.736 0.191 2.334 1.00 0.00 33 LYS A C 18
ATOM 10015 O O . LYS A 1 33 ? 23.807 0.150 2.940 1.00 0.00 33 LYS A O 18
ATOM 10034 N N . ARG A 1 34 ? 22.297 -0.814 1.579 1.00 0.00 34 ARG A N 18
ATOM 10035 C CA . ARG A 1 34 ? 23.073 -2.042 1.423 1.00 0.00 34 ARG A CA 18
ATOM 10036 C C . ARG A 1 34 ? 24.083 -1.905 0.287 1.00 0.00 34 ARG A C 18
ATOM 10037 O O . ARG A 1 34 ? 24.580 -2.901 -0.239 1.00 0.00 34 ARG A O 18
ATOM 10058 N N . LYS A 1 35 ? 24.383 -0.664 -0.081 1.00 0.00 35 LYS A N 18
ATOM 10059 C CA . LYS A 1 35 ? 25.332 -0.390 -1.155 1.00 0.00 35 LYS A CA 18
ATOM 10060 C C . LYS A 1 35 ? 26.706 -0.975 -0.836 1.00 0.00 35 LYS A C 18
ATOM 10061 O O . LYS A 1 35 ? 27.453 -0.349 -0.054 1.00 0.00 35 LYS A O 18
ATOM 10081 N N . MET A 1 1 ? -26.633 1.182 -3.557 1.00 0.00 1 MET A N 19
ATOM 10082 C CA . MET A 1 1 ? -25.767 0.067 -3.097 1.00 0.00 1 MET A CA 19
ATOM 10083 C C . MET A 1 1 ? -25.417 0.225 -1.621 1.00 0.00 1 MET A C 19
ATOM 10084 O O . MET A 1 1 ? -25.345 1.340 -1.105 1.00 0.00 1 MET A O 19
ATOM 10100 N N . THR A 1 2 ? -25.201 -0.900 -0.947 1.00 0.00 2 THR A N 19
ATOM 10101 C CA . THR A 1 2 ? -24.862 -0.890 0.470 1.00 0.00 2 THR A CA 19
ATOM 10102 C C . THR A 1 2 ? -23.505 -0.242 0.709 1.00 0.00 2 THR A C 19
ATOM 10103 O O . THR A 1 2 ? -22.516 -0.591 0.065 1.00 0.00 2 THR A O 19
ATOM 10114 N N . PHE A 1 3 ? -23.467 0.708 1.638 1.00 0.00 3 PHE A N 19
ATOM 10115 C CA . PHE A 1 3 ? -22.230 1.402 1.968 1.00 0.00 3 PHE A CA 19
ATOM 10116 C C . PHE A 1 3 ? -21.216 0.431 2.559 1.00 0.00 3 PHE A C 19
ATOM 10117 O O . PHE A 1 3 ? -20.011 0.576 2.355 1.00 0.00 3 PHE A O 19
ATOM 10134 N N . ALA A 1 4 ? -21.715 -0.557 3.296 1.00 0.00 4 ALA A N 19
ATOM 10135 C CA . ALA A 1 4 ? -20.857 -1.558 3.915 1.00 0.00 4 ALA A CA 19
ATOM 10136 C C . ALA A 1 4 ? -20.217 -2.451 2.860 1.00 0.00 4 ALA A C 19
ATOM 10137 O O . ALA A 1 4 ? -19.043 -2.809 2.964 1.00 0.00 4 ALA A O 19
ATOM 10144 N N . GLU A 1 5 ? -20.996 -2.809 1.842 1.00 0.00 5 GLU A N 19
ATOM 10145 C CA . GLU A 1 5 ? -20.500 -3.657 0.765 1.00 0.00 5 GLU A CA 19
ATOM 10146 C C . GLU A 1 5 ? -19.490 -2.903 -0.092 1.00 0.00 5 GLU A C 19
ATOM 10147 O O . GLU A 1 5 ? -18.502 -3.477 -0.551 1.00 0.00 5 GLU A O 19
ATOM 10159 N N . LEU A 1 6 ? -19.744 -1.616 -0.309 1.00 0.00 6 LEU A N 19
ATOM 10160 C CA . LEU A 1 6 ? -18.842 -0.791 -1.101 1.00 0.00 6 LEU A CA 19
ATOM 10161 C C . LEU A 1 6 ? -17.705 -0.273 -0.231 1.00 0.00 6 LEU A C 19
ATOM 10162 O O . LEU A 1 6 ? -16.699 0.217 -0.736 1.00 0.00 6 LEU A O 19
ATOM 10178 N N . GLY A 1 7 ? -17.866 -0.404 1.081 1.00 0.00 7 GLY A N 19
ATOM 10179 C CA . GLY A 1 7 ? -16.847 0.059 2.002 1.00 0.00 7 GLY A CA 19
ATOM 10180 C C . GLY A 1 7 ? -15.592 -0.785 1.952 1.00 0.00 7 GLY A C 19
ATOM 10181 O O . GLY A 1 7 ? -14.483 -0.255 1.955 1.00 0.00 7 GLY A O 19
ATOM 10185 N N . MET A 1 8 ? -15.765 -2.101 1.905 1.00 0.00 8 MET A N 19
ATOM 10186 C CA . MET A 1 8 ? -14.631 -3.017 1.856 1.00 0.00 8 MET A CA 19
ATOM 10187 C C . MET A 1 8 ? -13.942 -2.958 0.499 1.00 0.00 8 MET A C 19
ATOM 10188 O O . MET A 1 8 ? -12.718 -2.894 0.420 1.00 0.00 8 MET A O 19
ATOM 10202 N N . ALA A 1 9 ? -14.733 -2.982 -0.566 1.00 0.00 9 ALA 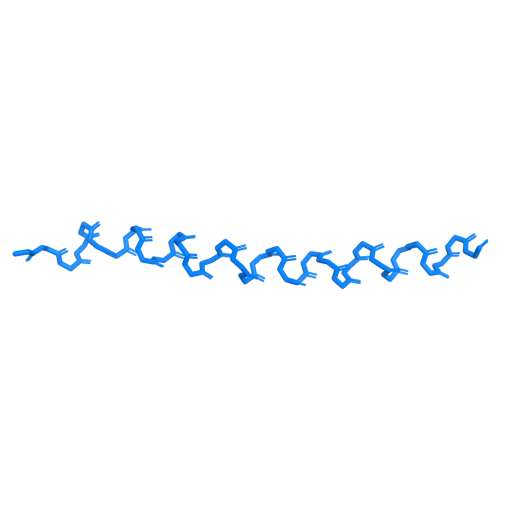A N 19
ATOM 10203 C CA . ALA A 1 9 ? -14.193 -2.928 -1.918 1.00 0.00 9 ALA A CA 19
ATOM 10204 C C . ALA A 1 9 ? -13.456 -1.614 -2.161 1.00 0.00 9 ALA A C 19
ATOM 10205 O O . ALA A 1 9 ? -12.378 -1.596 -2.755 1.00 0.00 9 ALA A O 19
ATOM 10212 N N . PHE A 1 10 ? -14.047 -0.517 -1.698 1.00 0.00 10 PHE A N 19
ATOM 10213 C CA . PHE A 1 10 ? -13.453 0.808 -1.861 1.00 0.00 10 PHE A CA 19
ATOM 10214 C C . PHE A 1 10 ? -12.198 0.960 -1.003 1.00 0.00 10 PHE A C 19
ATOM 10215 O O . PHE A 1 10 ? -11.184 1.479 -1.466 1.00 0.00 10 PHE A O 19
ATOM 10232 N N . TRP A 1 11 ? -12.271 0.512 0.248 1.00 0.00 11 TRP A N 19
ATOM 10233 C CA . TRP A 1 11 ? -11.130 0.605 1.153 1.00 0.00 11 TRP A CA 19
ATOM 10234 C C . TRP A 1 11 ? -9.970 -0.252 0.659 1.00 0.00 11 TRP A C 19
ATOM 10235 O O . TRP A 1 11 ? -8.815 0.169 0.701 1.00 0.00 11 TRP A O 19
ATOM 10256 N N . HIS A 1 12 ? -10.285 -1.454 0.193 1.00 0.00 12 HIS A N 19
ATOM 10257 C CA . HIS A 1 12 ? -9.268 -2.368 -0.314 1.00 0.00 12 HIS A CA 19
ATOM 10258 C C . HIS A 1 12 ? -8.662 -1.841 -1.612 1.00 0.00 12 HIS A C 19
ATOM 10259 O O . HIS A 1 12 ? -7.454 -1.936 -1.828 1.00 0.00 12 HIS A O 19
ATOM 10273 N N . ASP A 1 13 ? -9.512 -1.286 -2.472 1.00 0.00 13 ASP A N 19
ATOM 10274 C CA . ASP A 1 13 ? -9.065 -0.749 -3.751 1.00 0.00 13 ASP A CA 19
ATOM 10275 C C . ASP A 1 13 ? -8.166 0.467 -3.554 1.00 0.00 13 ASP A C 19
ATOM 10276 O O . ASP A 1 13 ? -7.146 0.607 -4.227 1.00 0.00 13 ASP A O 19
ATOM 10285 N N . LEU A 1 14 ? -8.550 1.349 -2.634 1.00 0.00 14 LEU A N 19
ATOM 10286 C CA . LEU A 1 14 ? -7.763 2.546 -2.354 1.00 0.00 14 LEU A CA 19
ATOM 10287 C C . LEU A 1 14 ? -6.499 2.190 -1.586 1.00 0.00 14 LEU A C 19
ATOM 10288 O O . LEU A 1 14 ? -5.475 2.856 -1.718 1.00 0.00 14 LEU A O 19
ATOM 10304 N N . ALA A 1 15 ? -6.580 1.136 -0.782 1.00 0.00 15 ALA A N 19
ATOM 10305 C CA . ALA A 1 15 ? -5.445 0.692 0.016 1.00 0.00 15 ALA A CA 19
ATOM 10306 C C . ALA A 1 15 ? -4.350 0.088 -0.855 1.00 0.00 15 ALA A C 19
ATOM 10307 O O . ALA A 1 15 ? -3.168 0.228 -0.556 1.00 0.00 15 ALA A O 19
ATOM 10314 N N . ALA A 1 16 ? -4.749 -0.592 -1.927 1.00 0.00 16 ALA A N 19
ATOM 10315 C CA . ALA A 1 16 ? -3.793 -1.228 -2.831 1.00 0.00 16 ALA A CA 19
ATOM 10316 C C . ALA A 1 16 ? -2.648 -0.277 -3.211 1.00 0.00 16 ALA A C 19
ATOM 10317 O O . ALA A 1 16 ? -1.481 -0.610 -3.007 1.00 0.00 16 ALA A O 19
ATOM 10324 N N . PRO A 1 17 ? -2.952 0.919 -3.765 1.00 0.00 17 PRO A N 19
ATOM 10325 C CA . PRO A 1 17 ? -1.917 1.889 -4.147 1.00 0.00 17 PRO A CA 19
ATOM 10326 C C . PRO A 1 17 ? -1.253 2.543 -2.936 1.00 0.00 17 PRO A C 19
ATOM 10327 O O . PRO A 1 17 ? -0.108 2.990 -3.010 1.00 0.00 17 PRO A O 19
ATOM 10338 N N . VAL A 1 18 ? -1.980 2.595 -1.823 1.00 0.00 18 VAL A N 19
ATOM 10339 C CA . VAL A 1 18 ? -1.467 3.197 -0.594 1.00 0.00 18 VAL A CA 19
ATOM 10340 C C . VAL A 1 18 ? -0.364 2.342 0.025 1.00 0.00 18 VAL A C 19
ATOM 10341 O O . VAL A 1 18 ? 0.693 2.849 0.404 1.00 0.00 18 VAL A O 19
ATOM 10354 N N . ILE A 1 19 ? -0.624 1.044 0.128 1.00 0.00 19 ILE A N 19
ATOM 10355 C CA . ILE A 1 19 ? 0.329 0.106 0.707 1.00 0.00 19 ILE A CA 19
ATOM 10356 C C . ILE A 1 19 ? 1.536 -0.092 -0.203 1.00 0.00 19 ILE A C 19
ATOM 10357 O O . ILE A 1 19 ? 2.676 -0.113 0.260 1.00 0.00 19 ILE A O 19
ATOM 10373 N N . ALA A 1 20 ? 1.277 -0.240 -1.499 1.00 0.00 20 ALA A N 19
ATOM 10374 C CA . ALA A 1 20 ? 2.341 -0.441 -2.476 1.00 0.00 20 ALA A CA 19
ATOM 10375 C C . ALA A 1 20 ? 3.335 0.715 -2.454 1.00 0.00 20 ALA A C 19
ATOM 10376 O O . ALA A 1 20 ? 4.538 0.515 -2.627 1.00 0.00 20 ALA A O 19
ATOM 10383 N N . GLY A 1 21 ? 2.827 1.926 -2.239 1.00 0.00 21 GLY A N 19
ATOM 10384 C CA . GLY A 1 21 ? 3.688 3.093 -2.194 1.00 0.00 21 GLY A CA 19
ATOM 10385 C C . GLY A 1 21 ? 4.643 3.055 -1.018 1.00 0.00 21 GLY A C 19
ATOM 10386 O O . GLY A 1 21 ? 5.831 3.344 -1.163 1.00 0.00 21 GLY A O 19
ATOM 10390 N N . ILE A 1 22 ? 4.119 2.698 0.149 1.00 0.00 22 ILE A N 19
ATOM 10391 C CA . ILE A 1 22 ? 4.926 2.613 1.359 1.00 0.00 22 ILE A CA 19
ATOM 10392 C C . ILE A 1 22 ? 5.924 1.464 1.260 1.00 0.00 22 ILE A C 19
ATOM 10393 O O . ILE A 1 22 ? 7.052 1.563 1.742 1.00 0.00 22 ILE A O 19
ATOM 10409 N N . LEU A 1 23 ? 5.496 0.375 0.631 1.00 0.00 23 LEU A N 19
ATOM 10410 C CA . LEU A 1 23 ? 6.342 -0.799 0.462 1.00 0.00 23 LEU A CA 19
ATOM 10411 C C . LEU A 1 23 ? 7.558 -0.466 -0.395 1.00 0.00 23 LEU A C 19
ATOM 10412 O O . LEU A 1 23 ? 8.651 -0.986 -0.169 1.00 0.00 23 LEU A O 19
ATOM 10428 N N . ALA A 1 24 ? 7.358 0.406 -1.378 1.00 0.00 24 ALA A N 19
ATOM 10429 C CA . ALA A 1 24 ? 8.435 0.817 -2.268 1.00 0.00 24 ALA A CA 19
ATOM 10430 C C . ALA A 1 24 ? 9.521 1.559 -1.499 1.00 0.00 24 ALA A C 19
ATOM 10431 O O . ALA A 1 24 ? 10.711 1.335 -1.716 1.00 0.00 24 ALA A O 19
ATOM 10438 N N . SER A 1 25 ? 9.101 2.442 -0.598 1.00 0.00 25 SER A N 19
ATOM 10439 C CA . SER A 1 25 ? 10.038 3.213 0.209 1.00 0.00 25 SER A CA 19
ATOM 10440 C C . SER A 1 25 ? 10.939 2.283 1.012 1.00 0.00 25 SER A C 19
ATOM 10441 O O . SER A 1 25 ? 12.115 2.575 1.228 1.00 0.00 25 SER A O 19
ATOM 10449 N N . MET A 1 26 ? 10.377 1.161 1.447 1.00 0.00 26 MET A N 19
ATOM 10450 C CA . MET A 1 26 ? 11.125 0.179 2.221 1.00 0.00 26 MET A CA 19
ATOM 10451 C C . MET A 1 26 ? 12.238 -0.430 1.377 1.00 0.00 26 MET A C 19
ATOM 10452 O O . MET A 1 26 ? 13.369 -0.584 1.838 1.00 0.00 26 MET A O 19
ATOM 10466 N N . ILE A 1 27 ? 11.906 -0.771 0.136 1.00 0.00 27 ILE A N 19
ATOM 10467 C CA . ILE A 1 27 ? 12.872 -1.361 -0.780 1.00 0.00 27 ILE A CA 19
ATOM 10468 C C . ILE A 1 27 ? 14.006 -0.386 -1.075 1.00 0.00 27 ILE A C 19
ATOM 10469 O O . ILE A 1 27 ? 15.180 -0.756 -1.037 1.00 0.00 27 ILE A O 19
ATOM 10485 N N . VAL A 1 28 ? 13.650 0.862 -1.369 1.00 0.00 28 VAL A N 19
ATOM 10486 C CA . VAL A 1 28 ? 14.645 1.887 -1.664 1.00 0.00 28 VAL A CA 19
ATOM 10487 C C . VAL A 1 28 ? 15.564 2.113 -0.468 1.00 0.00 28 VAL A C 19
ATOM 10488 O O . VAL A 1 28 ? 16.773 2.281 -0.625 1.00 0.00 28 VAL A O 19
ATOM 10501 N N . ASN A 1 29 ? 14.981 2.115 0.727 1.00 0.00 29 ASN A N 19
ATOM 10502 C CA . ASN A 1 29 ? 15.746 2.313 1.952 1.00 0.00 29 ASN A CA 19
ATOM 10503 C C . ASN A 1 29 ? 16.758 1.187 2.140 1.00 0.00 29 ASN A C 19
ATOM 10504 O O . ASN A 1 29 ? 17.859 1.403 2.647 1.00 0.00 29 ASN A O 19
ATOM 10515 N N . TRP A 1 30 ? 16.370 -0.014 1.725 1.00 0.00 30 TRP A N 19
ATOM 10516 C CA . TRP A 1 30 ? 17.232 -1.185 1.836 1.00 0.00 30 TRP A CA 19
ATOM 10517 C C . TRP A 1 30 ? 18.411 -1.091 0.869 1.00 0.00 30 TRP A C 19
ATOM 10518 O O . TRP A 1 30 ? 19.562 -1.283 1.260 1.00 0.00 30 TRP A O 19
ATOM 10539 N N . LEU A 1 31 ? 18.115 -0.796 -0.392 1.00 0.00 31 LEU A N 19
ATOM 10540 C CA . LEU A 1 31 ? 19.150 -0.680 -1.415 1.00 0.00 31 LEU A CA 19
ATOM 10541 C C . LEU A 1 31 ? 20.115 0.460 -1.104 1.00 0.00 31 LEU A C 19
ATOM 10542 O O . LEU A 1 31 ? 21.285 0.414 -1.487 1.00 0.00 31 LEU A O 19
ATOM 10558 N N . ASN A 1 32 ? 19.622 1.481 -0.410 1.00 0.00 32 ASN A N 19
ATOM 10559 C CA . ASN A 1 32 ? 20.451 2.627 -0.049 1.00 0.00 32 ASN A CA 19
ATOM 10560 C C . ASN A 1 32 ? 21.531 2.226 0.949 1.00 0.00 32 ASN A C 19
ATOM 10561 O O . ASN A 1 32 ? 22.564 2.885 1.059 1.00 0.00 32 ASN A O 19
ATOM 10572 N N . LYS A 1 33 ? 21.284 1.141 1.677 1.00 0.00 33 LYS A N 19
ATOM 10573 C CA . LYS A 1 33 ? 22.238 0.649 2.662 1.00 0.00 33 LYS A CA 19
ATOM 10574 C C . LYS A 1 33 ? 23.349 -0.150 1.993 1.00 0.00 33 LYS A C 19
ATOM 10575 O O . LYS A 1 33 ? 24.528 0.041 2.286 1.00 0.00 33 LYS A O 19
ATOM 10594 N N . ARG A 1 34 ? 22.960 -1.054 1.102 1.00 0.00 34 ARG A N 19
ATOM 10595 C CA . ARG A 1 34 ? 23.919 -1.890 0.394 1.00 0.00 34 ARG A CA 19
ATOM 10596 C C . ARG A 1 34 ? 24.476 -1.176 -0.837 1.00 0.00 34 ARG A C 19
ATOM 10597 O O . ARG A 1 34 ? 24.302 -1.639 -1.965 1.00 0.00 34 ARG A O 19
ATOM 10618 N N . LYS A 1 35 ? 25.141 -0.045 -0.613 1.00 0.00 35 LYS A N 19
ATOM 10619 C CA . LYS A 1 35 ? 25.727 0.727 -1.705 1.00 0.00 35 LYS A CA 19
ATOM 10620 C C . LYS A 1 35 ? 26.678 -0.133 -2.533 1.00 0.00 35 LYS A C 19
ATOM 10621 O O . LYS A 1 35 ? 26.231 -0.689 -3.559 1.00 0.00 35 LYS A O 19
ATOM 10641 N N . MET A 1 1 ? -27.305 0.696 3.606 1.00 0.00 1 MET A N 20
ATOM 10642 C CA . MET A 1 1 ? -26.046 1.187 2.991 1.00 0.00 1 MET A CA 20
ATOM 10643 C C . MET A 1 1 ? -25.847 0.579 1.610 1.00 0.00 1 MET A C 20
ATOM 10644 O O . MET A 1 1 ? -26.401 -0.476 1.299 1.00 0.00 1 MET A O 20
ATOM 10660 N N . THR A 1 2 ? -25.051 1.249 0.786 1.00 0.00 2 THR A N 20
ATOM 10661 C CA . THR A 1 2 ? -24.785 0.783 -0.566 1.00 0.00 2 THR A CA 20
ATOM 10662 C C . THR A 1 2 ? -23.434 0.092 -0.664 1.00 0.00 2 THR A C 20
ATOM 10663 O O . THR A 1 2 ? -22.452 0.540 -0.072 1.00 0.00 2 THR A O 20
ATOM 10674 N N . PHE A 1 3 ? -23.391 -1.003 -1.416 1.00 0.00 3 PHE A N 20
ATOM 10675 C CA . PHE A 1 3 ? -22.154 -1.747 -1.600 1.00 0.00 3 PHE A CA 20
ATOM 10676 C C . PHE A 1 3 ? -21.120 -0.874 -2.297 1.00 0.00 3 PHE A C 20
ATOM 10677 O O . PHE A 1 3 ? -19.922 -0.978 -2.030 1.00 0.00 3 PHE A O 20
ATOM 10694 N N . ALA A 1 4 ? -21.594 -0.012 -3.191 1.00 0.00 4 ALA A N 20
ATOM 10695 C CA . ALA A 1 4 ? -20.717 0.893 -3.919 1.00 0.00 4 ALA A CA 20
ATOM 10696 C C . ALA A 1 4 ? -20.111 1.918 -2.970 1.00 0.00 4 ALA A C 20
ATOM 10697 O O . ALA A 1 4 ? -18.952 2.305 -3.114 1.00 0.00 4 ALA A O 20
ATOM 10704 N N . GLU A 1 5 ? -20.908 2.352 -1.996 1.00 0.00 5 GLU A N 20
ATOM 10705 C CA . GLU A 1 5 ? -20.450 3.326 -1.014 1.00 0.00 5 GLU A CA 20
ATOM 10706 C C . GLU A 1 5 ? -19.387 2.709 -0.113 1.00 0.00 5 GLU A C 20
ATOM 10707 O O . GLU A 1 5 ? -18.382 3.344 0.205 1.00 0.00 5 GLU A O 20
ATOM 10719 N N . LEU A 1 6 ? -19.619 1.464 0.294 1.00 0.00 6 LEU A N 20
ATOM 10720 C CA . LEU A 1 6 ? -18.680 0.752 1.150 1.00 0.00 6 LEU A CA 20
ATOM 10721 C C . LEU A 1 6 ? -17.524 0.210 0.321 1.00 0.00 6 LEU A C 20
ATOM 10722 O O . LEU A 1 6 ? -16.495 -0.194 0.858 1.00 0.00 6 LEU A O 20
ATOM 10738 N N . GLY A 1 7 ? -17.698 0.223 -0.997 1.00 0.00 7 GLY A N 20
ATOM 10739 C CA . GLY A 1 7 ? -16.666 -0.274 -1.887 1.00 0.00 7 GLY A CA 20
ATOM 10740 C C . GLY A 1 7 ? -15.421 0.588 -1.879 1.00 0.00 7 GLY A C 20
ATOM 10741 O O . GLY A 1 7 ? -14.312 0.080 -1.739 1.00 0.00 7 GLY A O 20
ATOM 10745 N N . MET A 1 8 ? -15.604 1.896 -2.024 1.00 0.00 8 MET A N 20
ATOM 10746 C CA . MET A 1 8 ? -14.480 2.826 -2.041 1.00 0.00 8 MET A CA 20
ATOM 10747 C C . MET A 1 8 ? -13.791 2.889 -0.682 1.00 0.00 8 MET A C 20
ATOM 10748 O O . MET A 1 8 ? -12.566 2.844 -0.599 1.00 0.00 8 MET A O 20
ATOM 10762 N N . ALA A 1 9 ? -14.582 2.996 0.380 1.00 0.00 9 ALA A N 20
ATOM 10763 C CA . ALA A 1 9 ? -14.039 3.068 1.732 1.00 0.00 9 ALA A CA 20
ATOM 10764 C C . ALA A 1 9 ? -13.249 1.810 2.082 1.00 0.00 9 ALA A C 20
ATOM 10765 O O . ALA A 1 9 ? -12.145 1.888 2.621 1.00 0.00 9 ALA A O 20
ATOM 10772 N N . PHE A 1 10 ? -13.822 0.652 1.770 1.00 0.00 10 PHE A N 20
ATOM 10773 C CA . PHE A 1 10 ? -13.181 -0.629 2.054 1.00 0.00 10 PHE A CA 20
ATOM 10774 C C . PHE A 1 10 ? -11.953 -0.848 1.171 1.00 0.00 10 PHE A C 20
ATOM 10775 O O . PHE A 1 10 ? -10.907 -1.282 1.653 1.00 0.00 10 PHE A O 20
ATOM 10792 N N . TRP A 1 11 ? -12.084 -0.553 -0.119 1.00 0.00 11 TRP A N 20
ATOM 10793 C CA . TRP A 1 11 ? -10.976 -0.727 -1.052 1.00 0.00 11 TRP A CA 20
ATOM 10794 C C . TRP A 1 11 ? -9.812 0.188 -0.699 1.00 0.00 11 TRP A C 20
ATOM 10795 O O . TRP A 1 11 ? -8.654 -0.224 -0.737 1.00 0.00 11 TRP A O 20
ATOM 10816 N N . HIS A 1 12 ? -10.128 1.431 -0.360 1.00 0.00 12 HIS A N 20
ATOM 10817 C CA . HIS A 1 12 ? -9.110 2.408 0.005 1.00 0.00 12 HIS A CA 20
ATOM 10818 C C . HIS A 1 12 ? -8.450 2.037 1.330 1.00 0.00 12 HIS A C 20
ATOM 10819 O O . HIS A 1 12 ? -7.238 2.180 1.491 1.00 0.00 12 HIS A O 20
ATOM 10833 N N . ASP A 1 13 ? -9.256 1.564 2.275 1.00 0.00 13 ASP A N 20
ATOM 10834 C CA . ASP A 1 13 ? -8.750 1.179 3.588 1.00 0.00 13 ASP A CA 20
ATOM 10835 C C . ASP A 1 13 ? -7.823 -0.028 3.487 1.00 0.00 13 ASP A C 20
ATOM 10836 O O . ASP A 1 13 ? -6.774 -0.065 4.127 1.00 0.00 13 ASP A O 20
ATOM 10845 N N . LEU A 1 14 ? -8.217 -1.016 2.686 1.00 0.00 14 LEU A N 20
ATOM 10846 C CA . LEU A 1 14 ? -7.406 -2.215 2.503 1.00 0.00 14 LEU A CA 20
ATOM 10847 C C . LEU A 1 14 ? -6.188 -1.915 1.641 1.00 0.00 14 LEU A C 20
ATOM 10848 O O . LEU A 1 14 ? -5.140 -2.537 1.793 1.00 0.00 14 LEU A O 20
ATOM 10864 N N . ALA A 1 15 ? -6.338 -0.957 0.732 1.00 0.00 15 ALA A N 20
ATOM 10865 C CA . ALA A 1 15 ? -5.256 -0.572 -0.165 1.00 0.00 15 ALA A CA 20
ATOM 10866 C C . ALA A 1 15 ? -4.142 0.156 0.578 1.00 0.00 15 ALA A C 20
ATOM 10867 O O . ALA A 1 15 ? -2.971 0.018 0.235 1.00 0.00 15 ALA A O 20
ATOM 10874 N N . ALA A 1 16 ? -4.513 0.939 1.586 1.00 0.00 16 ALA A N 20
ATOM 10875 C CA . ALA A 1 16 ? -3.537 1.698 2.364 1.00 0.00 16 ALA A CA 20
ATOM 10876 C C . ALA A 1 16 ? -2.359 0.823 2.817 1.00 0.00 16 ALA A C 20
ATOM 10877 O O . ALA A 1 16 ? -1.206 1.152 2.539 1.00 0.00 16 ALA A O 20
ATOM 10884 N N . PRO A 1 17 ? -2.619 -0.304 3.521 1.00 0.00 17 PRO A N 20
ATOM 10885 C CA . PRO A 1 17 ? -1.553 -1.200 3.986 1.00 0.00 17 PRO A CA 20
ATOM 10886 C C . PRO A 1 17 ? -0.923 -2.001 2.849 1.00 0.00 17 PRO A C 20
ATOM 10887 O O . PRO A 1 17 ? 0.237 -2.404 2.930 1.00 0.00 17 PRO A O 20
ATOM 10898 N N . VAL A 1 18 ? -1.695 -2.228 1.790 1.00 0.00 18 VAL A N 20
ATOM 10899 C CA . VAL A 1 18 ? -1.214 -2.984 0.638 1.00 0.00 18 VAL A CA 20
ATOM 10900 C C . VAL A 1 18 ? -0.137 -2.207 -0.113 1.00 0.00 18 VAL A C 20
ATOM 10901 O O . VAL A 1 18 ? 0.918 -2.747 -0.446 1.00 0.00 18 VAL A O 20
ATOM 10914 N N . ILE A 1 19 ? -0.415 -0.936 -0.372 1.00 0.00 19 ILE A N 20
ATOM 10915 C CA . ILE A 1 19 ? 0.514 -0.070 -1.084 1.00 0.00 19 ILE A CA 20
ATOM 10916 C C . ILE A 1 19 ? 1.734 0.253 -0.227 1.00 0.00 19 ILE A C 20
ATOM 10917 O O . ILE A 1 19 ? 2.871 0.151 -0.685 1.00 0.00 19 ILE A O 20
ATOM 10933 N N . ALA A 1 20 ? 1.486 0.643 1.020 1.00 0.00 20 ALA A N 20
ATOM 10934 C CA . ALA A 1 20 ? 2.560 0.983 1.946 1.00 0.00 20 ALA A CA 20
ATOM 10935 C C . ALA A 1 20 ? 3.488 -0.205 2.175 1.00 0.00 20 ALA A C 20
ATOM 10936 O O . ALA A 1 20 ? 4.698 -0.038 2.332 1.00 0.00 20 ALA A O 20
ATOM 10943 N N . GLY A 1 21 ? 2.913 -1.404 2.193 1.00 0.00 21 GLY A N 20
ATOM 10944 C CA . GLY A 1 21 ? 3.703 -2.603 2.401 1.00 0.00 21 GLY A CA 20
ATOM 10945 C C . GLY A 1 21 ? 4.670 -2.862 1.263 1.00 0.00 21 GLY A C 20
ATOM 10946 O O . GLY A 1 21 ? 5.839 -3.174 1.492 1.00 0.00 21 GLY A O 20
ATOM 10950 N N . ILE A 1 22 ? 4.182 -2.733 0.034 1.00 0.00 22 ILE A N 20
ATOM 10951 C CA . ILE A 1 22 ? 5.011 -2.950 -1.145 1.00 0.00 22 ILE A CA 20
ATOM 10952 C C . ILE A 1 22 ? 6.074 -1.864 -1.265 1.00 0.00 22 ILE A C 20
ATOM 10953 O O . ILE A 1 22 ? 7.216 -2.135 -1.637 1.00 0.00 22 ILE A O 20
ATOM 10969 N N . LEU A 1 23 ? 5.690 -0.634 -0.942 1.00 0.00 23 LEU A N 20
ATOM 10970 C CA . LEU A 1 23 ? 6.605 0.497 -1.011 1.00 0.00 23 LEU A CA 20
ATOM 10971 C C . LEU A 1 23 ? 7.724 0.353 0.014 1.00 0.00 23 LEU A C 20
ATOM 10972 O O . LEU A 1 23 ? 8.875 0.689 -0.260 1.00 0.00 23 LEU A O 20
ATOM 10988 N N . ALA A 1 24 ? 7.378 -0.151 1.193 1.00 0.00 24 ALA A N 20
ATOM 10989 C CA . ALA A 1 24 ? 8.352 -0.340 2.260 1.00 0.00 24 ALA A CA 20
ATOM 10990 C C . ALA A 1 24 ? 9.471 -1.279 1.823 1.00 0.00 24 ALA A C 20
ATOM 10991 O O . ALA A 1 24 ? 10.644 -1.026 2.089 1.00 0.00 24 ALA A O 20
ATOM 10998 N N . SER A 1 25 ? 9.101 -2.361 1.145 1.00 0.00 25 SER A N 20
ATOM 10999 C CA . SER A 1 25 ? 10.076 -3.338 0.675 1.00 0.00 25 SER A CA 20
ATOM 11000 C C . SER A 1 25 ? 10.999 -2.734 -0.378 1.00 0.00 25 SER A C 20
ATOM 11001 O O . SER A 1 25 ? 12.192 -3.031 -0.410 1.00 0.00 25 SER A O 20
ATOM 11009 N N . MET A 1 26 ? 10.442 -1.885 -1.236 1.00 0.00 26 MET A N 20
ATOM 11010 C CA . MET A 1 26 ? 11.226 -1.245 -2.286 1.00 0.00 26 MET A CA 20
ATOM 11011 C C . MET A 1 26 ? 12.243 -0.276 -1.690 1.00 0.00 26 MET A C 20
ATOM 11012 O O . MET A 1 26 ? 13.389 -0.215 -2.134 1.00 0.00 26 MET A O 20
ATOM 11026 N N . ILE A 1 27 ? 11.816 0.477 -0.681 1.00 0.00 27 ILE A N 20
ATOM 11027 C CA . ILE A 1 27 ? 12.691 1.439 -0.022 1.00 0.00 27 ILE A CA 20
ATOM 11028 C C . ILE A 1 27 ? 13.845 0.730 0.683 1.00 0.00 27 ILE A C 20
ATOM 11029 O O . ILE A 1 27 ? 14.992 1.173 0.616 1.00 0.00 27 ILE A O 20
ATOM 11045 N N . VAL A 1 28 ? 13.533 -0.374 1.355 1.00 0.00 28 VAL A N 20
ATOM 11046 C CA . VAL A 1 28 ? 14.542 -1.146 2.071 1.00 0.00 28 VAL A CA 20
ATOM 11047 C C . VAL A 1 28 ? 15.521 -1.804 1.102 1.00 0.00 28 VAL A C 20
ATOM 11048 O O . VAL A 1 28 ? 16.724 -1.844 1.357 1.00 0.00 28 VAL A O 20
ATOM 11061 N N . ASN A 1 29 ? 15.001 -2.318 -0.010 1.00 0.00 29 ASN A N 20
ATOM 11062 C CA . ASN A 1 29 ? 15.838 -2.965 -1.016 1.00 0.00 29 ASN A CA 20
ATOM 11063 C C . ASN A 1 29 ? 16.896 -1.999 -1.538 1.00 0.00 29 ASN A C 20
ATOM 11064 O O . ASN A 1 29 ? 18.072 -2.348 -1.650 1.00 0.00 29 ASN A O 20
ATOM 11075 N N . TRP A 1 30 ? 16.465 -0.783 -1.856 1.00 0.00 30 TRP A N 20
ATOM 11076 C CA . TRP A 1 30 ? 17.365 0.247 -2.362 1.00 0.00 30 TRP A CA 20
ATOM 11077 C C . TRP A 1 30 ? 18.411 0.616 -1.312 1.00 0.00 30 TRP A C 20
ATOM 11078 O O . TRP A 1 30 ? 19.595 0.746 -1.622 1.00 0.00 30 TRP A O 20
ATOM 11099 N N . LEU A 1 31 ? 17.964 0.785 -0.072 1.00 0.00 31 LEU A N 20
ATOM 11100 C CA . LEU A 1 31 ? 18.861 1.135 1.023 1.00 0.00 31 LEU A CA 20
ATOM 11101 C C . LEU A 1 31 ? 19.884 0.033 1.267 1.00 0.00 31 LEU A C 20
ATOM 11102 O O . LEU A 1 31 ? 21.013 0.301 1.678 1.00 0.00 31 LEU A O 20
ATOM 11118 N N . ASN A 1 32 ? 19.483 -1.208 1.011 1.00 0.00 32 ASN A N 20
ATOM 11119 C CA . ASN A 1 32 ? 20.370 -2.350 1.194 1.00 0.00 32 ASN A CA 20
ATOM 11120 C C . ASN A 1 32 ? 21.463 -2.350 0.133 1.00 0.00 32 ASN A C 20
ATOM 11121 O O . ASN A 1 32 ? 22.467 -3.052 0.257 1.00 0.00 32 ASN A O 20
ATOM 11132 N N . LYS A 1 33 ? 21.255 -1.554 -0.912 1.00 0.00 33 LYS A N 20
ATOM 11133 C CA . LYS A 1 33 ? 22.215 -1.448 -2.003 1.00 0.00 33 LYS A CA 20
ATOM 11134 C C . LYS A 1 33 ? 23.213 -0.327 -1.726 1.00 0.00 33 LYS A C 20
ATOM 11135 O O . LYS A 1 33 ? 24.399 -0.445 -2.035 1.00 0.00 33 LYS A O 20
ATOM 11154 N N . ARG A 1 34 ? 22.721 0.761 -1.137 1.00 0.00 34 ARG A N 20
ATOM 11155 C CA . ARG A 1 34 ? 23.566 1.905 -0.812 1.00 0.00 34 ARG A CA 20
ATOM 11156 C C . ARG A 1 34 ? 24.090 1.805 0.617 1.00 0.00 34 ARG A C 20
ATOM 11157 O O . ARG A 1 34 ? 24.902 2.624 1.049 1.00 0.00 34 ARG A O 20
ATOM 11178 N N . LYS A 1 35 ? 23.617 0.795 1.344 1.00 0.00 35 LYS A N 20
ATOM 11179 C CA . LYS A 1 35 ? 24.031 0.576 2.728 1.00 0.00 35 LYS A CA 20
ATOM 11180 C C . LYS A 1 35 ? 23.757 1.810 3.584 1.00 0.00 35 LYS A C 20
ATOM 11181 O O . LYS A 1 35 ? 22.629 1.926 4.107 1.00 0.00 35 LYS A O 20
#

Sequence (35 aa):
MTFAELGMAFWHDLAAPVIAGILASMIVNWLNKRKMTFAELGMAFWHDLAAPVIAGILASMIVNWLNKRKMTFAELGMAFWHDLAAPVIAGILASMIVNWLNKRKMTFAELGMAFWHDLAAPVIAGILASMIVNWLNKRKMTFAELGMAFWHDLAAPVIAGILASMIVNWLNKRKMTFAELGMAFWHDLAAPVIAGILASMIVNWLNKRKMTFAELGMAFWHDLAAPVIAGILASMIVNWLNKRKMTFAELGMAFWHDLAAPVIAGILASMIVNWLNKRKMTFAELGMAFWHDLAAPVIAGILASMIVNWLNKRKMTFAELGMAFWHDLAAPVIAGILASMIVNWLNKRKMTFAELGMAFWHDLAAPVIAGILASMIVNWLNKRKMTFAELGMAFWHDLAAPVIAGILASMIVNWLNKRKMTFAELGMAFWHDLAAPVIAGILASMIVNWLNKRKMTFAELGMAFWHDLAAPVIAGILASMIVNWLNKRKMTFAELGMAFWHDLAAPVIAGILASMIVNWLNKRKMTFAELGMAFWHDLAAPVIAGILASMIVNWLNKRKMTFAELGMAFWHDLAAPVIAGILASMIVNWLNKRKMTFAELGMAFWHDLAAPVIAGILASMIVNWLNKRKMTFAELGMAFWHDLAAPVIAGILASMIVNWLNKRKMTFAELGMAFWHDLAAPVIAGILASMIVNWLNKRK

Foldseek 3Di:
DDPVVVVCVVCVVVVVCVVVVVVVVVVVVVVVVVD

Secondary structure (DSSP, 8-state):
--HHHHHHHHHHHHHHHHHHHHHHHHHHHHHHHH-

Solvent-accessible surface area: 3472 Å² total; per-residue (Å²): 216,76,179,74,133,74,16,135,64,110,161,124,106,49,24,61,85,76,111,59,40,109,85,49,64,117,76,80,93,141,74,91,151,147,220